Protein AF-A0A6A6JZ74-F1 (afdb_monomer_lite)

Foldseek 3Di:
DPLLADDPVLLVVLVVCLVVVVLVVLLVSLVVDALSNVLVSLLVDDPVSNLVSLVNHDLQSVLVSLLNHDLVVLAVSDVSCDLLSLLVSCLPDFLLSVLSSPVSDDVVSSVSNLVNHDPVSSVQNVQLVVFDPQWLSSQFRQLAAEDEQFDFLQVVVCCCVPPRPPDLDDQKHFYAYPVQATQFIAGPVLSVVDDRGHTSNVRTDRPADEAERNHGLLVVLVVCLVVVDQKHFYAYPVNHGRGIGGVVVSVVVVVVVVVCLVQVLVVFRDDRPPDDPVVRCVRNVVSVVVVVVVVVVVVVVVVVCVVVCVVPVVVVVCVVVVVVVVVVLVSVLVVVVSVCVSVVVDDPVCVVVSVVVSVVVCVVVVVVVVVVVVVVVVVVVVVVVVVVVVVVVVPPPDDDDDDDDDDDDDDDDDDDDDDDDDDDDDDDDDDDDDDDDDDDDDDDDDDDDDDDDDDDDDDDDDDDDDDDDDDYDDDDDDDDDDDDDDDDDDDDDPDDPPPPDPPDDPQDQDPPLPSDDPVVSVVVSCCVPQVLNVVCVVVVAPDSCLLVLVQVCNPVVQQAAQFAEEEEQCPQPRVVQNSQVHHHDPNAGHYEYEECDDYDDDRRYHYDNDDLLPCVVSVCVVQPLAAGQEYEEPDADPDSPPVVVSQVVQLVVVVSSVLVCLVRYDAQGKYKYKHFDDDCPVVSQVVLVVFAVDWDKADGPSHDPPGSIIMIMGGRGHSPDNPPPDPPDDDDDD

Sequence (734 aa):
MSYHLLDKQTSDFLISAVEEGRSSDIKEVIDRVDGVQLAYFLLTSTPNHRRELLGYVRDGLIPEILLHLVPGLRKEVIKTLGTEKTALLVSGLESGDIVEIIEDLDEEYQNAIIDLLPESQGTLIRELLSYPEKSAGRLIYKDITVVPEYWNVEQLVDFLCNHARPNKKFHEIFVINPQLQPVGILALDDIIRAKRNSMVRQLMNTDIKIIRPGAKQEEVSEIFRQYSLLSAPVVNKDGRIIGSILVYDIINVVHQEAEEDVLHMGMVSDGDVTSSTISTVVKRLPWLLVNLLTSSASSIVIGWFSETIRSFIALSIIMPMIASMSGNSGLQALTVTIRALATKQLTYRNSRRLLFKELCVGFVNGAILAAIASVAIIIRSSSVIINNSMCSERHNSVSHIPGPRYSLPNVAIQKHARASLFANRNCPLKAPVTCTELEYRNLEAPCSVGVERFELPTPWPQTKCATRLRHTPRDPARVQYIAVSVNMPDNGDIDSPKLVLPKVIDIVNVKTAKGRKISSTSWIRRQINDPYVMLAKRHGYRSRSAYKLIDIDGKFKLLRRGRRVLDLGAYPGGWSQVAAERVAEGGKAHVVAVDMAPMERIPNVDFVQCDIEHSPELLREALQDRRFDVVLSDMSPKSCGHRQVDHANIINLCETALDLAVEFLRPGGSFVTKILQGEYEQEFRRSLQYYFESVTYFKPKSSRSESSEIYLVGTKFKNPGYPYGDLEDAPSER

Secondary structure (DSSP, 8-state):
--TTSPPHHHHHHHHHHHHTT-HHHHHHHHTTS-HHHHHHHHHHS-HHHHHHHHTTS-GGGHHHHHHTS-HHHHHHHHHHH-HHHHHHHHTTS-HHHHHHHHHTS-HHHHHHHHTTS-HHHHHHHHHHTTSPTTBTTTT-B----EEETT-BHHHHHHHHHHTS---TT--EEEEE-TTS-EEEEEEHHHHHHS-TTSBGGGTSB-----B-TTSBHHHHHHHHHHHT-SEEEEE-TTS-EEEEEEHHHHHHHHHHHHHHHHHHHTT-S---TTS-HHHHHHHHHHHHHHHHHHHHHHHHHHHHTHHHHHH-HHHHHHHHHHHHHHHHHHHHHHHHHHHHHHTT---HHHHHHHHHHHHHHHHHHHHHHHHHHHHHHHHHHHHHHHHHHHHHHTTS------------------------------------------------------------------------------------------PPPPS---S-------S-------TT-TTS-HHHHHHHHHHHT-HHHHHHHHHT-SSTTHHHHHHHHHHH----TT-EEEEET-TTSHHHHHHHHHH-BTTB-EEEEEESS-----TTEEEEE--TTT-HHHHHHHHTT--EEEEEE---PPP-S-HHHHHHHHHHHHHHHHHHHHHHEEEEEEEEEEEESSTTHHHHHHHHHHHEEEEEEE--TTS-TT--EEEEEEEEE-----TTS-TT------

Radius of gyration: 37.39 Å; chains: 1; bounding box: 120×84×86 Å

pLDDT: mean 75.79, std 24.02, range [19.62, 98.0]

Structure (mmCIF, N/CA/C/O backbone):
data_AF-A0A6A6JZ74-F1
#
_entry.id   AF-A0A6A6JZ74-F1
#
loop_
_atom_site.group_PDB
_atom_site.id
_atom_site.type_symbol
_atom_site.label_atom_id
_atom_site.label_alt_id
_atom_site.label_comp_id
_atom_site.label_asym_id
_atom_site.label_entity_id
_atom_site.label_seq_id
_atom_site.pdbx_PDB_ins_code
_atom_site.Cartn_x
_atom_site.Cartn_y
_atom_site.Cartn_z
_atom_site.occupancy
_atom_site.B_iso_or_equiv
_atom_site.auth_seq_id
_atom_site.auth_comp_id
_atom_site.auth_asym_id
_atom_site.auth_atom_id
_atom_site.pdbx_PDB_model_num
ATOM 1 N N . MET A 1 1 ? -2.691 20.415 -1.804 1.00 39.44 1 MET A N 1
ATOM 2 C CA . MET A 1 1 ? -2.512 20.583 -0.348 1.00 39.44 1 MET A CA 1
ATOM 3 C C . MET A 1 1 ? -2.008 19.270 0.201 1.00 39.44 1 MET A C 1
ATOM 5 O O . MET A 1 1 ? -2.708 18.274 0.059 1.00 39.44 1 MET A O 1
ATOM 9 N N . SER A 1 2 ? -0.806 19.268 0.765 1.00 40.97 2 SER A N 1
ATOM 10 C CA . SER A 1 2 ? -0.228 18.102 1.431 1.00 40.97 2 SER A CA 1
ATOM 11 C C . SER A 1 2 ? -0.536 18.218 2.918 1.00 40.97 2 SER A C 1
ATOM 13 O O . SER A 1 2 ? 0.094 19.007 3.605 1.00 40.97 2 SER A O 1
ATOM 15 N N . TYR A 1 3 ? -1.543 17.493 3.404 1.00 55.41 3 TYR A N 1
ATOM 16 C CA . TYR A 1 3 ? -2.052 17.652 4.778 1.00 55.41 3 TYR A CA 1
ATOM 17 C C . TYR A 1 3 ? -1.068 17.208 5.879 1.00 55.41 3 TYR A C 1
ATOM 19 O O . TYR A 1 3 ? -1.291 17.514 7.042 1.00 55.41 3 TYR A O 1
ATOM 27 N N . HIS A 1 4 ? 0.002 16.504 5.504 1.00 60.56 4 HIS A N 1
ATOM 28 C CA . HIS A 1 4 ? 1.115 16.083 6.363 1.00 60.56 4 HIS A CA 1
ATOM 29 C C . HIS A 1 4 ? 2.294 17.074 6.365 1.00 60.56 4 HIS A C 1
ATOM 31 O O . HIS A 1 4 ? 3.241 16.882 7.118 1.00 60.56 4 HIS A O 1
ATOM 37 N N . LEU A 1 5 ? 2.275 18.107 5.513 1.00 67.88 5 LEU A N 1
ATOM 38 C CA . LEU A 1 5 ? 3.290 19.158 5.527 1.00 67.88 5 LEU A CA 1
ATOM 39 C C . LEU A 1 5 ? 2.770 20.347 6.327 1.00 67.88 5 LEU A C 1
ATOM 41 O O . LEU A 1 5 ? 1.680 20.854 6.052 1.00 67.88 5 LEU A O 1
ATOM 45 N N . LEU A 1 6 ? 3.599 20.842 7.243 1.00 78.75 6 LEU A N 1
ATOM 46 C CA . LEU A 1 6 ? 3.520 22.230 7.678 1.00 78.75 6 LEU A CA 1
ATOM 47 C C . LEU A 1 6 ? 3.593 23.153 6.451 1.00 78.75 6 LEU A C 1
ATOM 49 O O . LEU A 1 6 ? 4.352 22.911 5.508 1.00 78.75 6 LEU A O 1
ATOM 53 N N . ASP A 1 7 ? 2.794 24.219 6.462 1.00 81.69 7 ASP A N 1
ATOM 54 C CA . ASP A 1 7 ? 2.949 25.303 5.495 1.00 81.69 7 ASP A CA 1
ATOM 55 C C . ASP A 1 7 ? 4.363 25.903 5.609 1.00 81.69 7 ASP A C 1
ATOM 57 O O . ASP A 1 7 ? 4.943 25.960 6.697 1.00 81.69 7 ASP A O 1
ATOM 61 N N . LYS A 1 8 ? 4.917 26.374 4.485 1.00 82.38 8 LYS A N 1
ATOM 62 C CA . LYS A 1 8 ? 6.277 26.910 4.466 1.00 82.38 8 LYS A CA 1
ATOM 63 C C . LYS A 1 8 ? 6.422 28.133 5.376 1.00 82.38 8 LYS A C 1
ATOM 65 O O . LYS A 1 8 ? 7.428 28.226 6.065 1.00 82.38 8 LYS A O 1
ATOM 70 N N . GLN A 1 9 ? 5.440 29.036 5.430 1.00 83.62 9 GLN A N 1
ATOM 71 C CA . GLN A 1 9 ? 5.542 30.216 6.302 1.00 83.62 9 GLN A CA 1
ATOM 72 C C . GLN A 1 9 ? 5.601 29.808 7.779 1.00 83.62 9 GLN A C 1
ATOM 74 O O . GLN A 1 9 ? 6.392 30.353 8.541 1.00 83.62 9 GLN A O 1
ATOM 79 N N . THR A 1 10 ? 4.819 28.801 8.162 1.00 84.75 10 THR A N 1
ATOM 80 C CA . THR A 1 10 ? 4.779 28.242 9.518 1.00 84.75 10 THR A CA 1
ATOM 81 C C . THR A 1 10 ? 6.055 27.459 9.847 1.00 84.75 10 THR A C 1
ATOM 83 O O . THR A 1 10 ? 6.564 27.570 10.957 1.00 84.75 10 THR A O 1
ATOM 86 N N . SER A 1 11 ? 6.615 26.721 8.883 1.00 84.62 11 SER A N 1
ATOM 87 C CA . SER A 1 11 ? 7.909 26.034 9.005 1.00 84.62 11 SER A CA 1
ATOM 88 C C . SER A 1 11 ? 9.066 27.026 9.179 1.00 84.62 11 SER A C 1
ATOM 90 O O . SER A 1 11 ? 9.826 26.920 10.139 1.00 84.62 11 SER A O 1
ATOM 92 N N . ASP A 1 12 ? 9.180 28.016 8.288 1.00 85.38 12 ASP A N 1
ATOM 93 C CA . ASP A 1 12 ? 10.221 29.050 8.332 1.00 85.38 12 ASP A CA 1
ATOM 94 C C . ASP A 1 12 ? 10.101 29.890 9.630 1.00 85.38 12 ASP A C 1
ATOM 96 O O . ASP A 1 12 ? 11.107 30.219 10.259 1.00 85.38 12 ASP A O 1
ATOM 100 N N . PHE A 1 13 ? 8.873 30.182 10.087 1.00 87.06 13 PHE A N 1
ATOM 101 C CA . PHE A 1 13 ? 8.613 30.848 11.371 1.00 87.06 13 PHE A CA 1
ATOM 102 C C . PHE A 1 13 ? 8.990 29.986 12.583 1.00 87.06 13 PHE A C 1
ATOM 104 O O . PHE A 1 13 ? 9.569 30.501 13.535 1.00 87.06 13 PHE A O 1
ATOM 111 N N . LEU A 1 14 ? 8.685 28.685 12.573 1.00 85.81 14 LEU A N 1
ATOM 112 C CA . LEU A 1 14 ? 9.027 27.787 13.679 1.00 85.81 14 LEU A CA 1
ATOM 113 C C . LEU A 1 14 ? 10.548 27.597 13.798 1.00 85.81 14 LEU A C 1
ATOM 115 O O . LEU A 1 14 ? 11.060 27.528 14.912 1.00 85.81 14 LEU A O 1
ATOM 119 N N . ILE A 1 15 ? 11.276 27.595 12.674 1.00 85.31 15 ILE A N 1
ATOM 120 C CA . ILE A 1 15 ? 12.746 27.626 12.667 1.00 85.31 15 ILE A CA 1
ATOM 121 C C . ILE A 1 15 ? 13.259 28.937 13.283 1.00 85.31 15 ILE A C 1
ATOM 123 O O . ILE A 1 15 ? 14.054 28.874 14.218 1.00 85.31 15 ILE A O 1
ATOM 127 N N . SER A 1 16 ? 12.774 30.109 12.848 1.00 86.06 16 SER A N 1
ATOM 128 C CA . SER A 1 16 ? 13.235 31.389 13.421 1.00 86.06 16 SER A CA 1
ATOM 129 C C . SER A 1 16 ? 12.879 31.545 14.901 1.00 86.06 16 SER A C 1
ATOM 131 O O . SER A 1 16 ? 13.660 32.097 15.669 1.00 86.06 16 SER A O 1
ATOM 133 N N . ALA A 1 17 ? 11.733 31.015 15.337 1.00 86.62 17 ALA A N 1
ATOM 134 C CA . ALA A 1 17 ? 11.340 31.019 16.742 1.00 86.62 17 ALA A CA 1
ATOM 135 C C . ALA A 1 17 ? 12.257 30.141 17.613 1.00 86.62 17 ALA A C 1
ATOM 137 O O . ALA A 1 17 ? 12.511 30.508 18.757 1.00 86.62 17 ALA A O 1
ATOM 138 N N . VAL A 1 18 ? 12.780 29.027 17.081 1.00 86.75 18 VAL A N 1
ATOM 139 C CA . VAL A 1 18 ? 13.813 28.204 17.738 1.00 86.75 18 VAL A CA 1
ATOM 140 C C . VAL A 1 18 ? 15.161 28.930 17.750 1.00 86.75 18 VAL A C 1
ATOM 142 O O . VAL A 1 18 ? 15.741 29.100 18.816 1.00 86.75 18 VAL A O 1
ATOM 145 N N . GLU A 1 19 ? 15.631 29.437 16.607 1.00 86.00 19 GLU A N 1
ATOM 146 C CA . GLU A 1 19 ? 16.923 30.142 16.505 1.00 86.00 19 GLU A CA 1
ATOM 147 C C . GLU A 1 19 ? 16.995 31.414 17.378 1.00 86.00 19 GLU A C 1
ATOM 149 O O . GLU A 1 19 ? 18.066 31.772 17.869 1.00 86.00 19 GLU A O 1
ATOM 154 N N . GLU A 1 20 ? 15.858 32.074 17.620 1.00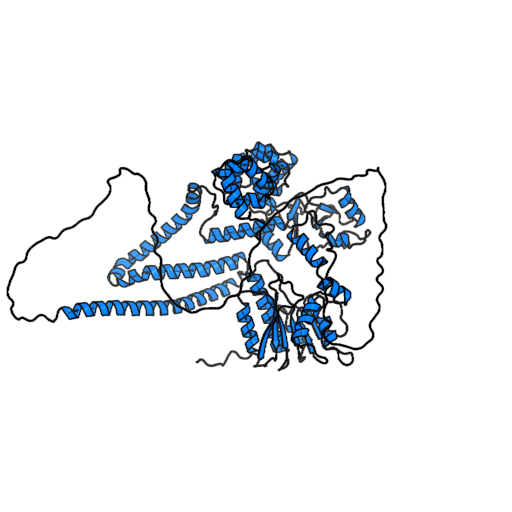 87.56 20 GLU A N 1
ATOM 155 C CA . GLU A 1 20 ? 15.728 33.248 18.496 1.00 87.56 20 GLU A CA 1
ATOM 156 C C . GLU A 1 20 ? 15.284 32.909 19.938 1.00 87.56 20 GLU A C 1
ATOM 158 O O . GLU A 1 20 ? 15.121 33.815 20.759 1.00 87.56 20 GLU A O 1
ATOM 163 N N . GLY A 1 21 ? 15.064 31.630 20.272 1.00 84.06 21 GLY A N 1
ATOM 164 C CA . GLY A 1 21 ? 14.663 31.183 21.614 1.00 84.06 21 GLY A CA 1
ATOM 165 C C . GLY A 1 21 ? 13.276 31.662 22.078 1.00 84.06 21 GLY A C 1
ATOM 166 O O . GLY A 1 21 ? 13.026 31.782 23.281 1.00 84.06 21 GLY A O 1
ATOM 167 N N . ARG A 1 22 ? 12.351 31.958 21.154 1.00 87.44 22 ARG A N 1
ATOM 168 C CA . ARG A 1 22 ? 10.994 32.470 21.433 1.00 87.44 22 ARG A CA 1
ATOM 169 C C . ARG A 1 22 ? 10.053 31.368 21.942 1.00 87.44 22 ARG A C 1
ATOM 171 O O . ARG A 1 22 ? 9.114 30.952 21.264 1.00 87.44 22 ARG A O 1
ATOM 178 N N . SER A 1 23 ? 10.268 30.922 23.184 1.00 83.88 23 SER A N 1
ATOM 179 C CA . SER A 1 23 ? 9.514 29.844 23.855 1.00 83.88 23 SER A CA 1
ATOM 180 C C . SER A 1 23 ? 7.985 30.010 23.889 1.00 83.88 23 SER A C 1
ATOM 182 O O . SER A 1 23 ? 7.273 29.020 24.066 1.00 83.88 23 SER A O 1
ATOM 184 N N . SER A 1 24 ? 7.462 31.236 23.778 1.00 83.81 24 SER A N 1
ATOM 185 C CA . SER A 1 24 ? 6.024 31.520 23.639 1.00 83.81 24 SER A CA 1
ATOM 186 C C . SER A 1 24 ? 5.490 31.065 22.284 1.00 83.81 24 SER A C 1
ATOM 188 O O . SER A 1 24 ? 4.488 30.358 22.201 1.00 83.81 24 SER A O 1
ATOM 190 N N . ASP A 1 25 ? 6.201 31.447 21.232 1.00 85.50 25 ASP A N 1
ATOM 191 C CA . ASP A 1 25 ? 5.785 31.352 19.840 1.00 85.50 25 ASP A CA 1
ATOM 192 C C . ASP A 1 25 ? 5.915 29.905 19.353 1.00 85.50 25 ASP A C 1
ATOM 194 O O . ASP A 1 25 ? 5.016 29.384 18.695 1.00 85.50 25 ASP A O 1
ATOM 198 N N . ILE A 1 26 ? 6.990 29.223 19.775 1.00 85.06 26 ILE A N 1
ATOM 199 C CA . ILE A 1 26 ? 7.181 27.779 19.581 1.00 85.06 26 ILE A CA 1
ATOM 200 C C . ILE A 1 26 ? 5.977 27.009 20.145 1.00 85.06 26 ILE A C 1
ATOM 202 O O . ILE A 1 26 ? 5.427 26.139 19.468 1.00 85.06 26 ILE A O 1
ATOM 206 N N . LYS A 1 27 ? 5.523 27.352 21.361 1.00 84.81 27 LYS A N 1
ATOM 207 C CA . LYS A 1 27 ? 4.345 26.723 21.976 1.00 84.81 27 LYS A CA 1
ATOM 208 C C . LYS A 1 27 ? 3.059 27.069 21.233 1.00 84.81 27 LYS A C 1
ATOM 210 O O . LYS A 1 27 ? 2.298 26.159 20.942 1.00 84.81 27 LYS A O 1
ATOM 215 N N . GLU A 1 28 ? 2.820 28.330 20.869 1.00 85.50 28 GLU A N 1
ATOM 216 C CA . GLU A 1 28 ? 1.607 28.715 20.126 1.00 85.50 28 GLU A CA 1
ATOM 217 C C . GLU A 1 28 ? 1.483 27.987 18.771 1.00 85.50 28 GLU A C 1
ATOM 219 O O . GLU A 1 28 ? 0.369 27.662 18.349 1.00 85.50 28 GLU A O 1
ATOM 224 N N . VAL A 1 29 ? 2.607 27.692 18.108 1.00 85.00 29 VAL A N 1
ATOM 225 C CA . VAL A 1 29 ? 2.634 26.887 16.877 1.00 85.00 29 VAL A CA 1
ATOM 226 C C . VAL A 1 29 ? 2.416 25.401 17.173 1.00 85.00 29 VAL A C 1
ATOM 228 O O . VAL A 1 29 ? 1.496 24.814 16.607 1.00 85.00 29 VAL A O 1
ATOM 231 N N . ILE A 1 30 ? 3.189 24.791 18.081 1.00 85.69 30 ILE A N 1
ATOM 232 C CA . ILE A 1 30 ? 3.037 23.369 18.459 1.00 85.69 30 ILE A CA 1
ATOM 233 C C . ILE A 1 30 ? 1.610 23.070 18.955 1.00 85.69 30 ILE A C 1
ATOM 235 O O . ILE A 1 30 ? 1.044 22.031 18.633 1.00 85.69 30 ILE A O 1
ATOM 239 N N . ASP A 1 31 ? 0.987 24.008 19.667 1.00 82.31 31 ASP A N 1
ATOM 240 C CA . ASP A 1 31 ? -0.381 23.913 20.184 1.00 82.31 31 ASP A CA 1
ATOM 241 C C . ASP A 1 31 ? -1.473 23.893 19.090 1.00 82.31 31 ASP A C 1
ATOM 243 O O . ASP A 1 31 ? -2.636 23.602 19.395 1.00 82.31 31 ASP A O 1
ATOM 247 N N . ARG A 1 32 ? -1.124 24.214 17.835 1.00 83.81 32 ARG A N 1
ATOM 248 C CA . ARG A 1 32 ? -2.022 24.267 16.662 1.00 83.81 32 ARG A CA 1
ATOM 249 C C . ARG A 1 32 ? -1.733 23.205 15.596 1.00 83.81 32 ARG A C 1
ATOM 251 O O . ARG A 1 32 ? -2.544 23.051 14.684 1.00 83.81 32 ARG A O 1
ATOM 258 N N . VAL A 1 33 ? -0.596 22.523 15.689 1.00 84.88 33 VAL A N 1
ATOM 259 C CA . VAL A 1 33 ? -0.073 21.569 14.698 1.00 84.88 33 VAL A CA 1
ATOM 260 C C . VAL A 1 33 ? -0.406 20.135 15.130 1.00 84.88 33 VAL A C 1
ATOM 262 O O . VAL A 1 33 ? -0.467 19.846 16.324 1.00 84.88 33 VAL A O 1
ATOM 265 N N . ASP A 1 34 ? -0.660 19.235 14.175 1.00 87.25 34 ASP A N 1
ATOM 266 C CA . ASP A 1 34 ? -0.906 17.814 14.472 1.00 87.25 34 ASP A CA 1
ATOM 267 C C . ASP A 1 34 ? 0.397 16.998 14.600 1.00 87.25 34 ASP A C 1
ATOM 269 O O . ASP A 1 34 ? 1.463 17.413 14.132 1.00 87.25 34 ASP A O 1
ATOM 273 N N . GLY A 1 35 ? 0.337 15.832 15.258 1.00 85.56 35 GLY A N 1
ATOM 274 C CA . GLY A 1 35 ? 1.525 15.011 15.501 1.00 85.56 35 GLY A CA 1
ATOM 275 C C . GLY A 1 35 ? 2.202 14.523 14.216 1.00 85.56 35 GLY A C 1
ATOM 276 O O . GLY A 1 35 ? 3.420 14.363 14.198 1.00 85.56 35 GLY A O 1
ATOM 277 N N . VAL A 1 36 ? 1.451 14.371 13.119 1.00 87.00 36 VAL A N 1
ATOM 278 C CA . VAL A 1 36 ? 1.971 13.935 11.812 1.00 87.00 36 VAL A CA 1
ATOM 279 C C . VAL A 1 36 ? 2.821 15.034 11.168 1.00 87.00 36 VAL A C 1
ATOM 281 O O . VAL A 1 36 ? 3.948 14.786 10.739 1.00 87.00 36 VAL A O 1
ATOM 284 N N . GLN A 1 37 ? 2.305 16.265 11.138 1.00 88.00 37 GLN A N 1
ATOM 285 C CA . GLN A 1 37 ? 3.018 17.445 10.643 1.00 88.00 37 GLN A CA 1
ATOM 286 C C . GLN A 1 37 ? 4.275 17.729 11.470 1.00 88.00 37 GLN A C 1
ATOM 288 O O . GLN A 1 37 ? 5.323 18.056 10.908 1.00 88.00 37 GLN A O 1
ATOM 293 N N . LEU A 1 38 ? 4.194 17.575 12.795 1.00 88.00 38 LEU A N 1
ATOM 294 C CA . LEU A 1 38 ? 5.332 17.792 13.684 1.00 88.00 38 LEU A CA 1
ATOM 295 C C . LEU A 1 38 ? 6.387 16.678 13.560 1.00 88.00 38 LEU A C 1
ATOM 297 O O . LEU A 1 38 ? 7.576 16.987 13.537 1.00 88.00 38 LEU A O 1
ATOM 301 N N . ALA A 1 39 ? 5.988 15.413 13.381 1.00 88.25 39 ALA A N 1
ATOM 302 C CA . ALA A 1 39 ? 6.909 14.317 13.062 1.00 88.25 39 ALA A CA 1
ATOM 303 C C . ALA A 1 39 ? 7.651 14.556 11.734 1.00 88.25 39 ALA A C 1
ATOM 305 O O . ALA A 1 39 ? 8.876 14.427 11.681 1.00 88.25 39 ALA A O 1
ATOM 306 N N . TYR A 1 40 ? 6.941 14.994 10.686 1.00 85.31 40 TYR A N 1
ATOM 307 C CA . TYR A 1 40 ? 7.562 15.360 9.410 1.00 85.31 40 TYR A CA 1
ATOM 308 C C . TYR A 1 40 ? 8.546 16.533 9.566 1.00 85.31 40 TYR A C 1
ATOM 310 O O . TYR A 1 40 ? 9.665 16.489 9.055 1.00 85.31 40 TYR A O 1
ATOM 318 N N . PHE A 1 41 ? 8.169 17.578 10.307 1.00 87.25 41 PHE A N 1
ATOM 319 C CA . PHE A 1 41 ? 9.048 18.724 10.548 1.00 87.25 41 PHE A CA 1
ATOM 320 C C . PHE A 1 41 ? 10.302 18.342 11.346 1.00 87.25 41 PHE A C 1
ATOM 322 O O . PHE A 1 41 ? 11.401 18.798 11.014 1.00 87.25 41 PHE A O 1
ATOM 329 N N . LEU A 1 42 ? 10.171 17.449 12.335 1.00 87.06 42 LEU A N 1
ATOM 330 C CA . LEU A 1 42 ? 11.304 16.864 13.053 1.00 87.06 42 LEU A CA 1
ATOM 331 C C . LEU A 1 42 ? 12.215 16.062 12.112 1.00 87.06 42 LEU A C 1
ATOM 333 O O . LEU A 1 42 ? 13.429 16.214 12.207 1.00 87.06 42 LEU A O 1
ATOM 337 N N . LEU A 1 43 ? 11.677 15.290 11.160 1.00 83.75 43 LEU A N 1
ATOM 338 C CA . LEU A 1 43 ? 12.483 14.584 10.152 1.00 83.75 43 LEU A CA 1
ATOM 339 C C . LEU A 1 43 ? 13.340 15.550 9.311 1.00 83.75 43 LEU A C 1
ATOM 341 O O . LEU A 1 43 ? 14.504 15.260 9.037 1.00 83.75 43 LEU A O 1
ATOM 345 N N . THR A 1 44 ? 12.801 16.722 8.959 1.00 82.56 44 THR A N 1
ATOM 346 C CA . THR A 1 44 ? 13.524 17.770 8.210 1.00 82.56 44 THR A CA 1
ATOM 347 C C . THR A 1 44 ? 14.412 18.692 9.062 1.00 82.56 44 THR A C 1
ATOM 349 O O . THR A 1 44 ? 15.143 19.511 8.509 1.00 82.56 44 THR A O 1
ATOM 352 N N . SER A 1 45 ? 14.358 18.593 10.394 1.00 83.75 45 SER A N 1
ATOM 353 C CA . SER A 1 45 ? 15.028 19.522 11.319 1.00 83.75 45 SER A CA 1
ATOM 354 C C . SER A 1 45 ? 16.454 19.103 11.697 1.00 83.75 45 SER A C 1
ATOM 356 O O . SER A 1 45 ? 16.785 17.917 11.767 1.00 83.75 45 SER A O 1
ATOM 358 N N . THR A 1 46 ? 17.301 20.090 12.023 1.00 83.12 46 THR A N 1
ATOM 359 C CA . THR A 1 46 ? 18.668 19.848 12.525 1.00 83.12 46 THR A CA 1
ATOM 360 C C . THR A 1 46 ? 18.639 19.165 13.904 1.00 83.12 46 THR A C 1
ATOM 362 O O . THR A 1 46 ? 17.733 19.446 14.691 1.00 83.12 46 THR A O 1
ATOM 365 N N . PRO A 1 47 ? 19.632 18.327 14.272 1.00 80.19 47 PRO A N 1
ATOM 366 C CA . PRO A 1 47 ? 19.648 17.639 15.571 1.00 80.19 47 PRO A CA 1
ATOM 367 C C . PRO A 1 47 ? 19.536 18.572 16.789 1.00 80.19 47 PRO A C 1
ATOM 369 O O . PRO A 1 47 ? 18.931 18.208 17.797 1.00 80.19 47 PRO A O 1
ATOM 372 N N . ASN A 1 48 ? 20.070 19.795 16.686 1.00 80.50 48 ASN A N 1
ATOM 373 C CA . ASN A 1 48 ? 19.942 20.809 17.733 1.00 80.50 48 ASN A CA 1
ATOM 374 C C . ASN A 1 48 ? 18.494 21.303 17.847 1.00 80.50 48 ASN A C 1
ATOM 376 O O . ASN A 1 48 ? 17.928 21.262 18.937 1.00 80.50 48 ASN A O 1
ATOM 380 N N . HIS A 1 49 ? 17.874 21.689 16.723 1.00 83.88 49 HIS A N 1
ATOM 381 C CA . HIS A 1 49 ? 16.492 22.175 16.714 1.00 83.88 49 HIS A CA 1
ATOM 382 C C . HIS A 1 49 ? 15.530 21.076 17.181 1.00 83.88 49 HIS A C 1
ATOM 384 O O . HIS A 1 49 ? 14.635 21.353 17.970 1.00 83.88 49 HIS A O 1
ATOM 390 N N . ARG A 1 50 ? 15.753 19.809 16.792 1.00 86.19 50 ARG A N 1
ATOM 391 C CA . ARG A 1 50 ? 14.964 18.660 17.278 1.00 86.19 50 ARG A CA 1
ATOM 392 C C . ARG A 1 50 ? 15.007 18.535 18.799 1.00 86.19 50 ARG A C 1
ATOM 394 O O . ARG A 1 50 ? 13.953 18.436 19.420 1.00 86.19 50 ARG A O 1
ATOM 401 N N . ARG A 1 51 ? 16.200 18.574 19.407 1.00 82.19 51 ARG A N 1
ATOM 402 C CA . ARG A 1 51 ? 16.351 18.474 20.870 1.00 82.19 51 ARG A CA 1
ATOM 403 C C . ARG A 1 51 ? 15.651 19.618 21.602 1.00 82.19 51 ARG A C 1
ATOM 405 O O . ARG A 1 51 ? 15.045 19.379 22.641 1.00 82.19 51 ARG A O 1
ATOM 412 N N . GLU A 1 52 ? 15.725 20.832 21.066 1.00 83.56 52 GLU A N 1
ATOM 413 C CA . GLU A 1 52 ? 15.052 21.994 21.643 1.00 83.56 52 GLU A CA 1
ATOM 414 C C . GLU A 1 52 ? 13.523 21.907 21.502 1.00 83.56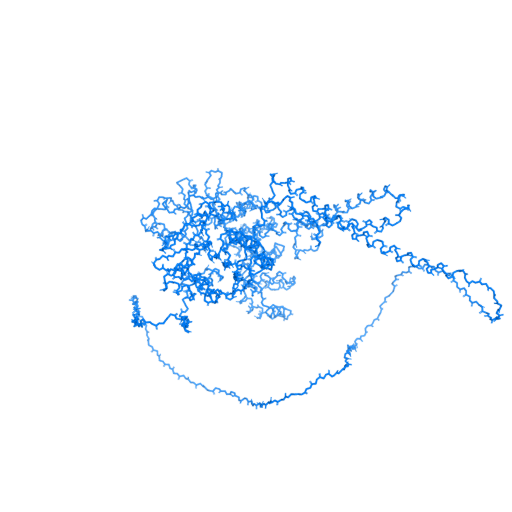 52 GLU A C 1
ATOM 416 O O . GLU A 1 52 ? 12.809 22.009 22.499 1.00 83.56 52 GLU A O 1
ATOM 421 N N . LEU A 1 53 ? 13.018 21.617 20.298 1.00 84.94 53 LEU A N 1
ATOM 422 C CA . LEU A 1 53 ? 11.589 21.431 20.019 1.00 84.94 53 LEU A CA 1
ATOM 423 C C . LEU A 1 53 ? 10.956 20.383 20.942 1.00 84.94 53 LEU A C 1
ATOM 425 O O . LEU A 1 53 ? 9.884 20.635 21.488 1.00 84.94 53 LEU A O 1
ATOM 429 N N . LEU A 1 54 ? 11.627 19.248 21.177 1.00 84.88 54 LEU A N 1
ATOM 430 C CA . LEU A 1 54 ? 11.165 18.183 22.082 1.00 84.88 54 LEU A CA 1
ATOM 431 C C . LEU A 1 54 ? 10.942 18.650 23.532 1.00 84.88 54 LEU A C 1
ATOM 433 O O . LEU A 1 54 ? 10.113 18.065 24.225 1.00 84.88 54 LEU A O 1
ATOM 437 N N . GLY A 1 55 ? 11.616 19.714 23.982 1.00 82.62 55 GLY A N 1
ATOM 438 C CA . GLY A 1 55 ? 11.360 20.349 25.281 1.00 82.62 55 GLY A CA 1
ATOM 439 C C . GLY A 1 55 ? 10.058 21.163 25.336 1.00 82.62 55 GLY A C 1
ATOM 440 O O . GLY A 1 55 ? 9.565 21.468 26.423 1.00 82.62 55 GLY A O 1
ATOM 441 N N . TYR A 1 56 ? 9.485 21.498 24.177 1.00 84.31 56 TYR A N 1
ATOM 442 C CA . TYR A 1 56 ? 8.236 22.250 24.031 1.00 84.31 56 TYR A CA 1
ATOM 443 C C . TYR A 1 56 ? 7.050 21.394 23.558 1.00 84.31 56 TYR A C 1
ATOM 445 O O . TYR A 1 56 ? 5.906 21.832 23.701 1.00 84.31 56 TYR A O 1
ATOM 453 N N . VAL A 1 57 ? 7.286 20.186 23.025 1.00 84.75 57 VAL A N 1
ATOM 454 C CA . VAL A 1 57 ? 6.215 19.262 22.616 1.00 84.75 57 VAL A CA 1
ATOM 455 C C . VAL A 1 57 ? 5.360 18.859 23.818 1.00 84.75 57 VAL A C 1
ATOM 457 O O . VAL A 1 57 ? 5.861 18.406 24.846 1.00 84.75 57 VAL A O 1
ATOM 460 N N . ARG A 1 58 ? 4.037 18.985 23.671 1.00 82.44 58 ARG A N 1
ATOM 461 C CA . ARG A 1 58 ? 3.068 18.480 24.650 1.00 82.44 58 ARG A CA 1
ATOM 462 C C . ARG A 1 58 ? 3.146 16.959 24.732 1.00 82.44 58 ARG A C 1
ATOM 464 O O . ARG A 1 58 ? 2.986 16.293 23.715 1.00 82.44 58 ARG A O 1
ATOM 471 N N . ASP A 1 59 ? 3.235 16.420 25.942 1.00 82.88 59 ASP A N 1
ATOM 472 C CA . ASP A 1 59 ? 3.263 14.975 26.210 1.00 82.88 59 ASP A CA 1
ATOM 473 C C . ASP A 1 59 ? 2.188 14.184 25.438 1.00 82.88 59 ASP A C 1
ATOM 475 O O . ASP A 1 59 ? 2.495 13.171 24.820 1.00 82.88 59 ASP A O 1
ATOM 479 N N . GLY A 1 60 ? 0.955 14.694 25.353 1.00 80.81 60 GLY A N 1
ATOM 480 C CA . GLY A 1 60 ? -0.134 14.047 24.604 1.00 80.81 60 GLY A CA 1
ATOM 481 C C . GLY A 1 60 ? 0.026 13.967 23.074 1.00 80.81 60 GLY A C 1
ATOM 482 O O . GLY A 1 60 ? -0.754 13.257 22.449 1.00 80.81 60 GLY A O 1
ATOM 483 N N . LEU A 1 61 ? 0.995 14.667 22.469 1.00 84.12 61 LEU A N 1
ATOM 484 C CA . LEU A 1 61 ? 1.342 14.559 21.040 1.00 84.12 61 LEU A CA 1
ATOM 485 C C . LEU A 1 61 ? 2.488 13.567 20.786 1.00 84.12 61 LEU A C 1
ATOM 487 O O . LEU A 1 61 ? 2.607 13.044 19.681 1.00 84.12 61 LEU A O 1
ATOM 491 N N . ILE A 1 62 ? 3.330 13.291 21.788 1.00 86.88 62 ILE A N 1
ATOM 492 C CA . ILE A 1 62 ? 4.528 12.453 21.619 1.00 86.88 62 ILE A CA 1
ATOM 493 C C . ILE A 1 62 ? 4.191 11.032 21.116 1.00 86.88 62 ILE A C 1
ATOM 495 O O . ILE A 1 62 ? 4.889 10.576 20.213 1.00 86.88 62 ILE A O 1
ATOM 499 N N . PRO A 1 63 ? 3.129 10.343 21.586 1.00 88.75 63 PRO A N 1
ATOM 500 C CA . PRO A 1 63 ? 2.756 9.027 21.059 1.00 88.75 63 PRO A CA 1
ATOM 501 C C . PRO A 1 63 ? 2.409 9.028 19.558 1.00 88.75 63 PRO A C 1
ATOM 503 O O . PRO A 1 63 ? 2.835 8.134 18.835 1.00 88.75 63 PRO A O 1
ATOM 506 N N . GLU A 1 64 ? 1.691 10.050 19.072 1.00 87.12 64 GLU A N 1
ATOM 507 C CA . GLU A 1 64 ? 1.359 10.208 17.642 1.00 87.12 64 GLU A CA 1
ATOM 508 C C . GLU A 1 64 ? 2.613 10.531 16.812 1.00 87.12 64 GLU A C 1
ATOM 510 O O . GLU A 1 64 ? 2.779 10.019 15.706 1.00 87.12 64 GLU A O 1
ATOM 515 N N . ILE A 1 65 ? 3.532 11.326 17.370 1.00 90.50 65 ILE A N 1
ATOM 516 C CA . ILE A 1 65 ? 4.821 11.631 16.741 1.00 90.50 65 ILE A CA 1
ATOM 517 C C . ILE A 1 65 ? 5.678 10.364 16.610 1.00 90.50 65 ILE A C 1
ATOM 519 O O . ILE A 1 65 ? 6.174 10.097 15.523 1.00 90.50 65 ILE A O 1
ATOM 523 N N . LEU A 1 66 ? 5.845 9.572 17.678 1.00 90.94 66 LEU A N 1
ATOM 524 C CA . LEU A 1 66 ? 6.725 8.392 17.684 1.00 90.94 66 LEU A CA 1
ATOM 525 C C . LEU A 1 66 ? 6.341 7.350 16.622 1.00 90.94 66 LEU A C 1
ATOM 527 O O . LEU A 1 66 ? 7.232 6.797 15.975 1.00 90.94 66 LEU A O 1
ATOM 531 N N . LEU A 1 67 ? 5.040 7.134 16.396 1.00 88.19 67 LEU A N 1
ATOM 532 C CA . LEU A 1 67 ? 4.540 6.269 15.319 1.00 88.19 67 LEU A CA 1
ATOM 533 C C . LEU A 1 67 ? 4.935 6.798 13.934 1.00 88.19 67 LEU A C 1
ATOM 535 O O . LEU A 1 67 ? 5.354 6.033 13.075 1.00 88.19 67 LEU A O 1
ATOM 539 N N . HIS A 1 68 ? 4.877 8.113 13.723 1.00 87.75 68 HIS A N 1
ATOM 540 C CA . HIS A 1 68 ? 5.196 8.745 12.440 1.00 87.75 68 HIS A CA 1
ATOM 541 C C . HIS A 1 68 ? 6.673 9.145 12.259 1.00 87.75 68 HIS A C 1
ATOM 543 O O . HIS A 1 68 ? 7.013 9.783 11.261 1.00 87.75 68 HIS A O 1
ATOM 549 N N . LEU A 1 69 ? 7.563 8.762 13.182 1.00 87.62 69 LEU A N 1
ATOM 550 C CA . LEU A 1 69 ? 9.010 8.928 13.034 1.00 87.62 69 LEU A CA 1
ATOM 551 C C . LEU A 1 69 ? 9.675 7.691 12.420 1.00 87.62 69 LEU A C 1
ATOM 553 O O . LEU A 1 69 ? 9.415 6.560 12.817 1.00 87.62 69 LEU A O 1
ATOM 557 N N . VAL A 1 70 ? 10.616 7.952 11.511 1.00 84.00 70 VAL A N 1
ATOM 558 C CA . VAL A 1 70 ? 11.533 6.971 10.909 1.00 84.00 70 VAL A CA 1
ATOM 559 C C . VAL A 1 70 ? 12.413 6.318 12.001 1.00 84.00 70 VAL A C 1
ATOM 561 O O . VAL A 1 70 ? 12.891 7.059 12.870 1.00 84.00 70 VAL A O 1
ATOM 564 N N . PRO A 1 71 ? 12.673 4.992 11.971 1.00 82.50 71 PRO A N 1
ATOM 565 C CA . PRO A 1 71 ? 13.378 4.230 13.013 1.00 82.50 71 PRO A CA 1
ATOM 566 C C . PRO A 1 71 ? 14.598 4.892 13.670 1.00 82.50 71 PRO A C 1
ATOM 568 O O . PRO A 1 71 ? 14.653 5.023 14.897 1.00 82.50 71 PRO A O 1
ATOM 571 N N . GLY A 1 72 ? 15.577 5.372 12.896 1.00 81.81 72 GLY A N 1
ATOM 572 C CA . GLY A 1 72 ? 16.782 5.992 13.451 1.00 81.81 72 GLY A CA 1
ATOM 573 C C . GLY A 1 72 ? 16.503 7.287 14.218 1.00 81.81 72 GLY A C 1
ATOM 574 O O . GLY A 1 72 ? 17.149 7.551 15.234 1.00 81.81 72 GLY A O 1
ATOM 575 N N . LEU A 1 73 ? 15.508 8.071 13.786 1.00 85.19 73 LEU A N 1
ATOM 576 C CA . LEU A 1 73 ? 15.076 9.278 14.493 1.00 85.19 73 LEU A CA 1
ATOM 577 C C . LEU A 1 73 ? 14.168 8.941 15.686 1.00 85.19 73 LEU A C 1
ATOM 579 O O . LEU A 1 73 ? 14.354 9.505 16.761 1.00 85.19 73 LEU A O 1
ATOM 583 N N . ARG A 1 74 ? 13.253 7.975 15.549 1.00 89.88 74 ARG A N 1
ATOM 584 C CA . ARG A 1 74 ? 12.443 7.419 16.649 1.00 89.88 74 ARG A CA 1
ATOM 585 C C . ARG A 1 74 ? 13.341 6.997 17.826 1.00 89.88 74 ARG A C 1
ATOM 587 O O . ARG A 1 74 ? 13.110 7.413 18.963 1.00 89.88 74 ARG A O 1
ATOM 594 N N . LYS A 1 75 ? 14.445 6.296 17.540 1.00 88.25 75 LYS A N 1
ATOM 595 C CA . LYS A 1 75 ? 15.474 5.879 18.513 1.00 88.25 75 LYS A CA 1
ATOM 596 C C . LYS A 1 75 ? 16.233 7.052 19.156 1.00 88.25 75 LYS A C 1
ATOM 598 O O . LYS A 1 75 ? 16.512 7.003 20.354 1.00 88.25 75 LYS A O 1
ATOM 603 N N . GLU A 1 76 ? 16.535 8.120 18.413 1.00 85.31 76 GLU A N 1
ATOM 604 C CA . GLU A 1 76 ? 17.130 9.360 18.955 1.00 85.31 76 GLU A CA 1
ATOM 605 C C . GLU A 1 76 ? 16.164 10.099 19.899 1.00 85.31 76 GLU A C 1
ATOM 607 O O . GLU A 1 76 ? 16.568 10.547 20.978 1.00 85.31 76 GLU A O 1
ATOM 612 N N . VAL A 1 77 ? 14.882 10.189 19.531 1.00 88.56 77 VAL A N 1
ATOM 613 C CA . VAL A 1 77 ? 13.843 10.837 20.345 1.00 88.56 77 VAL A CA 1
ATOM 614 C C . VAL A 1 77 ? 13.609 10.067 21.644 1.00 88.56 77 VAL A C 1
ATOM 616 O O . VAL A 1 77 ? 13.659 10.668 22.715 1.00 88.56 77 VAL A O 1
ATOM 619 N N . ILE A 1 78 ? 13.453 8.742 21.591 1.00 90.00 78 ILE A N 1
ATOM 620 C CA . ILE A 1 78 ? 13.256 7.902 22.787 1.00 90.00 78 ILE A CA 1
ATOM 621 C C . ILE A 1 78 ? 14.459 7.992 23.739 1.00 90.00 78 ILE A C 1
ATOM 623 O O . ILE A 1 78 ? 14.280 8.174 24.944 1.00 90.00 78 ILE A O 1
ATOM 627 N N . LYS A 1 79 ? 15.695 7.981 23.216 1.00 87.81 79 LYS A N 1
ATOM 628 C CA . LYS A 1 79 ? 16.906 8.183 24.037 1.00 87.81 79 LYS A CA 1
ATOM 629 C C . LYS A 1 79 ? 17.043 9.604 24.598 1.00 87.81 79 LYS A C 1
ATOM 631 O O . LYS A 1 79 ? 17.748 9.788 25.584 1.00 87.81 79 LYS A O 1
ATOM 636 N N . THR A 1 80 ? 16.351 10.589 24.023 1.00 86.06 80 THR A N 1
ATOM 637 C CA . THR A 1 80 ? 16.268 11.963 24.554 1.00 86.06 80 THR A CA 1
ATOM 638 C C . THR A 1 80 ? 15.163 12.113 25.612 1.00 86.06 80 THR A C 1
ATOM 640 O O . THR A 1 80 ? 15.319 12.897 26.545 1.00 86.06 80 THR A O 1
ATOM 643 N N . LEU A 1 81 ? 14.064 11.357 25.500 1.00 87.12 81 LEU A N 1
ATOM 644 C CA . LEU A 1 81 ? 12.951 11.349 26.463 1.00 87.12 81 LEU A CA 1
ATOM 645 C C . LEU A 1 81 ? 13.231 10.496 27.712 1.00 87.12 81 LEU A C 1
ATOM 647 O O . LEU A 1 81 ? 12.713 10.804 28.784 1.00 87.12 81 LEU A O 1
ATOM 651 N N . GLY A 1 82 ? 14.028 9.434 27.572 1.00 89.88 82 GLY A N 1
ATOM 652 C CA . GLY A 1 82 ? 14.282 8.444 28.620 1.00 89.88 82 GLY A CA 1
ATOM 653 C C . GLY A 1 82 ? 13.217 7.342 28.679 1.00 89.88 82 GLY A C 1
ATOM 654 O O . GLY A 1 82 ? 12.086 7.509 28.213 1.00 89.88 82 GLY A O 1
ATOM 655 N N . THR A 1 83 ? 13.581 6.192 29.253 1.00 91.62 83 THR A N 1
ATOM 656 C CA . THR A 1 83 ? 12.722 4.995 29.337 1.00 91.62 83 THR A CA 1
ATOM 657 C C . THR A 1 83 ? 11.467 5.241 30.172 1.00 91.62 83 THR A C 1
ATOM 659 O O . THR A 1 83 ? 10.373 4.968 29.690 1.00 91.62 83 THR A O 1
ATOM 662 N N . GLU A 1 84 ? 11.598 5.841 31.360 1.00 91.12 84 GLU A N 1
ATOM 663 C CA . GLU A 1 84 ? 10.470 6.157 32.254 1.00 91.12 84 GLU A CA 1
ATOM 664 C C . GLU A 1 84 ? 9.417 7.046 31.586 1.00 91.12 84 GLU A C 1
ATOM 666 O O . GLU A 1 84 ? 8.228 6.715 31.580 1.00 91.12 84 GLU A O 1
ATOM 671 N N . LYS A 1 85 ? 9.845 8.158 30.969 1.00 89.50 85 LYS A N 1
ATOM 672 C CA . LYS A 1 85 ? 8.913 9.052 30.277 1.00 89.50 85 LYS A CA 1
ATOM 673 C C . LYS A 1 85 ? 8.304 8.360 29.058 1.00 89.50 85 LYS A C 1
ATOM 675 O O . LYS A 1 85 ? 7.105 8.485 28.840 1.00 89.50 85 LYS A O 1
ATOM 680 N N . THR A 1 86 ? 9.090 7.598 28.296 1.00 91.25 86 THR A N 1
ATOM 681 C CA . THR A 1 86 ? 8.577 6.854 27.135 1.00 91.25 86 THR A CA 1
ATOM 682 C C . THR A 1 86 ? 7.509 5.839 27.553 1.00 91.25 86 THR A C 1
ATOM 684 O O . THR A 1 86 ? 6.421 5.866 26.986 1.00 91.25 86 THR A O 1
ATOM 687 N N . ALA A 1 87 ? 7.757 5.023 28.584 1.00 91.50 87 ALA A N 1
ATOM 688 C CA . ALA A 1 87 ? 6.796 4.050 29.110 1.00 91.50 87 ALA A CA 1
ATOM 689 C C . ALA A 1 87 ? 5.483 4.716 29.560 1.00 91.50 87 ALA A C 1
ATOM 691 O O . ALA A 1 87 ? 4.400 4.289 29.156 1.00 91.50 87 ALA A O 1
ATOM 692 N N . LEU A 1 88 ? 5.570 5.818 30.316 1.00 90.00 88 LEU A N 1
ATOM 693 C CA . LEU A 1 88 ? 4.399 6.596 30.731 1.00 90.00 88 LEU A CA 1
ATOM 694 C C . LEU A 1 88 ? 3.578 7.086 29.525 1.00 90.00 88 LEU A C 1
ATOM 696 O O . LEU A 1 88 ? 2.355 6.952 29.522 1.00 90.00 88 LEU A O 1
ATOM 700 N N . LEU A 1 89 ? 4.243 7.617 28.495 1.00 89.69 89 LEU A N 1
ATOM 701 C CA . LEU A 1 89 ? 3.601 8.168 27.298 1.00 89.69 89 LEU A CA 1
ATOM 702 C C . LEU A 1 89 ? 2.948 7.091 26.417 1.00 89.69 89 LEU A C 1
ATOM 704 O O . LEU A 1 89 ? 1.824 7.289 25.955 1.00 89.69 89 LEU A O 1
ATOM 708 N N . VAL A 1 90 ? 3.618 5.954 26.192 1.00 90.00 90 VAL A N 1
ATOM 709 C CA . VAL A 1 90 ? 3.093 4.880 25.326 1.00 90.00 90 VAL A CA 1
ATOM 710 C C . VAL A 1 90 ? 2.066 3.985 26.024 1.00 90.00 90 VAL A C 1
ATOM 712 O O . VAL A 1 90 ? 1.301 3.316 25.341 1.00 90.00 90 VAL A O 1
ATOM 715 N N . SER A 1 91 ? 1.959 4.014 27.359 1.00 87.88 91 SER A N 1
ATOM 716 C CA . SER A 1 91 ? 0.971 3.221 28.123 1.00 87.88 91 SER A CA 1
ATOM 717 C C . SER A 1 91 ? -0.498 3.433 27.707 1.00 87.88 91 SER A C 1
ATOM 719 O O . SER A 1 91 ? -1.347 2.572 27.950 1.00 87.88 91 SER A O 1
ATOM 721 N N . GLY A 1 92 ? -0.813 4.566 27.067 1.00 83.06 92 GLY A N 1
ATOM 722 C CA . GLY A 1 92 ? -2.142 4.887 26.533 1.00 83.06 92 GLY A CA 1
ATOM 723 C C . GLY A 1 92 ? -2.404 4.446 25.085 1.00 83.06 92 GLY A C 1
ATOM 724 O O . GLY A 1 92 ? -3.497 4.716 24.577 1.00 83.06 92 GLY A O 1
ATOM 725 N N . LEU A 1 93 ? -1.426 3.826 24.418 1.00 86.25 93 LEU A N 1
ATOM 726 C CA . LEU A 1 93 ? -1.530 3.303 23.053 1.00 86.25 93 LEU A CA 1
ATOM 727 C C . LEU A 1 93 ? -2.063 1.861 23.015 1.00 86.25 93 LEU A C 1
ATOM 729 O O . LEU A 1 93 ? -2.205 1.189 24.038 1.00 86.25 93 LEU A O 1
ATOM 733 N N . GLU A 1 94 ? -2.372 1.384 21.810 1.00 82.75 94 GLU A N 1
ATOM 734 C CA . GLU A 1 94 ? -2.769 -0.003 21.560 1.00 82.75 94 GLU A CA 1
ATOM 735 C C . GLU A 1 94 ? -1.508 -0.885 21.431 1.00 82.75 94 GLU A C 1
ATOM 737 O O . GLU A 1 94 ? -0.457 -0.413 21.008 1.00 82.75 94 GLU A O 1
ATOM 742 N N . SER A 1 95 ? -1.548 -2.167 21.816 1.00 83.81 95 SER A N 1
ATOM 743 C CA . SER A 1 95 ? -0.297 -2.941 21.984 1.00 83.81 95 SER A CA 1
ATOM 744 C C . SER A 1 95 ? 0.520 -3.160 20.703 1.00 83.81 95 SER A C 1
ATOM 746 O O . SER A 1 95 ? 1.728 -3.346 20.807 1.00 83.81 95 SER A O 1
ATOM 748 N N . GLY A 1 96 ? -0.103 -3.095 19.520 1.00 81.00 96 GLY A N 1
ATOM 749 C CA . GLY A 1 96 ? 0.610 -3.070 18.235 1.00 81.00 96 GLY A CA 1
ATOM 750 C C . GLY A 1 96 ? 1.381 -1.763 18.023 1.00 81.00 96 GLY A C 1
ATOM 751 O O . GLY A 1 96 ? 2.576 -1.806 17.752 1.00 81.00 96 GLY A O 1
ATOM 752 N N . ASP A 1 97 ? 0.733 -0.614 18.266 1.00 86.69 97 ASP A N 1
ATOM 753 C CA . ASP A 1 97 ? 1.364 0.715 18.242 1.00 86.69 97 ASP A CA 1
ATOM 754 C C . ASP A 1 97 ? 2.597 0.757 19.182 1.00 86.69 97 ASP A C 1
ATOM 756 O O . ASP A 1 97 ? 3.633 1.324 18.840 1.00 86.69 97 ASP A O 1
ATOM 760 N N . ILE A 1 98 ? 2.515 0.132 20.368 1.00 90.06 98 ILE A N 1
ATOM 761 C CA . ILE A 1 98 ? 3.640 0.074 21.324 1.00 90.06 98 ILE A CA 1
ATOM 762 C C . ILE A 1 98 ? 4.782 -0.807 20.800 1.00 90.06 98 ILE A C 1
ATOM 764 O O . ILE A 1 98 ? 5.941 -0.418 20.938 1.00 90.06 98 ILE A O 1
ATOM 768 N N . VAL A 1 99 ? 4.476 -1.967 20.203 1.00 90.19 99 VAL A N 1
ATOM 769 C CA . VAL A 1 99 ? 5.485 -2.847 19.585 1.00 90.19 99 VAL A CA 1
ATOM 770 C C . VAL A 1 99 ? 6.222 -2.112 18.468 1.00 90.19 99 VAL A C 1
ATOM 772 O O . VAL A 1 99 ? 7.449 -2.090 18.501 1.00 90.19 99 VAL A O 1
ATOM 775 N N . GLU A 1 100 ? 5.509 -1.432 17.563 1.00 87.38 100 GLU A N 1
ATOM 776 C CA . GLU A 1 100 ? 6.130 -0.672 16.467 1.00 87.38 100 GLU A CA 1
ATOM 777 C C . GLU A 1 100 ? 7.113 0.390 16.994 1.00 87.38 100 GLU A C 1
ATOM 779 O O . GLU A 1 100 ? 8.203 0.554 16.456 1.00 87.38 100 GLU A O 1
ATOM 784 N N . ILE A 1 101 ? 6.770 1.083 18.088 1.00 90.56 101 ILE A N 1
ATOM 785 C CA . ILE A 1 101 ? 7.629 2.121 18.684 1.00 90.56 101 ILE A CA 1
ATOM 786 C C . ILE A 1 101 ? 8.926 1.551 19.288 1.00 90.56 101 ILE A C 1
ATOM 788 O O . ILE A 1 101 ? 9.939 2.258 19.312 1.00 90.56 101 ILE A O 1
ATOM 792 N N . ILE A 1 102 ? 8.909 0.318 19.813 1.00 90.88 102 ILE A N 1
ATOM 793 C CA . ILE A 1 102 ? 10.047 -0.256 20.555 1.00 90.88 102 ILE A CA 1
ATOM 794 C C . ILE A 1 102 ? 10.855 -1.302 19.781 1.00 90.88 102 ILE A C 1
ATOM 796 O O . ILE A 1 102 ? 11.989 -1.560 20.174 1.00 90.88 102 ILE A O 1
ATOM 800 N N . GLU A 1 103 ? 10.330 -1.879 18.697 1.00 88.31 103 GLU A N 1
ATOM 801 C CA . GLU A 1 103 ? 11.001 -2.921 17.898 1.00 88.31 103 GLU A CA 1
ATOM 802 C C . GLU A 1 103 ? 12.376 -2.460 17.369 1.00 88.31 103 GLU A C 1
ATOM 804 O O . GLU A 1 103 ? 13.338 -3.224 17.396 1.00 88.31 103 GLU A O 1
ATOM 809 N N . ASP A 1 104 ? 12.516 -1.173 17.028 1.00 84.50 104 ASP A N 1
ATOM 810 C CA . ASP A 1 104 ? 13.775 -0.548 16.587 1.00 84.50 104 ASP A CA 1
ATOM 811 C C . ASP A 1 104 ? 14.828 -0.365 17.705 1.00 84.50 104 ASP A C 1
ATOM 813 O O . ASP A 1 104 ? 15.984 0.005 17.445 1.00 84.50 104 ASP A O 1
ATOM 817 N N . LEU A 1 105 ? 14.452 -0.529 18.978 1.00 89.31 105 LEU A N 1
ATOM 818 C CA . LEU A 1 105 ? 15.314 -0.253 20.131 1.00 89.31 105 LEU A CA 1
ATOM 819 C C . LEU A 1 105 ? 16.238 -1.428 20.461 1.00 89.31 105 LEU A C 1
ATOM 821 O O . LEU A 1 105 ? 15.997 -2.571 20.097 1.00 89.31 105 LEU A O 1
ATOM 825 N N . ASP A 1 106 ? 17.316 -1.132 21.184 1.00 89.69 106 ASP A N 1
ATOM 826 C CA . ASP A 1 106 ? 18.230 -2.156 21.697 1.00 89.69 106 ASP A CA 1
ATOM 827 C C . ASP A 1 106 ? 17.519 -2.960 22.811 1.00 89.69 106 ASP A C 1
ATOM 829 O O . ASP A 1 106 ? 16.787 -2.358 23.598 1.00 89.69 106 ASP A O 1
ATOM 833 N N . GLU A 1 107 ? 17.716 -4.283 22.912 1.00 89.75 107 GLU A N 1
ATOM 834 C CA . GLU A 1 107 ? 16.936 -5.167 23.816 1.00 89.75 107 GLU A CA 1
ATOM 835 C C . GLU A 1 107 ? 16.883 -4.685 25.280 1.00 89.75 107 GLU A C 1
ATOM 837 O O . GLU A 1 107 ? 15.857 -4.808 25.947 1.00 89.75 107 GLU A O 1
ATOM 842 N N . GLU A 1 108 ? 17.970 -4.092 25.779 1.00 90.69 108 GLU A N 1
ATOM 843 C CA . GLU A 1 108 ? 18.048 -3.479 27.113 1.00 90.69 108 GLU A CA 1
ATOM 844 C C . GLU A 1 108 ? 17.015 -2.349 27.293 1.00 90.69 108 GLU A C 1
ATOM 846 O O . GLU A 1 108 ? 16.314 -2.295 28.303 1.00 90.69 108 GLU A O 1
ATOM 851 N N . TYR A 1 109 ? 16.854 -1.489 26.281 1.00 90.44 109 TYR A N 1
ATOM 852 C CA . TYR A 1 109 ? 15.856 -0.414 26.268 1.00 90.44 109 TYR A CA 1
ATOM 853 C C . TYR A 1 109 ? 14.436 -0.952 26.068 1.00 90.44 109 TYR A C 1
ATOM 855 O O . TYR A 1 109 ? 13.508 -0.410 26.667 1.00 90.44 109 TYR A O 1
ATOM 863 N N . GLN A 1 110 ? 14.256 -2.008 25.263 1.00 92.81 110 GLN A N 1
ATOM 864 C CA . GLN A 1 110 ? 12.949 -2.656 25.103 1.00 92.81 110 GLN A CA 1
ATOM 865 C C . GLN A 1 110 ? 12.449 -3.181 26.453 1.00 92.81 110 GLN A C 1
ATOM 867 O O . GLN A 1 110 ? 11.386 -2.771 26.917 1.00 92.81 110 GLN A O 1
ATOM 872 N N . ASN A 1 111 ? 13.245 -4.019 27.125 1.00 92.88 111 ASN A N 1
ATOM 873 C CA . ASN A 1 111 ? 12.877 -4.589 28.422 1.00 92.88 111 ASN A CA 1
ATOM 874 C C . ASN A 1 111 ? 12.671 -3.497 29.485 1.00 92.88 111 ASN A C 1
ATOM 876 O O . ASN A 1 111 ? 11.644 -3.502 30.157 1.00 92.88 111 ASN A O 1
ATOM 880 N N . ALA A 1 112 ? 13.552 -2.492 29.561 1.00 93.12 112 ALA A N 1
ATOM 881 C CA . ALA A 1 112 ? 13.408 -1.384 30.509 1.00 93.12 112 ALA A CA 1
ATOM 882 C C . ALA A 1 112 ? 12.138 -0.529 30.304 1.00 93.12 112 ALA A C 1
ATOM 884 O O . ALA A 1 112 ? 11.651 0.065 31.262 1.00 93.12 112 ALA A O 1
ATOM 885 N N . ILE A 1 113 ? 11.587 -0.446 29.086 1.00 93.12 113 ILE A N 1
ATOM 886 C CA . ILE A 1 113 ? 10.284 0.198 28.837 1.00 93.12 113 ILE A CA 1
ATOM 887 C C . ILE A 1 113 ? 9.139 -0.753 29.209 1.00 93.12 113 ILE A C 1
ATOM 889 O O . ILE A 1 113 ? 8.186 -0.339 29.865 1.00 93.12 113 ILE A O 1
ATOM 893 N N . ILE A 1 114 ? 9.235 -2.027 28.824 1.00 93.25 114 ILE A N 1
ATOM 894 C CA . ILE A 1 114 ? 8.206 -3.052 29.059 1.00 93.25 114 ILE A CA 1
ATOM 895 C C . ILE A 1 114 ? 7.998 -3.327 30.557 1.00 93.25 114 ILE A C 1
ATOM 897 O O . ILE A 1 114 ? 6.860 -3.508 30.987 1.00 93.25 114 ILE A O 1
ATOM 901 N N . ASP A 1 115 ? 9.067 -3.331 31.354 1.00 93.56 115 ASP A N 1
ATOM 902 C CA . ASP A 1 115 ? 9.027 -3.557 32.806 1.00 93.56 115 ASP A CA 1
ATOM 903 C C . ASP A 1 115 ? 8.394 -2.381 33.580 1.00 93.56 115 ASP A C 1
ATOM 905 O O . ASP A 1 115 ? 7.981 -2.545 34.727 1.00 93.56 115 ASP A O 1
ATOM 909 N N . LEU A 1 116 ? 8.277 -1.207 32.946 1.00 94.12 116 LEU A N 1
ATOM 910 C CA . LEU A 1 116 ? 7.602 -0.018 33.481 1.00 94.12 116 LEU A CA 1
ATOM 911 C C . LEU A 1 116 ? 6.143 0.118 33.006 1.00 94.12 116 LEU A C 1
ATOM 913 O O . LEU A 1 116 ? 5.420 0.995 33.483 1.00 94.12 116 LEU A O 1
ATOM 917 N N . LEU A 1 117 ? 5.692 -0.734 32.079 1.00 92.81 117 LEU A N 1
ATOM 918 C CA . LEU A 1 117 ? 4.294 -0.796 31.648 1.00 92.81 117 LEU A CA 1
ATOM 919 C C . LEU A 1 117 ? 3.453 -1.672 32.600 1.00 92.81 117 LEU A C 1
ATOM 921 O O . LEU A 1 117 ? 3.983 -2.574 33.250 1.00 92.81 117 LEU A O 1
ATOM 925 N N . PRO A 1 118 ? 2.121 -1.468 32.673 1.00 92.19 118 PRO A N 1
ATOM 926 C CA . PRO A 1 118 ? 1.223 -2.342 33.428 1.00 92.19 118 PRO A CA 1
ATOM 927 C C . PRO A 1 118 ? 1.401 -3.817 33.039 1.00 92.19 118 PRO A C 1
ATOM 929 O O . PRO A 1 118 ? 1.427 -4.130 31.849 1.00 92.19 118 PRO A O 1
ATOM 932 N N . GLU A 1 119 ? 1.458 -4.733 34.015 1.00 89.25 119 GLU A N 1
ATOM 933 C CA . GLU A 1 119 ? 1.798 -6.155 33.789 1.00 89.25 119 GLU A CA 1
ATOM 934 C C . GLU A 1 119 ? 0.997 -6.824 32.659 1.00 89.25 119 GLU A C 1
ATOM 936 O O . GLU A 1 119 ? 1.535 -7.643 31.912 1.00 89.25 119 GLU A O 1
ATOM 941 N N . SER A 1 120 ? -0.280 -6.462 32.498 1.00 86.56 120 SER A N 1
ATOM 942 C CA . SER A 1 120 ? -1.154 -6.969 31.435 1.00 86.56 120 SER A CA 1
ATOM 943 C C . SER A 1 120 ? -0.741 -6.504 30.032 1.00 86.56 120 SER A C 1
ATOM 945 O O . SER A 1 120 ? -0.765 -7.309 29.103 1.00 86.56 120 SER A O 1
ATOM 947 N N . GLN A 1 121 ? -0.317 -5.245 29.875 1.00 87.44 121 GLN A N 1
ATOM 948 C CA . GLN A 1 121 ? 0.271 -4.737 28.632 1.00 87.44 121 GLN A CA 1
ATOM 949 C C . GLN A 1 121 ? 1.674 -5.315 28.425 1.00 87.44 121 GLN A C 1
ATOM 951 O O . GLN A 1 121 ? 1.958 -5.840 27.353 1.00 87.44 121 GLN A O 1
ATOM 956 N N . GLY A 1 122 ? 2.534 -5.284 29.448 1.00 90.44 122 GLY A N 1
ATOM 957 C CA . GLY A 1 122 ? 3.913 -5.769 29.344 1.00 90.44 122 GLY A CA 1
ATOM 958 C C . GLY A 1 122 ? 3.996 -7.257 28.988 1.00 90.44 122 GLY A C 1
ATOM 959 O O . GLY A 1 122 ? 4.810 -7.656 28.160 1.00 90.44 122 GLY A O 1
ATOM 960 N N . THR A 1 123 ? 3.116 -8.096 29.543 1.00 90.62 123 THR A N 1
ATOM 961 C CA . THR A 1 123 ? 3.030 -9.526 29.183 1.00 90.62 123 THR A CA 1
ATOM 962 C C . THR A 1 123 ? 2.594 -9.718 27.729 1.00 90.62 123 THR A C 1
ATOM 964 O O . THR A 1 123 ? 3.189 -10.524 27.017 1.00 90.62 123 THR A O 1
ATOM 967 N N . LEU A 1 124 ? 1.604 -8.948 27.265 1.00 88.12 124 LEU A N 1
ATOM 968 C CA . LEU A 1 124 ? 1.142 -8.982 25.877 1.00 88.12 124 LEU A CA 1
ATOM 969 C C . LEU A 1 124 ? 2.231 -8.517 24.895 1.00 88.12 124 LEU A C 1
ATOM 971 O O . LEU A 1 124 ? 2.451 -9.160 23.874 1.00 88.12 124 LEU A O 1
ATOM 975 N N . ILE A 1 125 ? 2.958 -7.449 25.217 1.00 91.38 125 ILE A N 1
ATOM 976 C CA . ILE A 1 125 ? 4.049 -6.938 24.378 1.00 91.38 125 ILE A CA 1
ATOM 977 C C . ILE A 1 125 ? 5.186 -7.966 24.279 1.00 91.38 125 ILE A C 1
ATOM 979 O O . ILE A 1 125 ? 5.641 -8.245 23.173 1.00 91.38 125 ILE A O 1
ATOM 983 N N . ARG A 1 126 ? 5.581 -8.621 25.385 1.00 92.69 126 ARG A N 1
ATOM 984 C CA . ARG A 1 126 ? 6.560 -9.729 25.338 1.00 92.69 126 ARG A CA 1
ATOM 985 C C . ARG A 1 126 ? 6.067 -10.918 24.501 1.00 92.69 126 ARG A C 1
ATOM 987 O O . ARG A 1 126 ? 6.877 -11.566 23.848 1.00 92.69 126 ARG A O 1
ATOM 994 N N . GLU A 1 127 ? 4.761 -11.201 24.477 1.00 90.06 127 GLU A N 1
ATOM 995 C CA . GLU A 1 127 ? 4.194 -12.226 23.588 1.00 90.06 127 GLU A CA 1
ATOM 996 C C . GLU A 1 127 ? 4.296 -11.814 22.109 1.00 90.06 127 GLU A C 1
ATOM 998 O O . GLU A 1 127 ? 4.729 -12.618 21.286 1.00 90.06 127 GLU A O 1
ATOM 1003 N N . LEU A 1 128 ? 3.961 -10.566 21.765 1.00 91.25 128 LEU A N 1
ATOM 1004 C CA . LEU A 1 128 ? 4.065 -10.056 20.391 1.00 91.25 128 LEU A CA 1
ATOM 1005 C C . LEU A 1 128 ? 5.524 -10.049 19.899 1.00 91.25 128 LEU A C 1
ATOM 1007 O O . LEU A 1 128 ? 5.809 -10.540 18.805 1.00 91.25 128 LEU A O 1
ATOM 1011 N N . LEU A 1 129 ? 6.461 -9.610 20.747 1.00 91.75 129 LEU A N 1
ATOM 1012 C CA . LEU A 1 129 ? 7.905 -9.666 20.489 1.00 91.75 129 LEU A CA 1
ATOM 1013 C C . LEU A 1 129 ? 8.474 -11.101 20.446 1.00 91.75 129 LEU A C 1
ATOM 1015 O O . LEU A 1 129 ? 9.592 -11.296 19.977 1.00 91.75 129 LEU A O 1
ATOM 1019 N N . SER A 1 130 ? 7.726 -12.125 20.879 1.00 92.38 130 SER A N 1
ATOM 1020 C CA . SER A 1 130 ? 8.154 -13.530 20.757 1.00 92.38 130 SER A CA 1
ATOM 1021 C C . SER A 1 130 ? 7.927 -14.128 19.361 1.00 92.38 130 SER A C 1
ATOM 1023 O O . SER A 1 130 ? 8.530 -15.148 19.018 1.00 92.38 130 SER A O 1
ATOM 1025 N N . TYR A 1 131 ? 7.086 -13.501 18.529 1.00 93.00 131 TYR A N 1
ATOM 1026 C CA . TYR A 1 131 ? 6.953 -13.877 17.121 1.00 93.00 131 TYR A CA 1
ATOM 1027 C C . TYR A 1 131 ? 8.154 -13.364 16.308 1.00 93.00 131 TYR A C 1
ATOM 1029 O O . TYR A 1 131 ? 8.759 -12.362 16.695 1.00 93.00 131 TYR A O 1
ATOM 1037 N N . PRO A 1 132 ? 8.507 -13.995 15.170 1.00 93.00 132 PRO A N 1
ATOM 1038 C CA . PRO A 1 132 ? 9.572 -13.496 14.300 1.00 93.00 132 PRO A CA 1
ATOM 1039 C C . PRO A 1 132 ? 9.304 -12.065 13.818 1.00 93.00 132 PRO A C 1
ATOM 1041 O O . PRO A 1 132 ? 8.150 -11.690 13.597 1.00 93.00 132 PRO A O 1
ATOM 1044 N N . GLU A 1 133 ? 10.362 -11.291 13.596 1.00 89.19 133 GLU A N 1
ATOM 1045 C CA . GLU A 1 133 ? 10.289 -10.008 12.885 1.00 89.19 133 GLU A CA 1
ATOM 1046 C C . GLU A 1 133 ? 9.638 -10.180 11.500 1.00 89.19 133 GLU A C 1
ATOM 1048 O O . GLU A 1 133 ? 9.716 -11.251 10.886 1.00 89.19 133 GLU A O 1
ATOM 1053 N N . LYS A 1 134 ? 8.974 -9.125 11.010 1.00 90.38 134 LYS A N 1
ATOM 1054 C CA . LYS A 1 134 ? 8.260 -9.103 9.715 1.00 90.38 134 LYS A CA 1
ATOM 1055 C C . LYS A 1 134 ? 7.251 -10.254 9.527 1.00 90.38 134 LYS A C 1
ATOM 1057 O O . LYS A 1 134 ? 6.999 -10.717 8.408 1.00 90.38 134 LYS A O 1
ATOM 1062 N N . SER A 1 135 ? 6.659 -10.736 10.623 1.00 94.56 135 SER A N 1
ATOM 1063 C CA . SER A 1 135 ? 5.627 -11.778 10.614 1.00 94.56 135 SER A CA 1
ATOM 1064 C C . SER A 1 135 ? 4.246 -11.241 10.982 1.00 94.56 135 SER A C 1
ATOM 1066 O O . SER A 1 135 ? 4.102 -10.251 11.699 1.00 94.56 135 SER A O 1
ATOM 1068 N N . ALA A 1 136 ? 3.212 -11.967 10.558 1.00 94.00 136 ALA A N 1
ATOM 1069 C CA . ALA A 1 136 ? 1.823 -11.746 10.946 1.00 94.00 136 ALA A CA 1
ATOM 1070 C C . ALA A 1 136 ? 1.622 -11.661 12.474 1.00 94.00 136 ALA A C 1
ATOM 1072 O O . ALA A 1 136 ? 0.678 -11.025 12.931 1.00 94.00 136 ALA A O 1
ATOM 1073 N N . GLY A 1 137 ? 2.504 -12.293 13.258 1.00 92.12 137 GLY A N 1
ATOM 1074 C CA . GLY A 1 137 ? 2.513 -12.275 14.718 1.00 92.12 137 GLY A CA 1
ATOM 1075 C C . GLY A 1 137 ? 2.844 -10.915 15.339 1.00 92.12 137 GLY A C 1
ATOM 1076 O O . GLY A 1 137 ? 2.279 -10.581 16.378 1.00 92.12 137 GLY A O 1
ATOM 1077 N N . ARG A 1 138 ? 3.694 -10.106 14.689 1.00 90.94 138 ARG A N 1
ATOM 1078 C CA . ARG A 1 138 ? 4.015 -8.733 15.132 1.00 90.94 138 ARG A CA 1
ATOM 1079 C C . ARG A 1 138 ? 2.842 -7.769 14.910 1.00 90.94 138 ARG A C 1
ATOM 1081 O O . ARG A 1 138 ? 2.672 -6.823 15.667 1.00 90.94 138 ARG A O 1
ATOM 1088 N N . LEU A 1 139 ? 1.987 -8.067 13.929 1.00 89.81 139 LEU A N 1
ATOM 1089 C CA . LEU A 1 139 ? 0.839 -7.250 13.513 1.00 89.81 139 LEU A CA 1
ATOM 1090 C C . LEU A 1 139 ? -0.484 -7.621 14.222 1.00 89.81 139 LEU A C 1
ATOM 1092 O O . LEU A 1 139 ? -1.554 -7.186 13.797 1.00 89.81 139 LEU A O 1
ATOM 1096 N N . ILE A 1 140 ? -0.464 -8.460 15.269 1.00 90.00 140 ILE A N 1
ATOM 1097 C CA . ILE A 1 140 ? -1.701 -8.918 15.926 1.00 90.00 140 ILE A CA 1
ATOM 1098 C C . ILE A 1 140 ? -2.291 -7.827 16.826 1.00 90.00 140 ILE A C 1
ATOM 1100 O O . ILE A 1 140 ? -1.869 -7.624 17.966 1.00 90.00 140 ILE A O 1
ATOM 1104 N N . TYR A 1 141 ? -3.394 -7.241 16.372 1.00 86.69 141 TYR A N 1
ATOM 1105 C CA . TYR A 1 141 ? -4.321 -6.500 17.215 1.00 86.69 141 TYR A CA 1
ATOM 1106 C C . TYR A 1 141 ? -5.155 -7.481 18.054 1.00 86.69 141 TYR A C 1
ATOM 1108 O O . TYR A 1 141 ? -5.962 -8.244 17.516 1.00 86.69 141 TYR A O 1
ATOM 1116 N N . LYS A 1 142 ? -4.967 -7.497 19.381 1.00 84.12 142 LYS A N 1
ATOM 1117 C CA . LYS A 1 142 ? -5.718 -8.390 20.293 1.00 84.12 142 LYS A CA 1
ATOM 1118 C C . LYS A 1 142 ? -7.052 -7.834 20.783 1.00 84.12 142 LYS A C 1
ATOM 1120 O O . LYS A 1 142 ? -7.886 -8.605 21.252 1.00 84.12 142 LYS A O 1
ATOM 1125 N N . ASP A 1 143 ? -7.280 -6.533 20.638 1.00 80.06 143 ASP A N 1
ATOM 1126 C CA . ASP A 1 143 ? -8.483 -5.827 21.094 1.00 80.06 143 ASP A CA 1
ATOM 1127 C C . ASP A 1 143 ? -9.682 -6.037 20.136 1.00 80.06 143 ASP A C 1
ATOM 1129 O O . ASP A 1 143 ? -10.317 -5.107 19.632 1.00 80.06 143 ASP A O 1
ATOM 1133 N N . ILE A 1 144 ? -10.000 -7.305 19.863 1.00 83.94 144 ILE A N 1
ATOM 1134 C CA . ILE A 1 144 ? -11.030 -7.725 18.908 1.00 83.94 144 ILE A CA 1
ATOM 1135 C C . ILE A 1 144 ? -12.409 -7.899 19.548 1.00 83.94 144 ILE A C 1
ATOM 1137 O O . ILE A 1 144 ? -12.547 -8.323 20.694 1.00 83.94 144 ILE A O 1
ATOM 1141 N N . THR A 1 145 ? -13.458 -7.637 18.766 1.00 86.06 145 THR A N 1
ATOM 1142 C CA . THR A 1 145 ? -14.835 -7.984 19.146 1.00 86.06 145 THR A CA 1
ATOM 1143 C C . THR A 1 145 ? -15.197 -9.343 18.552 1.00 86.06 145 THR A C 1
ATOM 1145 O O . THR A 1 145 ? -15.240 -9.497 17.330 1.00 86.06 145 THR A O 1
ATOM 1148 N N . VAL A 1 146 ? -15.463 -10.322 19.422 1.00 89.12 146 VAL A N 1
ATOM 1149 C CA . VAL A 1 146 ? -15.911 -11.674 19.051 1.00 89.12 146 VAL A CA 1
ATOM 1150 C C . VAL A 1 146 ? -17.307 -11.958 19.599 1.00 89.12 146 VAL A C 1
ATOM 1152 O O . VAL A 1 146 ? -17.618 -11.564 20.723 1.00 89.12 146 VAL A O 1
ATOM 1155 N N . VAL A 1 147 ? -18.149 -12.641 18.819 1.00 91.69 147 VAL A N 1
ATOM 1156 C CA . VAL A 1 147 ? -19.534 -12.978 19.205 1.00 91.69 147 VAL A CA 1
ATOM 1157 C C . VAL A 1 147 ? -19.912 -14.398 18.766 1.00 91.69 147 VAL A C 1
ATOM 1159 O O . VAL A 1 147 ? -19.428 -14.864 17.735 1.00 91.69 147 VAL A O 1
ATOM 1162 N N . PRO A 1 148 ? -20.762 -15.123 19.511 1.00 93.50 148 PRO A N 1
ATOM 1163 C CA . PRO A 1 148 ? -21.146 -16.481 19.146 1.00 93.50 148 PRO A CA 1
ATOM 1164 C C . PRO A 1 148 ? -22.180 -16.512 18.010 1.00 93.50 148 PRO A C 1
ATOM 1166 O O . PRO A 1 148 ? -23.083 -15.679 17.937 1.00 93.50 148 PRO A O 1
ATOM 1169 N N . GLU A 1 149 ? -22.103 -17.536 17.158 1.00 92.94 149 GLU A N 1
ATOM 1170 C CA . GLU A 1 149 ? -22.985 -17.691 15.987 1.00 92.94 149 GLU A CA 1
ATOM 1171 C C . GLU A 1 149 ? -24.496 -17.788 16.295 1.00 92.94 149 GLU A C 1
ATOM 1173 O O . GLU A 1 149 ? -25.325 -17.486 15.433 1.00 92.94 149 GLU A O 1
ATOM 1178 N N . TYR A 1 150 ? -24.861 -18.201 17.514 1.00 92.19 150 TYR A N 1
ATOM 1179 C CA . TYR A 1 150 ? -26.240 -18.487 17.929 1.00 92.19 150 TYR A CA 1
ATOM 1180 C C . TYR A 1 150 ? -26.996 -17.282 18.516 1.00 92.19 150 TYR A C 1
ATOM 1182 O O . TYR A 1 150 ? -28.140 -17.437 18.946 1.00 92.19 150 TYR A O 1
ATOM 1190 N N . TRP A 1 151 ? -26.382 -16.096 18.574 1.00 93.94 151 TRP A N 1
ATOM 1191 C CA . TRP A 1 151 ? -27.070 -14.866 18.979 1.00 93.94 151 TRP A CA 1
ATOM 1192 C C . TRP A 1 151 ? -27.970 -14.310 17.873 1.00 93.94 151 TRP A C 1
ATOM 1194 O O . TRP A 1 151 ? -27.754 -14.551 16.682 1.00 93.94 151 TRP A O 1
ATOM 1204 N N . ASN A 1 152 ? -28.957 -13.505 18.270 1.00 94.56 152 ASN A N 1
ATOM 1205 C CA . ASN A 1 152 ? -29.702 -12.644 17.354 1.00 94.56 152 ASN A CA 1
ATOM 1206 C C . ASN A 1 152 ? -29.108 -11.219 17.289 1.00 94.56 152 ASN A C 1
ATOM 1208 O O . ASN A 1 152 ? -28.246 -10.842 18.087 1.00 94.56 152 ASN A O 1
ATOM 1212 N N . VAL A 1 153 ? -29.559 -10.419 16.319 1.00 93.62 153 VAL A N 1
ATOM 1213 C CA . VAL A 1 153 ? -29.081 -9.037 16.115 1.00 93.62 153 VAL A CA 1
ATOM 1214 C C . VAL A 1 153 ? -29.387 -8.128 17.311 1.00 93.62 153 VAL A C 1
ATOM 1216 O O . VAL A 1 153 ? -28.613 -7.221 17.595 1.00 93.62 153 VAL A O 1
ATOM 1219 N N . GLU A 1 154 ? -30.478 -8.363 18.040 1.00 93.06 154 GLU A N 1
ATOM 1220 C CA . GLU A 1 154 ? -30.813 -7.602 19.250 1.00 93.06 154 GLU A CA 1
ATOM 1221 C C . GLU A 1 154 ? -29.797 -7.829 20.379 1.00 93.06 154 GLU A C 1
ATOM 1223 O O . GLU A 1 154 ? -29.213 -6.868 20.870 1.00 93.06 154 GLU A O 1
ATOM 1228 N N . GLN A 1 155 ? -29.492 -9.089 20.704 1.00 91.88 155 GLN A N 1
ATOM 1229 C CA . GLN A 1 155 ? -28.457 -9.475 21.673 1.00 91.88 155 GLN A CA 1
ATOM 1230 C C . GLN A 1 155 ? -27.075 -8.946 21.274 1.00 91.88 155 GLN A C 1
ATOM 1232 O O . GLN A 1 155 ? -26.331 -8.456 22.122 1.00 91.88 155 GLN A O 1
ATOM 1237 N N . LEU A 1 156 ? -26.747 -9.007 19.980 1.00 90.94 156 LEU A N 1
ATOM 1238 C CA . LEU A 1 156 ? -25.520 -8.442 19.425 1.00 90.94 156 LEU A CA 1
ATOM 1239 C C . LEU A 1 156 ? -25.441 -6.924 19.648 1.00 90.94 156 LEU A C 1
ATOM 1241 O O . LEU A 1 156 ? -24.432 -6.432 20.145 1.00 90.94 156 LEU A O 1
ATOM 1245 N N . VAL A 1 157 ? -26.492 -6.175 19.306 1.00 89.12 157 VAL A N 1
ATOM 1246 C CA . VAL A 1 157 ? -26.518 -4.713 19.471 1.00 89.12 157 VAL A CA 1
ATOM 1247 C C . VAL A 1 157 ? -26.507 -4.320 20.950 1.00 89.12 157 VAL A C 1
ATOM 1249 O O . VAL A 1 157 ? -25.752 -3.426 21.326 1.00 89.12 157 VAL A O 1
ATOM 1252 N N . ASP A 1 158 ? -27.247 -5.016 21.813 1.00 89.44 158 ASP A N 1
ATOM 1253 C CA . ASP A 1 158 ? -27.246 -4.749 23.255 1.00 89.44 158 ASP A CA 1
ATOM 1254 C C . ASP A 1 158 ? -25.896 -5.097 23.909 1.00 89.44 158 ASP A C 1
ATOM 1256 O O . ASP A 1 158 ? -25.459 -4.401 24.831 1.00 89.44 158 ASP A O 1
ATOM 1260 N N . PHE A 1 159 ? -25.177 -6.110 23.414 1.00 86.62 159 PHE A N 1
ATOM 1261 C CA . PHE A 1 159 ? -23.789 -6.369 23.803 1.00 86.62 159 PHE A CA 1
ATOM 1262 C C . PHE A 1 159 ? -22.859 -5.227 23.359 1.00 86.62 159 PHE A C 1
ATOM 1264 O O . PHE A 1 159 ? -22.114 -4.692 24.181 1.00 86.62 159 PHE A O 1
ATOM 1271 N N . LEU A 1 160 ? -22.948 -4.797 22.095 1.00 84.56 160 LEU A N 1
ATOM 1272 C CA . LEU A 1 160 ? -22.135 -3.708 21.535 1.00 84.56 160 LEU A CA 1
ATOM 1273 C C . LEU A 1 160 ? -22.394 -2.345 22.196 1.00 84.56 160 LEU A C 1
ATOM 1275 O O . LEU A 1 160 ? -21.482 -1.527 22.278 1.00 84.56 160 LEU A O 1
ATOM 1279 N N . CYS A 1 161 ? -23.617 -2.088 22.666 1.00 81.88 161 CYS A N 1
ATOM 1280 C CA . CYS A 1 161 ? -23.975 -0.832 23.323 1.00 81.88 161 CYS A CA 1
ATOM 1281 C C . CYS A 1 161 ? -23.667 -0.801 24.828 1.00 81.88 161 CYS A C 1
ATOM 1283 O O . CYS A 1 161 ? -23.410 0.285 25.345 1.00 81.88 161 CYS A O 1
ATOM 1285 N N . ASN A 1 162 ? -23.708 -1.942 25.531 1.00 79.50 162 ASN A N 1
ATOM 1286 C CA . ASN A 1 162 ? -23.642 -1.970 27.002 1.00 79.50 162 ASN A CA 1
ATOM 1287 C C . ASN A 1 162 ? -22.414 -2.695 27.587 1.00 79.50 162 ASN A C 1
ATOM 1289 O O . ASN A 1 162 ? -22.047 -2.412 28.725 1.00 79.50 162 ASN A O 1
ATOM 1293 N N . HIS A 1 163 ? -21.796 -3.630 26.856 1.00 66.88 163 HIS A N 1
ATOM 1294 C CA . HIS A 1 163 ? -20.764 -4.534 27.393 1.00 66.88 163 HIS A CA 1
ATOM 1295 C C . HIS A 1 163 ? -19.441 -4.497 26.627 1.00 66.88 163 HIS A C 1
ATOM 1297 O O . HIS A 1 163 ? -18.380 -4.638 27.238 1.00 66.88 163 HIS A O 1
ATOM 1303 N N . ALA A 1 164 ? -19.474 -4.271 25.313 1.00 60.31 164 ALA A N 1
ATOM 1304 C CA . ALA A 1 164 ? -18.266 -3.950 24.574 1.00 60.31 164 ALA A CA 1
ATOM 1305 C C . ALA A 1 164 ? -17.687 -2.635 25.118 1.00 60.31 164 ALA A C 1
ATOM 1307 O O . ALA A 1 164 ? -18.329 -1.585 25.050 1.00 60.31 164 ALA A O 1
ATOM 1308 N N . ARG A 1 165 ? -16.441 -2.667 25.610 1.00 55.62 165 ARG A N 1
ATOM 1309 C CA . ARG A 1 165 ? -15.621 -1.449 25.628 1.00 55.62 165 ARG A CA 1
ATOM 1310 C C . ARG A 1 165 ? -15.508 -1.016 24.161 1.00 55.62 165 ARG A C 1
ATOM 1312 O O . ARG A 1 165 ? -15.036 -1.821 23.360 1.00 55.62 165 ARG A O 1
ATOM 1319 N N . PRO A 1 166 ? -15.986 0.178 23.766 1.00 48.12 166 PRO A N 1
ATOM 1320 C CA . PRO A 1 166 ? -16.058 0.531 22.356 1.00 48.12 166 PRO A CA 1
ATOM 1321 C C . PRO A 1 166 ? -14.655 0.856 21.837 1.00 48.12 166 PRO A C 1
ATOM 1323 O O . PRO A 1 166 ? -14.204 2.003 21.902 1.00 48.12 166 PRO A O 1
ATOM 1326 N N . ASN A 1 167 ? -13.962 -0.166 21.332 1.00 52.03 167 ASN A N 1
ATOM 1327 C CA . ASN A 1 167 ? -12.660 -0.004 20.698 1.00 52.03 167 ASN A CA 1
ATOM 1328 C C . ASN A 1 167 ? -12.804 0.959 19.518 1.00 52.03 167 ASN A C 1
ATOM 1330 O O . ASN A 1 167 ? -13.736 0.874 18.719 1.00 52.03 167 ASN A O 1
ATOM 1334 N N . LYS A 1 168 ? -11.903 1.939 19.435 1.00 52.75 168 LYS A N 1
ATOM 1335 C CA . LYS A 1 168 ? -12.115 3.146 18.617 1.00 52.75 168 LYS A CA 1
ATOM 1336 C C . LYS A 1 168 ? -12.060 2.880 17.102 1.00 52.75 168 LYS A C 1
ATOM 1338 O O . LYS A 1 168 ? -12.333 3.801 16.332 1.00 52.75 168 LYS A O 1
ATOM 1343 N N . LYS A 1 169 ? -11.682 1.661 16.688 1.00 56.28 169 LYS A N 1
ATOM 1344 C CA . LYS A 1 169 ? -11.254 1.300 15.326 1.00 56.28 169 LYS A CA 1
ATOM 1345 C C . LYS A 1 169 ? -11.937 0.049 14.710 1.00 56.28 169 LYS A C 1
ATOM 1347 O O . LYS A 1 169 ? -11.552 -0.322 13.607 1.00 56.28 169 LYS A O 1
ATOM 1352 N N . PHE A 1 170 ? -12.918 -0.620 15.342 1.00 64.12 170 PHE A N 1
ATOM 1353 C CA . PHE A 1 170 ? -13.500 -1.848 14.745 1.00 64.12 170 PHE A CA 1
ATOM 1354 C C . PHE A 1 170 ? -14.511 -1.561 13.612 1.00 64.12 170 PHE A C 1
ATOM 1356 O O . PHE A 1 170 ? -15.398 -0.716 13.747 1.00 64.12 170 PHE A O 1
ATOM 1363 N N . HIS A 1 171 ? -14.373 -2.276 12.489 1.00 69.19 171 HIS A N 1
ATOM 1364 C CA . HIS A 1 171 ? -15.247 -2.181 11.301 1.00 69.19 171 HIS A CA 1
ATOM 1365 C C . HIS A 1 171 ? -16.073 -3.448 11.040 1.00 69.19 171 HIS A C 1
ATOM 1367 O O . HIS A 1 171 ? -17.109 -3.397 10.377 1.00 69.19 171 HIS A O 1
ATOM 1373 N N . GLU A 1 172 ? -15.594 -4.570 11.563 1.00 83.50 172 GLU A N 1
ATOM 1374 C CA . GLU A 1 172 ? -16.073 -5.928 11.343 1.00 83.50 172 GLU A CA 1
ATOM 1375 C C . GLU A 1 172 ? -16.073 -6.657 12.693 1.00 83.50 172 GLU A C 1
ATOM 1377 O O . GLU A 1 172 ? -15.326 -6.290 13.605 1.00 83.50 172 GLU A O 1
ATOM 1382 N N . ILE A 1 173 ? -16.928 -7.668 12.834 1.00 89.44 173 ILE A N 1
ATOM 1383 C CA . ILE A 1 173 ? -17.050 -8.482 14.046 1.00 89.44 173 ILE A CA 1
ATOM 1384 C C . ILE A 1 173 ? -16.801 -9.944 13.682 1.00 89.44 173 ILE A C 1
ATOM 1386 O O . ILE A 1 173 ? -17.407 -10.464 12.743 1.00 89.44 173 ILE A O 1
ATOM 1390 N N . PHE A 1 174 ? -15.941 -10.621 14.443 1.00 92.19 174 PHE A N 1
ATOM 1391 C CA . PHE A 1 174 ? -15.649 -12.036 14.222 1.00 92.19 174 PHE A CA 1
ATOM 1392 C C . PHE A 1 174 ? -16.704 -12.908 14.899 1.00 92.19 174 PHE A C 1
ATOM 1394 O O . PHE A 1 174 ? -16.926 -12.825 16.109 1.00 92.19 174 PHE A O 1
ATOM 1401 N N . VAL A 1 175 ? -17.343 -13.773 14.119 1.00 94.38 175 VAL A N 1
ATOM 1402 C CA . VAL A 1 175 ? -18.288 -14.761 14.633 1.00 94.38 175 VAL A CA 1
ATOM 1403 C C . VAL A 1 175 ? -17.534 -16.045 14.953 1.00 94.38 175 VAL A C 1
ATOM 1405 O O . VAL A 1 175 ? -16.795 -16.557 14.111 1.00 94.38 175 VAL A O 1
ATOM 1408 N N . ILE A 1 176 ? -17.716 -16.566 16.166 1.00 94.94 176 ILE A N 1
ATOM 1409 C CA . ILE A 1 176 ? -17.001 -17.736 16.689 1.00 94.94 176 ILE A CA 1
ATOM 1410 C C . ILE A 1 176 ? -17.939 -18.898 17.043 1.00 94.94 176 ILE A C 1
ATOM 1412 O O . ILE A 1 176 ? -19.109 -18.707 17.389 1.00 94.94 176 ILE A O 1
ATOM 1416 N N . ASN A 1 177 ? -17.394 -20.114 16.985 1.00 93.31 177 ASN A N 1
ATOM 1417 C CA . ASN A 1 177 ? -18.015 -21.316 17.543 1.00 93.31 177 ASN A CA 1
ATOM 1418 C C . ASN A 1 177 ? -17.676 -21.483 19.049 1.00 93.31 177 ASN A C 1
ATOM 1420 O O . ASN A 1 177 ? -16.803 -20.780 19.571 1.00 93.31 177 ASN A O 1
ATOM 1424 N N . PRO A 1 178 ? -18.310 -22.431 19.772 1.00 90.94 178 PRO A N 1
ATOM 1425 C CA . PRO A 1 178 ? -18.005 -22.706 21.184 1.00 90.94 178 PRO A CA 1
ATOM 1426 C C . PRO A 1 178 ? -16.557 -23.142 21.478 1.00 90.94 178 PRO A C 1
ATOM 1428 O O . PRO A 1 178 ? -16.154 -23.187 22.637 1.00 90.94 178 PRO A O 1
ATOM 1431 N N . GLN A 1 179 ? -15.766 -23.472 20.454 1.00 90.44 179 GLN A N 1
ATOM 1432 C CA . GLN A 1 179 ? -14.358 -23.859 20.552 1.00 90.44 179 GLN A CA 1
ATOM 1433 C C . GLN A 1 179 ? -13.392 -22.664 20.397 1.00 90.44 179 GLN A C 1
ATOM 1435 O O . GLN A 1 179 ? -12.177 -22.870 20.445 1.00 90.44 179 GLN A O 1
ATOM 1440 N N . LEU A 1 180 ? -13.919 -21.434 20.268 1.00 91.62 180 LEU A N 1
ATOM 1441 C CA . LEU A 1 180 ? -13.205 -20.173 19.993 1.00 91.62 180 LEU A CA 1
ATOM 1442 C C . LEU A 1 180 ? -12.550 -20.099 18.602 1.00 91.62 180 LEU A C 1
ATOM 1444 O O . LEU A 1 180 ? -11.611 -19.331 18.390 1.00 91.62 180 LEU A O 1
ATOM 1448 N N . GLN A 1 181 ? -13.034 -20.887 17.644 1.00 94.62 181 GLN A N 1
ATOM 1449 C CA . GLN A 1 181 ? -12.584 -20.835 16.253 1.00 94.62 181 GLN A CA 1
ATOM 1450 C C . GLN A 1 181 ? -13.478 -19.860 15.467 1.00 94.62 181 GLN A C 1
ATOM 1452 O O . GLN A 1 181 ? -14.700 -19.883 15.661 1.00 94.62 181 GLN A O 1
ATOM 1457 N N . PRO A 1 182 ? -12.919 -19.006 14.591 1.00 95.38 182 PRO A N 1
ATOM 1458 C CA . PRO A 1 182 ? -13.717 -18.114 13.761 1.00 95.38 182 PRO A CA 1
ATOM 1459 C C . PRO A 1 182 ? -14.461 -18.923 12.686 1.00 95.38 182 PRO A C 1
ATOM 1461 O O . PRO A 1 182 ? -13.877 -19.786 12.034 1.00 95.38 182 PRO A O 1
ATOM 1464 N N . VAL A 1 183 ? -15.752 -18.639 12.510 1.00 94.88 183 VAL A N 1
ATOM 1465 C CA . VAL A 1 183 ? -16.648 -19.298 11.535 1.00 94.88 183 VAL A CA 1
ATOM 1466 C C . VAL A 1 183 ? -17.298 -18.324 10.550 1.00 94.88 183 VAL A C 1
ATOM 1468 O O . VAL A 1 183 ? -17.874 -18.752 9.552 1.00 94.88 183 VAL A O 1
ATOM 1471 N N . GLY A 1 184 ? -17.197 -17.020 10.806 1.00 93.75 184 GLY A N 1
ATOM 1472 C CA . GLY A 1 184 ? -17.663 -15.980 9.899 1.00 93.75 184 GLY A CA 1
ATOM 1473 C C . GLY A 1 184 ? -17.202 -14.585 10.316 1.00 93.75 184 GLY A C 1
ATOM 1474 O O . GLY A 1 184 ? -16.709 -14.384 11.427 1.00 93.75 184 GLY A O 1
ATOM 1475 N N . ILE A 1 185 ? -17.377 -13.617 9.422 1.00 93.00 185 ILE A N 1
ATOM 1476 C CA . ILE A 1 185 ? -17.231 -12.181 9.688 1.00 93.00 185 ILE A CA 1
ATOM 1477 C C . ILE A 1 185 ? -18.586 -11.515 9.454 1.00 93.00 185 ILE A C 1
ATOM 1479 O O . ILE A 1 185 ? -19.305 -11.868 8.520 1.00 93.00 185 ILE A O 1
ATOM 1483 N N . LEU A 1 186 ? -18.939 -10.550 10.299 1.00 91.50 186 LEU A N 1
ATOM 1484 C CA . LEU A 1 186 ? -20.164 -9.770 10.184 1.00 91.50 186 LEU A CA 1
ATOM 1485 C C . LEU A 1 186 ? -19.829 -8.274 10.094 1.00 91.50 186 LEU A C 1
ATOM 1487 O O . LEU A 1 186 ? -19.207 -7.714 10.999 1.00 91.50 186 LEU A O 1
ATOM 1491 N N . ALA A 1 187 ? -20.237 -7.637 8.996 1.00 89.00 187 ALA A N 1
ATOM 1492 C CA . ALA A 1 187 ? -19.996 -6.221 8.739 1.00 89.00 187 ALA A CA 1
ATOM 1493 C C . ALA A 1 187 ? -21.008 -5.323 9.477 1.00 89.00 187 ALA A C 1
ATOM 1495 O O . ALA A 1 187 ? -22.172 -5.684 9.681 1.00 89.00 187 ALA A O 1
ATOM 1496 N N . LEU A 1 188 ? -20.574 -4.123 9.876 1.00 86.56 188 LEU A N 1
ATOM 1497 C CA . LEU A 1 188 ? -21.418 -3.191 10.635 1.00 86.56 188 LEU A CA 1
ATOM 1498 C C . LEU A 1 188 ? -22.642 -2.685 9.854 1.00 86.56 188 LEU A C 1
ATOM 1500 O O . LEU A 1 188 ? -23.668 -2.387 10.466 1.00 86.56 188 LEU A O 1
ATOM 1504 N N . ASP A 1 189 ? -22.575 -2.578 8.528 1.00 87.25 189 ASP A N 1
ATOM 1505 C CA . ASP A 1 189 ? -23.704 -2.136 7.708 1.00 87.25 189 ASP A CA 1
ATOM 1506 C C . ASP A 1 189 ? -24.767 -3.224 7.505 1.00 87.25 189 ASP A C 1
ATOM 1508 O O . ASP A 1 189 ? -25.954 -2.892 7.483 1.00 87.25 189 ASP A O 1
ATOM 1512 N N . ASP A 1 190 ? -24.393 -4.506 7.484 1.00 88.81 190 ASP A N 1
ATOM 1513 C CA . ASP A 1 190 ? -25.360 -5.610 7.533 1.00 88.81 190 ASP A CA 1
ATOM 1514 C C . ASP A 1 190 ? -26.102 -5.652 8.875 1.00 88.81 190 ASP A C 1
ATOM 1516 O O . ASP A 1 190 ? -27.331 -5.755 8.893 1.00 88.81 190 ASP A O 1
ATOM 1520 N N . ILE A 1 191 ? -25.400 -5.454 10.000 1.00 88.56 191 ILE A N 1
ATOM 1521 C CA . ILE A 1 191 ? -26.016 -5.348 11.339 1.00 88.56 191 ILE A CA 1
ATOM 1522 C C . ILE A 1 191 ? -27.048 -4.212 11.382 1.00 88.56 191 ILE A C 1
ATOM 1524 O O . ILE A 1 191 ? -28.156 -4.395 11.885 1.00 88.56 191 ILE A O 1
ATOM 1528 N N . ILE A 1 192 ? -26.713 -3.045 10.821 1.00 88.88 192 ILE A N 1
ATOM 1529 C CA . ILE A 1 192 ? -27.592 -1.862 10.790 1.00 88.88 192 ILE A CA 1
ATOM 1530 C C . ILE A 1 192 ? -28.816 -2.066 9.874 1.00 88.88 192 ILE A C 1
ATOM 1532 O O . ILE A 1 192 ? -29.848 -1.422 10.080 1.00 88.88 192 ILE A O 1
ATOM 1536 N N . ARG A 1 193 ? -28.725 -2.942 8.865 1.00 90.56 193 ARG A N 1
ATOM 1537 C CA . ARG A 1 193 ? -29.810 -3.233 7.908 1.00 90.56 193 ARG A CA 1
ATOM 1538 C C . ARG A 1 193 ? -30.667 -4.442 8.296 1.00 90.56 193 ARG A C 1
ATOM 1540 O O . ARG A 1 193 ? -31.772 -4.587 7.769 1.00 90.56 193 ARG A O 1
ATOM 1547 N N . ALA A 1 194 ? -30.179 -5.305 9.183 1.00 91.62 194 ALA A N 1
ATOM 1548 C CA . ALA A 1 194 ? -30.856 -6.525 9.596 1.00 91.62 194 ALA A CA 1
ATOM 1549 C C . ALA A 1 194 ? -32.070 -6.280 10.514 1.00 91.62 194 ALA A C 1
ATOM 1551 O O . ALA A 1 194 ? -32.255 -5.221 11.115 1.00 91.62 194 ALA A O 1
ATOM 1552 N N . LYS A 1 195 ? -32.923 -7.304 10.648 1.00 92.50 195 LYS A N 1
ATOM 1553 C CA . LYS A 1 195 ? -34.024 -7.313 11.624 1.00 92.50 195 LYS A CA 1
ATOM 1554 C C . LYS A 1 195 ? -33.484 -7.766 12.983 1.00 92.50 195 LYS A C 1
ATOM 1556 O O . LYS A 1 195 ? -32.720 -8.723 13.034 1.00 92.50 195 LYS A O 1
ATOM 1561 N N . ARG A 1 196 ? -33.956 -7.162 14.082 1.00 90.56 196 ARG A N 1
ATOM 1562 C CA . ARG A 1 196 ? -33.588 -7.509 15.478 1.00 90.56 196 ARG A CA 1
ATOM 1563 C C . ARG A 1 196 ? -33.600 -9.020 15.772 1.00 90.56 196 ARG A C 1
ATOM 1565 O O . ARG A 1 196 ? -32.683 -9.532 16.405 1.00 90.56 196 ARG A O 1
ATOM 1572 N N . ASN A 1 197 ? -34.588 -9.740 15.240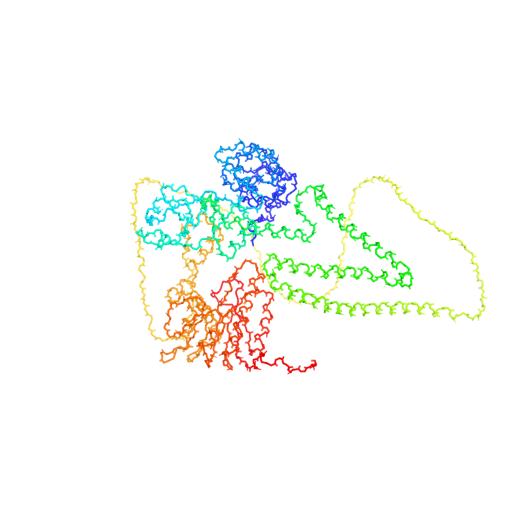 1.00 93.12 197 ASN A N 1
ATOM 1573 C CA . ASN A 1 197 ? -34.774 -11.177 15.471 1.00 93.12 197 ASN A CA 1
ATOM 1574 C C . ASN A 1 197 ? -34.020 -12.085 14.471 1.00 93.12 197 ASN A C 1
ATOM 1576 O O . ASN A 1 197 ? -34.163 -13.303 14.551 1.00 93.12 197 ASN A O 1
ATOM 1580 N N . SER A 1 198 ? -33.259 -11.538 13.514 1.00 93.75 198 SER A N 1
ATOM 1581 C CA . SER A 1 198 ? -32.397 -12.338 12.629 1.00 93.75 198 SER A CA 1
ATOM 1582 C C . SER A 1 198 ? -31.231 -12.941 13.416 1.00 93.75 198 SER A C 1
ATOM 1584 O O . SER A 1 198 ? -30.693 -12.289 14.310 1.00 93.75 198 SER A O 1
ATOM 1586 N N . MET A 1 199 ? -30.824 -14.168 13.077 1.00 94.38 199 MET A N 1
ATOM 1587 C CA . MET A 1 199 ? -29.673 -14.830 13.706 1.00 94.38 199 MET A CA 1
ATOM 1588 C C . MET A 1 199 ? -28.352 -14.374 13.080 1.00 94.38 199 MET A C 1
ATOM 1590 O O . MET A 1 199 ? -28.262 -14.235 11.862 1.00 94.38 199 MET A O 1
ATOM 1594 N N . VAL A 1 200 ? -27.303 -14.234 13.893 1.00 93.69 200 VAL A N 1
ATOM 1595 C CA . VAL A 1 200 ? -25.941 -13.877 13.453 1.00 93.69 200 VAL A CA 1
ATOM 1596 C C . VAL A 1 200 ? -25.427 -14.849 12.383 1.00 93.69 200 VAL A C 1
ATOM 1598 O O . VAL A 1 200 ? -24.975 -14.410 11.326 1.00 93.69 200 VAL A O 1
ATOM 1601 N N . ARG A 1 201 ? -25.616 -16.164 12.577 1.00 94.50 201 ARG A N 1
ATOM 1602 C CA . ARG A 1 201 ? -25.286 -17.214 11.589 1.00 94.50 201 ARG A CA 1
ATOM 1603 C C . ARG A 1 201 ? -25.947 -17.039 10.208 1.00 94.50 201 ARG A C 1
ATOM 1605 O O . ARG A 1 201 ? -25.457 -17.601 9.237 1.00 94.50 201 ARG A O 1
ATOM 1612 N N . GLN A 1 202 ? -27.055 -16.300 10.103 1.00 91.12 202 GLN A N 1
ATOM 1613 C CA . GLN A 1 202 ? -27.757 -16.042 8.831 1.00 91.12 202 GLN A CA 1
ATOM 1614 C C . GLN A 1 202 ? -27.257 -14.784 8.103 1.00 91.12 202 GLN A C 1
ATOM 1616 O O . GLN A 1 202 ? -27.663 -14.547 6.968 1.00 91.12 202 GLN A O 1
ATOM 1621 N N . LEU A 1 203 ? -26.438 -13.965 8.766 1.00 91.19 203 LEU A N 1
ATOM 1622 C CA . LEU A 1 203 ? -25.958 -12.671 8.272 1.00 91.19 203 LEU A CA 1
ATOM 1623 C C . LEU A 1 203 ? -24.438 -12.649 8.064 1.00 91.19 203 LEU A C 1
ATOM 1625 O O . LEU A 1 203 ? -23.942 -11.825 7.306 1.00 91.19 203 LEU A O 1
ATOM 1629 N N . MET A 1 204 ? -23.696 -13.526 8.746 1.00 93.00 204 MET A N 1
ATOM 1630 C CA . MET A 1 204 ? -22.240 -13.590 8.636 1.00 93.00 204 MET A CA 1
ATOM 1631 C C . MET A 1 204 ? -21.787 -14.094 7.258 1.00 93.00 204 MET A C 1
ATOM 1633 O O . MET A 1 204 ? -22.314 -15.079 6.738 1.00 93.00 204 MET A O 1
ATOM 1637 N N . ASN A 1 205 ? -20.746 -13.473 6.708 1.00 92.12 205 ASN A N 1
ATOM 1638 C CA . ASN A 1 205 ? -20.001 -14.025 5.585 1.00 92.12 205 ASN A CA 1
ATOM 1639 C C . ASN A 1 205 ? -19.084 -15.148 6.094 1.00 92.12 205 ASN A C 1
ATOM 1641 O O . ASN A 1 205 ? -18.288 -14.936 7.010 1.00 92.12 205 ASN A O 1
ATOM 1645 N N . THR A 1 206 ? -19.186 -16.338 5.501 1.00 92.75 206 THR A N 1
ATOM 1646 C CA . THR A 1 206 ? -18.380 -17.513 5.867 1.00 92.75 206 THR A CA 1
ATOM 1647 C C . THR A 1 206 ? -17.057 -17.624 5.106 1.00 92.75 206 THR A C 1
ATOM 1649 O O . THR A 1 206 ? -16.221 -18.434 5.498 1.00 92.75 206 THR A O 1
ATOM 1652 N N . ASP A 1 207 ? -16.827 -16.845 4.040 1.00 90.56 207 ASP A N 1
ATOM 1653 C CA . ASP A 1 207 ? -15.567 -16.877 3.273 1.00 90.56 207 ASP A CA 1
ATOM 1654 C C . ASP A 1 207 ? -14.451 -16.054 3.946 1.00 90.56 207 ASP A C 1
ATOM 1656 O O . ASP A 1 207 ? -13.930 -15.071 3.415 1.00 90.56 207 ASP A O 1
ATOM 1660 N N . ILE A 1 208 ? -14.104 -16.450 5.170 1.00 92.56 208 ILE A N 1
ATOM 1661 C CA . ILE A 1 208 ? -13.099 -15.779 5.994 1.00 92.56 208 ILE A CA 1
ATOM 1662 C C . ILE A 1 208 ? -11.679 -16.224 5.622 1.00 92.56 208 ILE A C 1
ATOM 1664 O O . ILE A 1 208 ? -11.385 -17.415 5.501 1.00 92.56 208 ILE A O 1
ATOM 1668 N N . LYS A 1 209 ? -10.757 -15.267 5.472 1.00 94.75 209 LYS A N 1
ATOM 1669 C CA . LYS A 1 209 ? -9.340 -15.557 5.194 1.00 94.75 209 LYS A CA 1
ATOM 1670 C C . LYS A 1 209 ? -8.572 -15.625 6.514 1.00 94.75 209 LYS A C 1
ATOM 1672 O O . LYS A 1 209 ? -8.221 -14.605 7.096 1.00 94.75 209 LYS A O 1
ATOM 1677 N N . ILE A 1 210 ? -8.376 -16.844 7.011 1.00 94.38 210 ILE A N 1
ATOM 1678 C CA . ILE A 1 210 ? -7.708 -17.117 8.290 1.00 94.38 210 ILE A CA 1
ATOM 1679 C C . ILE A 1 210 ? -6.185 -17.035 8.128 1.00 94.38 210 ILE A C 1
ATOM 1681 O O . ILE A 1 210 ? -5.617 -17.671 7.241 1.00 94.38 210 ILE A O 1
ATOM 1685 N N . ILE A 1 211 ? -5.522 -16.307 9.029 1.00 96.19 211 ILE A N 1
ATOM 1686 C CA . ILE A 1 211 ? -4.070 -16.087 9.018 1.00 96.19 211 ILE A CA 1
ATOM 1687 C C . ILE A 1 211 ? -3.404 -16.822 10.190 1.00 96.19 211 ILE A C 1
ATOM 1689 O O . ILE A 1 211 ? -3.991 -16.997 11.258 1.00 96.19 211 ILE A O 1
ATOM 1693 N N . ARG A 1 212 ? -2.156 -17.264 10.001 1.00 96.12 212 ARG A N 1
ATOM 1694 C CA . ARG A 1 212 ? -1.305 -17.846 11.054 1.00 96.12 212 ARG A CA 1
ATOM 1695 C C . ARG A 1 212 ? -0.242 -16.827 11.484 1.00 96.12 212 ARG A C 1
ATOM 1697 O O . ARG A 1 212 ? 0.327 -16.192 10.602 1.00 96.12 212 ARG A O 1
ATOM 1704 N N . PRO A 1 213 ? 0.123 -16.732 12.776 1.00 94.62 213 PRO A N 1
ATOM 1705 C CA . PRO A 1 213 ? 1.108 -15.756 13.259 1.00 94.62 213 PRO A CA 1
ATOM 1706 C C . PRO A 1 213 ? 2.503 -15.913 12.629 1.00 94.62 213 PRO A C 1
ATOM 1708 O O . PRO A 1 213 ? 3.235 -14.943 12.503 1.00 94.62 213 PRO A O 1
ATOM 1711 N N . GLY A 1 214 ? 2.872 -17.123 12.195 1.00 94.69 214 GLY A N 1
ATOM 1712 C CA . GLY A 1 214 ? 4.146 -17.385 11.513 1.00 94.69 214 GLY A CA 1
ATOM 1713 C C . GLY A 1 214 ? 4.161 -17.112 10.002 1.00 94.69 214 GLY A C 1
ATOM 1714 O O . GLY A 1 214 ? 5.141 -17.474 9.359 1.00 94.69 214 GLY A O 1
ATOM 1715 N N . ALA A 1 215 ? 3.094 -16.556 9.415 1.00 95.62 215 ALA A N 1
ATOM 1716 C CA . ALA A 1 215 ? 3.104 -16.120 8.014 1.00 95.62 215 ALA A CA 1
ATOM 1717 C C . ALA A 1 215 ? 3.941 -14.838 7.851 1.00 95.62 215 ALA A C 1
ATOM 1719 O O . ALA A 1 215 ? 4.036 -14.041 8.787 1.00 95.62 215 ALA A O 1
ATOM 1720 N N . LYS A 1 216 ? 4.528 -14.612 6.670 1.00 95.62 216 LYS A N 1
ATOM 1721 C CA . LYS A 1 216 ? 5.261 -13.365 6.381 1.00 95.62 216 LYS A CA 1
ATOM 1722 C C . LYS A 1 216 ? 4.301 -12.186 6.228 1.00 95.62 216 LYS A C 1
ATOM 1724 O O . LYS A 1 216 ? 3.227 -12.348 5.652 1.00 95.62 216 LYS A O 1
ATOM 1729 N N . GLN A 1 217 ? 4.714 -10.986 6.630 1.00 94.12 217 GLN A N 1
ATOM 1730 C CA . GLN A 1 217 ? 3.907 -9.781 6.413 1.00 94.12 217 GLN A CA 1
ATOM 1731 C C . GLN A 1 217 ? 3.687 -9.462 4.918 1.00 94.12 217 GLN A C 1
ATOM 1733 O O . GLN A 1 217 ? 2.599 -9.036 4.547 1.00 94.12 217 GLN A O 1
ATOM 1738 N N . GLU A 1 218 ? 4.655 -9.775 4.050 1.00 91.62 218 GLU A N 1
ATOM 1739 C CA . GLU A 1 218 ? 4.553 -9.704 2.578 1.00 91.62 218 GLU A CA 1
ATOM 1740 C C . GLU A 1 218 ? 3.498 -10.672 1.993 1.00 91.62 218 GLU A C 1
ATOM 1742 O O . GLU A 1 218 ? 2.790 -10.350 1.038 1.00 91.62 218 GLU A O 1
ATOM 1747 N N . GLU A 1 219 ? 3.321 -11.849 2.602 1.00 92.44 219 GLU A N 1
ATOM 1748 C CA . GLU A 1 219 ? 2.265 -12.802 2.231 1.00 92.44 219 GLU A CA 1
ATOM 1749 C C . GLU A 1 219 ? 0.892 -12.327 2.733 1.00 92.44 219 GLU A C 1
ATOM 1751 O O . GLU A 1 219 ? -0.107 -12.420 2.019 1.00 92.44 219 GLU A O 1
ATOM 1756 N N . VAL A 1 220 ? 0.835 -11.753 3.939 1.00 94.56 220 VAL A N 1
ATOM 1757 C CA . VAL A 1 220 ? -0.395 -11.162 4.481 1.00 94.56 220 VAL A CA 1
ATOM 1758 C C . VAL A 1 220 ? -0.839 -9.943 3.674 1.00 94.56 220 VAL A C 1
ATOM 1760 O O . VAL A 1 220 ? -2.021 -9.836 3.346 1.00 94.56 220 VAL A O 1
ATOM 1763 N N . SER A 1 221 ? 0.072 -9.032 3.325 1.00 93.62 221 SER A N 1
ATOM 1764 C CA . SER A 1 221 ? -0.269 -7.823 2.572 1.00 93.62 221 SER A CA 1
ATOM 1765 C C . SER A 1 221 ? -0.789 -8.153 1.170 1.00 93.62 221 SER A C 1
ATOM 1767 O O . SER A 1 221 ? -1.744 -7.531 0.701 1.00 93.62 221 SER A O 1
ATOM 1769 N N . GLU A 1 222 ? -0.258 -9.211 0.550 1.00 89.50 222 GLU A N 1
ATOM 1770 C CA . GLU A 1 222 ? -0.805 -9.810 -0.666 1.00 89.50 222 GLU A CA 1
ATOM 1771 C C . GLU A 1 222 ? -2.248 -10.304 -0.469 1.00 89.50 222 GLU A C 1
ATOM 1773 O O . GLU A 1 222 ? -3.122 -9.941 -1.254 1.00 89.50 222 GLU A O 1
ATOM 1778 N N . ILE A 1 223 ? -2.530 -11.079 0.587 1.00 91.94 223 ILE A N 1
ATOM 1779 C CA . ILE A 1 223 ? -3.881 -11.590 0.889 1.00 91.94 223 ILE A CA 1
ATOM 1780 C C . ILE A 1 223 ? -4.872 -10.432 1.096 1.00 91.94 223 ILE A C 1
ATOM 1782 O O . ILE A 1 223 ? -5.948 -10.423 0.494 1.00 91.94 223 ILE A O 1
ATOM 1786 N N . PHE A 1 224 ? -4.506 -9.423 1.890 1.00 93.44 224 PHE A N 1
ATOM 1787 C CA . PHE A 1 224 ? -5.335 -8.231 2.100 1.00 93.44 224 PHE A CA 1
ATOM 1788 C C . PHE A 1 224 ? -5.607 -7.481 0.791 1.00 93.44 224 PHE A C 1
ATOM 1790 O O . PHE A 1 224 ? -6.748 -7.088 0.545 1.00 93.44 224 PHE A O 1
ATOM 1797 N N . ARG A 1 225 ? -4.596 -7.324 -0.075 1.00 88.94 225 ARG A N 1
ATOM 1798 C CA . ARG A 1 225 ? -4.728 -6.646 -1.373 1.00 88.94 225 ARG A CA 1
ATOM 1799 C C . ARG A 1 225 ? -5.595 -7.433 -2.359 1.00 88.94 225 ARG A C 1
ATOM 1801 O O . ARG A 1 225 ? -6.477 -6.849 -2.981 1.00 88.94 225 ARG A O 1
ATOM 1808 N N . GLN A 1 226 ? -5.375 -8.742 -2.491 1.00 88.06 226 GLN A N 1
ATOM 1809 C CA . GLN A 1 226 ? -6.109 -9.604 -3.427 1.00 88.06 226 GLN A CA 1
ATOM 1810 C C . GLN A 1 226 ? -7.592 -9.726 -3.066 1.00 88.06 226 GLN A C 1
ATOM 1812 O O . GLN A 1 226 ? -8.451 -9.576 -3.934 1.00 88.06 226 GLN A O 1
ATOM 1817 N N . TYR A 1 227 ? -7.899 -9.958 -1.787 1.00 89.50 227 TYR A N 1
ATOM 1818 C CA . TYR A 1 227 ? -9.274 -10.140 -1.315 1.00 89.50 227 TYR A CA 1
ATOM 1819 C C . TYR A 1 227 ? -9.932 -8.836 -0.824 1.00 89.50 227 TYR A C 1
ATOM 1821 O O . TYR A 1 227 ? -11.096 -8.858 -0.437 1.00 89.50 227 TYR A O 1
ATOM 1829 N N . SER A 1 228 ? -9.224 -7.698 -0.886 1.00 90.00 228 SER A N 1
ATOM 1830 C CA . SER A 1 228 ? -9.702 -6.368 -0.457 1.00 90.00 228 SER A CA 1
ATOM 1831 C C . SER A 1 228 ? -10.225 -6.338 0.991 1.00 90.00 228 SER A C 1
ATOM 1833 O O . SER A 1 228 ? -11.252 -5.725 1.279 1.00 90.00 228 SER A O 1
ATOM 1835 N N . LEU A 1 229 ? -9.527 -7.030 1.896 1.00 91.38 229 LEU A N 1
ATOM 1836 C CA . LEU A 1 229 ? -9.951 -7.228 3.287 1.00 91.38 229 LEU A CA 1
ATOM 1837 C C . LEU A 1 229 ? -9.833 -5.938 4.113 1.00 91.38 229 LEU A C 1
ATOM 1839 O O . LEU A 1 229 ? -8.870 -5.186 3.961 1.00 91.38 229 LEU A O 1
ATOM 1843 N N . LEU A 1 230 ? -10.776 -5.715 5.034 1.00 89.56 230 LEU A N 1
ATOM 1844 C CA . LEU A 1 230 ? -10.676 -4.661 6.055 1.00 89.56 230 LEU A CA 1
ATOM 1845 C C . LEU A 1 230 ? -9.980 -5.178 7.323 1.00 89.56 230 LEU A C 1
ATOM 1847 O O . LEU A 1 230 ? -9.164 -4.468 7.917 1.00 89.56 230 LEU A O 1
ATOM 1851 N N . SER A 1 231 ? -10.263 -6.423 7.704 1.00 90.69 231 SER A N 1
ATOM 1852 C CA . SER A 1 231 ? -9.570 -7.165 8.754 1.00 90.69 231 SER A CA 1
ATOM 1853 C C . SER A 1 231 ? -9.432 -8.650 8.398 1.00 90.69 231 SER A C 1
ATOM 1855 O O . SER A 1 231 ? -10.094 -9.155 7.489 1.00 90.69 231 SER A O 1
ATOM 1857 N N . ALA A 1 232 ? -8.567 -9.367 9.117 1.00 93.12 232 ALA A N 1
ATOM 1858 C CA . ALA A 1 232 ? -8.431 -10.817 8.994 1.00 93.12 232 ALA A CA 1
ATOM 1859 C C . ALA A 1 232 ? -8.149 -11.462 10.365 1.00 93.12 232 ALA A C 1
ATOM 1861 O O . ALA A 1 232 ? -7.283 -10.965 11.093 1.00 93.12 232 ALA A O 1
ATOM 1862 N N . PRO A 1 233 ? -8.835 -12.561 10.740 1.00 94.25 233 PRO A N 1
ATOM 1863 C CA . PRO A 1 233 ? -8.619 -13.225 12.020 1.00 94.25 233 PRO A CA 1
ATOM 1864 C C . PRO A 1 233 ? -7.306 -14.017 12.008 1.00 94.25 233 PRO A C 1
ATOM 1866 O O . PRO A 1 233 ? -7.054 -14.823 11.106 1.00 94.25 233 PRO A O 1
ATOM 1869 N N . VAL A 1 234 ? -6.493 -13.834 13.048 1.00 94.81 234 VAL A N 1
ATOM 1870 C CA . VAL A 1 234 ? -5.270 -14.615 13.268 1.00 94.81 234 VAL A CA 1
ATOM 1871 C C . VAL A 1 234 ? -5.571 -15.736 14.255 1.00 94.81 234 VAL A C 1
ATOM 1873 O O . VAL A 1 234 ? -6.147 -15.494 15.319 1.00 94.81 234 VAL A O 1
ATOM 1876 N N . VAL A 1 235 ? -5.180 -16.967 13.915 1.00 95.25 235 VAL A N 1
ATOM 1877 C CA . VAL A 1 235 ? -5.429 -18.156 14.743 1.00 95.25 235 VAL A CA 1
ATOM 1878 C C . VAL A 1 235 ? -4.153 -18.842 15.214 1.00 95.25 235 VAL A C 1
ATOM 1880 O O . VAL A 1 235 ? -3.126 -18.847 14.532 1.00 95.25 235 VAL A O 1
ATOM 1883 N N . ASN A 1 236 ? -4.237 -19.483 16.379 1.00 93.44 236 ASN A N 1
ATOM 1884 C CA . ASN A 1 236 ? -3.193 -20.368 16.881 1.00 93.44 236 ASN A CA 1
ATOM 1885 C C . ASN A 1 236 ? -3.182 -21.730 16.141 1.00 93.44 236 ASN A C 1
ATOM 1887 O O . ASN A 1 236 ? -3.960 -21.978 15.218 1.00 93.44 236 ASN A O 1
ATOM 1891 N N . LYS A 1 237 ? -2.302 -22.647 16.567 1.00 91.62 237 LYS A N 1
ATOM 1892 C CA . LYS A 1 237 ? -2.173 -23.996 15.978 1.00 91.62 237 LYS A CA 1
ATOM 1893 C C . LYS A 1 237 ? -3.441 -24.862 16.110 1.00 91.62 237 LYS A C 1
ATOM 1895 O O . LYS A 1 237 ? -3.629 -25.752 15.288 1.00 91.62 237 LYS A O 1
ATOM 1900 N N . ASP A 1 238 ? -4.314 -24.566 17.074 1.00 90.50 238 ASP A N 1
ATOM 1901 C CA . ASP A 1 238 ? -5.584 -25.267 17.329 1.00 90.50 238 ASP A CA 1
ATOM 1902 C C . ASP A 1 238 ? -6.772 -24.646 16.555 1.00 90.50 238 ASP A C 1
ATOM 1904 O O . ASP A 1 238 ? -7.926 -25.060 16.705 1.00 90.50 238 ASP A O 1
ATOM 1908 N N . GLY A 1 239 ? -6.514 -23.607 15.751 1.00 90.94 239 GLY A N 1
ATOM 1909 C CA . GLY A 1 239 ? -7.532 -22.848 15.023 1.00 90.94 239 GLY A CA 1
ATOM 1910 C C . GLY A 1 239 ? -8.306 -21.834 15.874 1.00 90.94 239 GLY A C 1
ATOM 1911 O O . GLY A 1 239 ? -9.276 -21.261 15.382 1.00 90.94 239 GLY A O 1
ATOM 1912 N N . ARG A 1 240 ? -7.906 -21.593 17.130 1.00 94.06 240 ARG A N 1
ATOM 1913 C CA . ARG A 1 240 ? -8.534 -20.583 17.998 1.00 94.06 240 ARG A CA 1
ATOM 1914 C C . ARG A 1 240 ? -8.076 -19.184 17.623 1.00 94.06 240 ARG A C 1
ATOM 1916 O O . ARG A 1 240 ? -6.880 -18.980 17.421 1.00 94.06 240 ARG A O 1
ATOM 1923 N N . ILE A 1 241 ? -8.998 -18.224 17.587 1.00 92.88 241 ILE A N 1
ATOM 1924 C CA . ILE A 1 241 ? -8.663 -16.817 17.340 1.00 92.88 241 ILE A CA 1
ATOM 1925 C C . ILE A 1 241 ? -7.829 -16.244 18.498 1.00 92.88 241 ILE A C 1
ATOM 1927 O O . ILE A 1 241 ? -8.157 -16.443 19.667 1.00 92.88 241 ILE A O 1
ATOM 1931 N N . ILE A 1 242 ? -6.734 -15.556 18.165 1.00 92.06 242 ILE A N 1
ATOM 1932 C CA . ILE A 1 242 ? -5.824 -14.895 19.125 1.00 92.06 242 ILE A CA 1
ATOM 1933 C C . ILE A 1 242 ? -5.752 -13.372 18.940 1.00 92.06 242 ILE A C 1
ATOM 1935 O O . ILE A 1 242 ? -5.126 -12.685 19.743 1.00 92.06 242 ILE A O 1
ATOM 1939 N N . GLY A 1 243 ? -6.398 -12.859 17.892 1.00 90.56 243 GLY A N 1
ATOM 1940 C CA . GLY A 1 243 ? -6.472 -11.452 17.513 1.00 90.56 243 GLY A CA 1
ATOM 1941 C C . GLY A 1 243 ? -6.835 -11.320 16.031 1.00 90.56 243 GLY A C 1
ATOM 1942 O O . GLY A 1 243 ? -7.264 -12.289 15.397 1.00 90.56 243 GLY A O 1
ATOM 1943 N N . SER A 1 244 ? -6.631 -10.137 15.464 1.00 91.38 244 SER A N 1
ATOM 1944 C CA . SER A 1 244 ? -6.782 -9.863 14.032 1.00 91.38 244 SER A CA 1
ATOM 1945 C C . SER A 1 244 ? -5.685 -8.936 13.527 1.00 91.38 244 SER A C 1
ATOM 1947 O O . SER A 1 244 ? -5.097 -8.204 14.312 1.00 91.38 244 SER A O 1
ATOM 1949 N N . ILE A 1 245 ? -5.473 -8.907 12.217 1.00 92.12 245 ILE A N 1
ATOM 1950 C CA . ILE A 1 245 ? -4.694 -7.858 11.542 1.00 92.12 245 ILE A CA 1
ATOM 1951 C C . ILE A 1 245 ? -5.682 -6.873 10.906 1.00 92.12 245 ILE A C 1
ATOM 1953 O O . ILE A 1 245 ? -6.761 -7.298 10.471 1.00 92.12 245 ILE A O 1
ATOM 1957 N N . LEU A 1 246 ? -5.351 -5.579 10.856 1.00 89.62 246 LEU A N 1
ATOM 1958 C CA . LEU A 1 246 ? -6.179 -4.547 10.229 1.00 89.62 246 LEU A CA 1
ATOM 1959 C C . LEU A 1 246 ? -5.533 -4.035 8.933 1.00 89.62 246 LEU A C 1
ATOM 1961 O O . LEU A 1 246 ? -4.315 -3.981 8.780 1.00 89.62 246 LEU A O 1
ATOM 1965 N N . VAL A 1 247 ? -6.362 -3.583 7.989 1.00 90.19 247 VAL A N 1
ATOM 1966 C CA . VAL A 1 247 ? -5.888 -3.041 6.702 1.00 90.19 247 VAL A CA 1
ATOM 1967 C C . VAL A 1 247 ? -5.016 -1.783 6.848 1.00 90.19 247 VAL A C 1
ATOM 1969 O O . VAL A 1 247 ? -4.278 -1.437 5.931 1.00 90.19 247 VAL A O 1
ATOM 1972 N N . TYR A 1 248 ? -5.077 -1.085 7.987 1.00 85.50 248 TYR A N 1
ATOM 1973 C CA . TYR A 1 248 ? -4.246 0.095 8.244 1.00 85.50 248 TYR A CA 1
ATOM 1974 C C . TYR A 1 248 ? -2.774 -0.264 8.439 1.00 85.50 248 TYR A C 1
ATOM 1976 O O . TYR A 1 248 ? -1.916 0.353 7.814 1.00 85.50 248 TYR A O 1
ATOM 1984 N N . ASP A 1 249 ? -2.507 -1.301 9.220 1.00 88.06 249 ASP A N 1
ATOM 1985 C CA . ASP A 1 249 ? -1.165 -1.800 9.525 1.00 88.06 249 ASP A CA 1
ATOM 1986 C C . ASP A 1 249 ? -0.524 -2.352 8.237 1.00 88.06 249 ASP A C 1
ATOM 1988 O O . ASP A 1 249 ? 0.636 -2.099 7.918 1.00 88.06 249 ASP A O 1
ATOM 1992 N N . ILE A 1 250 ? -1.342 -3.001 7.402 1.00 91.69 250 ILE A N 1
ATOM 1993 C CA . ILE A 1 250 ? -0.947 -3.493 6.079 1.00 91.69 250 ILE A CA 1
ATOM 1994 C C . ILE A 1 250 ? -0.590 -2.380 5.085 1.00 91.69 250 ILE A C 1
ATOM 1996 O O . ILE A 1 250 ? 0.254 -2.605 4.219 1.00 91.69 250 ILE A O 1
ATOM 2000 N N . ILE A 1 251 ? -1.153 -1.173 5.201 1.00 89.56 251 ILE A N 1
ATOM 2001 C CA . ILE A 1 251 ? -0.708 -0.037 4.374 1.00 89.56 251 ILE A CA 1
ATOM 2002 C C . ILE A 1 251 ? 0.738 0.341 4.727 1.00 89.56 251 ILE A C 1
ATOM 2004 O O . ILE A 1 251 ? 1.527 0.584 3.813 1.00 89.56 251 ILE A O 1
ATOM 2008 N N . ASN A 1 252 ? 1.113 0.322 6.012 1.00 85.25 252 ASN A N 1
ATOM 2009 C CA . ASN A 1 252 ? 2.497 0.563 6.432 1.00 85.25 252 ASN A CA 1
ATOM 2010 C C . ASN A 1 252 ? 3.427 -0.538 5.896 1.00 85.25 252 ASN A C 1
ATOM 2012 O O . ASN A 1 252 ? 4.438 -0.216 5.276 1.00 85.25 252 ASN A O 1
ATOM 2016 N N . VAL A 1 253 ? 3.042 -1.816 6.021 1.00 89.56 253 VAL A N 1
ATOM 2017 C CA . VAL A 1 253 ? 3.803 -2.957 5.467 1.00 89.56 253 VAL A CA 1
ATOM 2018 C C . VAL A 1 253 ? 4.033 -2.812 3.958 1.00 89.56 253 VAL A C 1
ATOM 2020 O O . VAL A 1 253 ? 5.154 -2.975 3.490 1.00 89.56 253 VAL A O 1
ATOM 2023 N N . VAL A 1 254 ? 3.001 -2.467 3.176 1.00 88.88 254 VAL A N 1
ATOM 2024 C CA . VAL A 1 254 ? 3.138 -2.286 1.716 1.00 88.88 254 VAL A CA 1
ATOM 2025 C C . VAL A 1 254 ? 4.106 -1.152 1.364 1.00 88.88 254 VAL A C 1
ATOM 2027 O O . VAL A 1 254 ? 4.792 -1.244 0.348 1.00 88.88 254 VAL A O 1
ATOM 2030 N N . HIS A 1 255 ? 4.192 -0.102 2.185 1.00 85.62 255 HIS A N 1
ATOM 2031 C CA . HIS A 1 255 ? 5.186 0.955 2.002 1.00 85.62 255 HIS A CA 1
ATOM 2032 C C . HIS A 1 255 ? 6.599 0.512 2.412 1.00 85.62 255 HIS A C 1
ATOM 2034 O O . HIS A 1 255 ? 7.533 0.758 1.654 1.00 85.62 255 HIS A O 1
ATOM 2040 N N . GLN A 1 256 ? 6.749 -0.180 3.546 1.00 84.50 256 GLN A N 1
ATOM 2041 C CA . GLN A 1 256 ? 8.037 -0.678 4.047 1.00 84.50 256 GLN A CA 1
ATOM 2042 C C . GLN A 1 256 ? 8.688 -1.681 3.084 1.00 84.50 256 GLN A C 1
ATOM 2044 O O . GLN A 1 256 ? 9.833 -1.487 2.690 1.00 84.50 256 GLN A O 1
ATOM 2049 N N . GLU A 1 257 ? 7.953 -2.711 2.648 1.00 87.38 257 GLU A N 1
ATOM 2050 C CA . GLU A 1 257 ? 8.465 -3.722 1.707 1.00 87.38 257 GLU A CA 1
ATOM 2051 C C . GLU A 1 257 ? 8.854 -3.078 0.359 1.00 87.38 257 GLU A C 1
ATOM 2053 O O . GLU A 1 257 ? 9.866 -3.439 -0.236 1.00 87.38 257 GLU A O 1
ATOM 2058 N N . ALA A 1 258 ? 8.098 -2.075 -0.112 1.00 86.06 258 ALA A N 1
ATOM 2059 C CA . ALA A 1 258 ? 8.395 -1.368 -1.360 1.00 86.06 258 ALA A CA 1
ATOM 2060 C C . ALA A 1 258 ? 9.603 -0.416 -1.259 1.00 86.06 258 ALA A C 1
ATOM 2062 O O . ALA A 1 258 ? 10.325 -0.240 -2.242 1.00 86.06 258 ALA A O 1
ATOM 2063 N N . GLU A 1 259 ? 9.836 0.206 -0.100 1.00 84.19 259 GLU A N 1
ATOM 2064 C CA . GLU A 1 259 ? 11.050 0.989 0.159 1.00 84.19 259 GLU A CA 1
ATOM 2065 C C . GLU A 1 259 ? 12.277 0.073 0.277 1.00 84.19 259 GLU A C 1
ATOM 2067 O O . GLU A 1 259 ? 13.320 0.351 -0.316 1.00 84.19 259 GLU A O 1
ATOM 2072 N N . GLU A 1 260 ? 12.133 -1.066 0.956 1.00 84.31 260 GLU A N 1
ATOM 2073 C CA . GLU A 1 260 ? 13.176 -2.079 1.093 1.00 84.31 260 GLU A CA 1
ATOM 2074 C C . GLU A 1 260 ? 13.578 -2.706 -0.258 1.00 84.31 260 GLU A C 1
ATOM 2076 O O . GLU A 1 260 ? 14.772 -2.790 -0.554 1.00 84.31 260 GLU A O 1
ATOM 2081 N N . ASP A 1 261 ? 12.617 -3.054 -1.123 1.00 86.19 261 ASP A N 1
ATOM 2082 C CA . ASP A 1 261 ? 12.868 -3.514 -2.502 1.00 86.19 261 ASP A CA 1
ATOM 2083 C C . ASP A 1 261 ? 13.701 -2.494 -3.306 1.00 86.19 261 ASP A C 1
ATOM 2085 O O . ASP A 1 261 ? 14.629 -2.857 -4.039 1.00 86.19 261 ASP A O 1
ATOM 2089 N N . VAL A 1 262 ? 13.395 -1.198 -3.165 1.00 86.56 262 VAL A N 1
ATOM 2090 C CA . VAL A 1 262 ? 14.109 -0.106 -3.850 1.00 86.56 262 VAL A CA 1
ATOM 2091 C C . VAL A 1 262 ? 15.521 0.081 -3.288 1.00 86.56 262 VAL A C 1
ATOM 2093 O O . VAL A 1 262 ? 16.466 0.269 -4.061 1.00 86.56 262 VAL A O 1
ATOM 2096 N N . LEU A 1 263 ? 15.692 -0.009 -1.967 1.00 84.25 263 LEU A N 1
ATOM 2097 C CA . LEU A 1 263 ? 16.998 0.076 -1.312 1.00 84.25 263 LEU A CA 1
ATOM 2098 C C . LEU A 1 263 ? 17.901 -1.102 -1.713 1.00 84.25 263 LEU A C 1
ATOM 2100 O O . LEU A 1 263 ? 19.029 -0.873 -2.169 1.00 84.25 263 LEU A O 1
ATOM 2104 N N . HIS A 1 264 ? 17.405 -2.345 -1.648 1.00 84.62 264 HIS A N 1
ATOM 2105 C CA . HIS A 1 264 ? 18.182 -3.528 -2.046 1.00 84.62 264 HIS A CA 1
ATOM 2106 C C . HIS A 1 264 ? 18.498 -3.529 -3.549 1.00 84.62 264 HIS A C 1
ATOM 2108 O O . HIS A 1 264 ? 19.601 -3.925 -3.929 1.00 84.62 264 HIS A O 1
ATOM 2114 N N . MET A 1 265 ? 17.613 -3.009 -4.415 1.00 84.12 265 MET A N 1
ATOM 2115 C CA . MET A 1 265 ? 17.932 -2.786 -5.838 1.00 84.12 265 MET A CA 1
ATOM 2116 C C . MET A 1 265 ? 19.087 -1.783 -6.025 1.00 84.12 265 MET A C 1
ATOM 2118 O O . MET A 1 265 ? 19.873 -1.910 -6.965 1.00 84.12 265 MET A O 1
ATOM 2122 N N . GLY A 1 266 ? 19.237 -0.825 -5.106 1.00 83.12 266 GLY A N 1
ATOM 2123 C CA . GLY A 1 266 ? 20.387 0.076 -5.002 1.00 83.12 266 GLY A CA 1
ATOM 2124 C C . GLY A 1 266 ? 21.635 -0.523 -4.333 1.00 83.12 266 GLY A C 1
ATOM 2125 O O . GLY A 1 266 ? 22.613 0.203 -4.156 1.00 83.12 266 GLY A O 1
ATOM 2126 N N . MET A 1 267 ? 21.631 -1.813 -3.966 1.00 81.06 267 MET A N 1
ATOM 2127 C CA . MET A 1 267 ? 22.676 -2.492 -3.174 1.00 81.06 267 MET A CA 1
ATOM 2128 C C . MET A 1 267 ? 22.904 -1.847 -1.793 1.00 81.06 267 MET A C 1
ATOM 2130 O O . MET A 1 267 ? 24.031 -1.734 -1.304 1.00 81.06 267 MET A O 1
ATOM 2134 N N . VAL A 1 268 ? 21.819 -1.393 -1.162 1.00 82.81 268 VAL A N 1
ATOM 2135 C CA . VAL A 1 268 ? 21.802 -0.748 0.155 1.00 82.81 268 VAL A CA 1
ATOM 2136 C C . VAL A 1 268 ? 20.740 -1.427 1.016 1.00 82.81 268 VAL A C 1
ATOM 2138 O O . VAL A 1 268 ? 19.614 -1.585 0.581 1.00 82.81 268 VAL A O 1
ATOM 2141 N N . SER A 1 269 ? 21.066 -1.809 2.250 1.00 67.56 269 SER A N 1
ATOM 2142 C CA . SER A 1 269 ? 20.109 -2.501 3.137 1.00 67.56 269 SER A CA 1
ATOM 2143 C C . SER A 1 269 ? 19.479 -1.596 4.205 1.00 67.56 269 SER A C 1
ATOM 2145 O O . SER A 1 269 ? 18.817 -2.095 5.105 1.00 67.56 269 SER A O 1
ATOM 2147 N N . ASP A 1 270 ? 19.727 -0.282 4.142 1.00 66.50 270 ASP A N 1
ATOM 2148 C CA . ASP A 1 270 ? 19.200 0.723 5.075 1.00 66.50 270 ASP A CA 1
ATOM 2149 C C . ASP A 1 270 ? 19.286 2.140 4.467 1.00 66.50 270 ASP A C 1
ATOM 2151 O O . ASP A 1 270 ? 20.342 2.552 3.961 1.00 66.50 270 ASP A O 1
ATOM 2155 N N . GLY A 1 271 ? 18.167 2.866 4.486 1.00 59.09 271 GLY A N 1
ATOM 2156 C CA . GLY A 1 271 ? 17.997 4.154 3.814 1.00 59.09 271 GLY A CA 1
ATOM 2157 C C . GLY A 1 271 ? 18.146 5.399 4.693 1.00 59.09 271 GLY A C 1
ATOM 2158 O O . GLY A 1 271 ? 18.217 6.494 4.134 1.00 59.09 271 GLY A O 1
ATOM 2159 N N . ASP A 1 272 ? 18.210 5.266 6.024 1.00 65.06 272 ASP A N 1
ATOM 2160 C CA . ASP A 1 272 ? 17.903 6.355 6.963 1.00 65.06 272 ASP A CA 1
ATOM 2161 C C . ASP A 1 272 ? 18.734 7.627 6.722 1.00 65.06 272 ASP A C 1
ATOM 2163 O O . ASP A 1 272 ? 19.923 7.705 7.054 1.00 65.06 272 ASP A O 1
ATOM 2167 N N . VAL A 1 273 ? 18.079 8.675 6.211 1.00 67.44 273 VAL A N 1
ATOM 2168 C CA . VAL A 1 273 ? 18.687 9.995 5.945 1.00 67.44 273 VAL A CA 1
ATOM 2169 C C . VAL A 1 273 ? 19.194 10.654 7.234 1.00 67.44 273 VAL A C 1
ATOM 2171 O O . VAL A 1 273 ? 20.164 11.408 7.212 1.00 67.44 273 VAL A O 1
ATOM 2174 N N . THR A 1 274 ? 18.572 10.338 8.372 1.00 63.28 274 THR A N 1
ATOM 2175 C CA . THR A 1 274 ? 18.972 10.794 9.710 1.00 63.28 274 THR A CA 1
ATOM 2176 C C . THR A 1 274 ? 20.022 9.906 10.385 1.00 63.28 274 THR A C 1
ATOM 2178 O O . THR A 1 274 ? 20.406 10.195 11.518 1.00 63.28 274 THR A O 1
ATOM 2181 N N . SER A 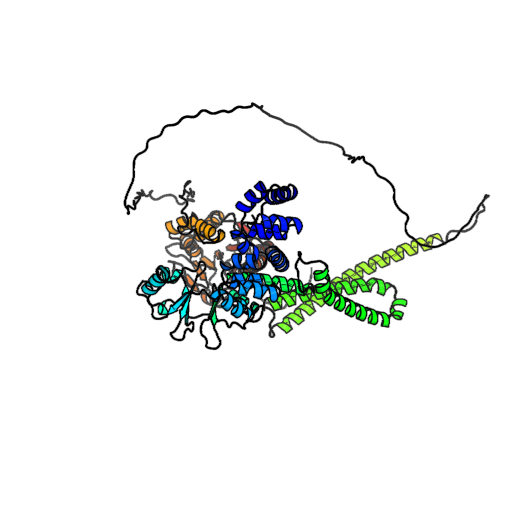1 275 ? 20.497 8.835 9.736 1.00 71.25 275 SER A N 1
ATOM 2182 C CA . SER A 1 275 ? 21.523 7.955 10.309 1.00 71.25 275 SER A CA 1
ATOM 2183 C C . SER A 1 275 ? 22.882 8.656 10.447 1.00 71.25 275 SER A C 1
ATOM 2185 O O . SER A 1 275 ? 23.264 9.513 9.651 1.00 71.25 275 SER A O 1
ATOM 2187 N N . SER A 1 276 ? 23.649 8.278 11.474 1.00 75.88 276 SER A N 1
ATOM 2188 C CA . SER A 1 276 ? 25.022 8.769 11.646 1.00 75.88 276 SER A CA 1
ATOM 2189 C C . SER A 1 276 ? 25.914 8.285 10.503 1.00 75.88 276 SER A C 1
ATOM 2191 O O . SER A 1 276 ? 25.955 7.085 10.230 1.00 75.88 276 SER A O 1
ATOM 2193 N N . THR A 1 277 ? 26.705 9.190 9.915 1.00 84.25 277 THR A N 1
ATOM 2194 C CA . THR A 1 277 ? 27.601 8.941 8.769 1.00 84.25 277 THR A CA 1
ATOM 2195 C C . THR A 1 277 ? 28.456 7.680 8.919 1.00 84.25 277 THR A C 1
ATOM 2197 O O . THR A 1 277 ? 28.685 6.963 7.948 1.00 84.25 277 THR A O 1
ATOM 2200 N N . ILE A 1 278 ? 28.920 7.381 10.138 1.00 85.25 278 ILE A N 1
ATOM 2201 C CA . ILE A 1 278 ? 29.723 6.182 10.430 1.00 85.25 278 ILE A CA 1
ATOM 2202 C C . ILE A 1 278 ? 28.875 4.910 10.267 1.00 85.25 278 ILE A C 1
ATOM 2204 O O . ILE A 1 278 ? 29.332 3.944 9.663 1.00 85.25 278 ILE A O 1
ATOM 2208 N N . SER A 1 279 ? 27.626 4.921 10.743 1.00 80.19 279 SER A N 1
ATOM 2209 C CA . SER A 1 279 ? 26.678 3.817 10.555 1.00 80.19 279 SER A CA 1
ATOM 2210 C C . SER A 1 279 ? 26.343 3.628 9.074 1.00 80.19 279 SER A C 1
ATOM 2212 O O . SER A 1 279 ? 26.419 2.509 8.572 1.00 80.19 279 SER A O 1
ATOM 2214 N N . THR A 1 280 ? 26.083 4.717 8.341 1.00 84.00 280 THR A N 1
ATOM 2215 C CA . THR A 1 280 ? 25.815 4.676 6.894 1.00 84.00 280 THR A CA 1
ATOM 2216 C C . THR A 1 280 ? 26.993 4.083 6.110 1.00 84.00 280 THR A C 1
ATOM 2218 O O . THR A 1 280 ? 26.788 3.272 5.207 1.00 84.00 280 THR A O 1
ATOM 2221 N N . VAL A 1 281 ? 28.236 4.432 6.474 1.00 87.12 281 VAL A N 1
ATOM 2222 C CA . VAL A 1 281 ? 29.449 3.831 5.891 1.00 87.12 281 VAL A CA 1
ATOM 2223 C C . VAL A 1 281 ? 29.533 2.341 6.219 1.00 87.12 281 VAL A C 1
ATOM 2225 O O . VAL A 1 281 ? 29.707 1.545 5.301 1.00 87.12 281 VAL A O 1
ATOM 2228 N N . VAL A 1 282 ? 29.358 1.939 7.482 1.00 87.88 282 VAL A N 1
ATOM 2229 C CA . VAL A 1 282 ? 29.423 0.522 7.892 1.00 87.88 282 VAL A CA 1
ATOM 2230 C C . VAL A 1 282 ? 28.353 -0.330 7.197 1.00 87.88 282 VAL A C 1
ATOM 2232 O O . VAL A 1 282 ? 28.661 -1.440 6.773 1.00 87.88 282 VAL A O 1
ATOM 2235 N N . LYS A 1 283 ? 27.132 0.187 7.004 1.00 84.31 283 LYS A N 1
ATOM 2236 C CA . LYS A 1 283 ? 26.043 -0.531 6.316 1.00 84.31 283 LYS A CA 1
ATOM 2237 C C . LYS A 1 283 ? 26.252 -0.650 4.796 1.00 84.31 283 LYS A C 1
ATOM 2239 O O . LYS A 1 283 ? 25.809 -1.629 4.203 1.00 84.31 283 LYS A O 1
ATOM 2244 N N . ARG A 1 284 ? 26.941 0.304 4.152 1.00 88.69 284 ARG A N 1
ATOM 2245 C CA . ARG A 1 284 ? 27.178 0.305 2.687 1.00 88.69 284 ARG A CA 1
ATOM 2246 C C . ARG A 1 284 ? 28.512 -0.320 2.265 1.00 88.69 284 ARG A C 1
ATOM 2248 O O . ARG A 1 284 ? 28.620 -0.840 1.155 1.00 88.69 284 ARG A O 1
ATOM 2255 N N . LEU A 1 285 ? 29.528 -0.296 3.130 1.00 90.38 285 LEU A N 1
ATOM 2256 C CA . LEU A 1 285 ? 30.869 -0.800 2.820 1.00 90.38 285 LEU A CA 1
ATOM 2257 C C . LEU A 1 285 ? 30.908 -2.281 2.374 1.00 90.38 285 LEU A C 1
ATOM 2259 O O . LEU A 1 285 ? 31.659 -2.555 1.440 1.00 90.38 285 LEU A O 1
ATOM 2263 N N . PRO A 1 286 ? 30.118 -3.228 2.927 1.00 90.69 286 PRO A N 1
ATOM 2264 C CA . PRO A 1 286 ? 30.125 -4.621 2.471 1.00 90.69 286 PRO A CA 1
ATOM 2265 C C . PRO A 1 286 ? 29.795 -4.778 0.980 1.00 90.69 286 PRO A C 1
ATOM 2267 O O . PRO A 1 286 ? 30.557 -5.410 0.248 1.00 90.69 286 PRO A O 1
ATOM 2270 N N . TRP A 1 287 ? 28.725 -4.139 0.495 1.00 89.06 287 TRP A N 1
ATOM 2271 C CA . TRP A 1 287 ? 28.350 -4.175 -0.925 1.00 89.06 287 TRP A CA 1
ATOM 2272 C C . TRP A 1 287 ? 29.364 -3.451 -1.820 1.00 89.06 287 TRP A C 1
ATOM 2274 O O . TRP A 1 287 ? 29.687 -3.933 -2.909 1.00 89.06 287 TRP A O 1
ATOM 2284 N N . LEU A 1 288 ? 29.944 -2.343 -1.346 1.00 90.19 288 LEU A N 1
ATOM 2285 C CA . LEU A 1 288 ? 31.024 -1.648 -2.056 1.00 90.19 288 LEU A CA 1
ATOM 2286 C C . LEU A 1 288 ? 32.300 -2.502 -2.161 1.00 90.19 288 LEU A C 1
ATOM 2288 O O . LEU A 1 288 ? 32.963 -2.472 -3.197 1.00 90.19 288 LEU A O 1
ATOM 2292 N N . LEU A 1 289 ? 32.627 -3.297 -1.136 1.00 93.19 289 LEU A N 1
ATOM 2293 C CA . LEU A 1 289 ? 33.745 -4.246 -1.166 1.00 93.19 289 LEU A CA 1
ATOM 2294 C C . LEU A 1 289 ? 33.484 -5.407 -2.132 1.00 93.19 289 LEU A C 1
ATOM 2296 O O . LEU A 1 289 ? 34.385 -5.760 -2.891 1.00 93.19 289 LEU A O 1
ATOM 2300 N N . VAL A 1 290 ? 32.263 -5.956 -2.175 1.00 92.94 290 VAL A N 1
ATOM 2301 C CA . VAL A 1 290 ? 31.881 -6.965 -3.183 1.00 92.94 290 VAL A CA 1
ATOM 2302 C C . VAL A 1 290 ? 32.067 -6.404 -4.597 1.00 92.94 290 VAL A C 1
ATOM 2304 O O . VAL A 1 290 ? 32.735 -7.037 -5.413 1.00 92.94 290 VAL A O 1
ATOM 2307 N N . ASN A 1 291 ? 31.576 -5.188 -4.865 1.00 90.06 291 ASN A N 1
ATOM 2308 C CA . ASN A 1 291 ? 31.734 -4.536 -6.168 1.00 90.06 291 ASN A CA 1
ATOM 2309 C C . ASN A 1 291 ? 33.210 -4.241 -6.518 1.00 90.06 291 ASN A C 1
ATOM 2311 O O . ASN A 1 291 ? 33.633 -4.395 -7.667 1.00 90.06 291 ASN A O 1
ATOM 2315 N N . LEU A 1 292 ? 34.029 -3.855 -5.534 1.00 92.88 292 LEU A N 1
ATOM 2316 C CA . LEU A 1 292 ? 35.471 -3.666 -5.721 1.00 92.88 292 LEU A CA 1
ATOM 2317 C C . LEU A 1 292 ? 36.167 -4.986 -6.091 1.00 92.88 292 LEU A C 1
ATOM 2319 O O . LEU A 1 292 ? 37.009 -5.002 -6.991 1.00 92.88 292 LEU A O 1
ATOM 2323 N N . LEU A 1 293 ? 35.803 -6.098 -5.447 1.00 95.50 293 LEU A N 1
ATOM 2324 C CA . LEU A 1 293 ? 36.356 -7.424 -5.737 1.00 95.50 293 LEU A CA 1
ATOM 2325 C C . LEU A 1 293 ? 35.955 -7.928 -7.134 1.00 95.50 293 LEU A C 1
ATOM 2327 O O . LEU A 1 293 ? 36.821 -8.382 -7.883 1.00 95.50 293 LEU A O 1
ATOM 2331 N N . THR A 1 294 ? 34.689 -7.783 -7.542 1.00 92.69 294 THR A N 1
ATOM 2332 C CA . THR A 1 294 ? 34.233 -8.161 -8.896 1.00 92.69 294 THR A CA 1
ATOM 2333 C C . THR A 1 294 ? 34.834 -7.267 -9.984 1.00 92.69 294 THR A C 1
ATOM 2335 O O . THR A 1 294 ? 35.238 -7.756 -11.043 1.00 92.69 294 THR A O 1
ATOM 2338 N N . SER A 1 295 ? 34.989 -5.968 -9.714 1.00 90.88 295 SER A N 1
ATOM 2339 C CA . SER A 1 295 ? 35.705 -5.036 -10.600 1.00 90.88 295 SER A CA 1
ATOM 2340 C C . SER A 1 295 ? 37.187 -5.407 -10.738 1.00 90.88 295 SER A C 1
ATOM 2342 O O . SER A 1 295 ? 37.748 -5.362 -11.833 1.00 90.88 295 SER A O 1
ATOM 2344 N N . SER A 1 296 ? 37.817 -5.850 -9.646 1.00 94.06 296 SER A N 1
ATOM 2345 C CA . SER A 1 296 ? 39.216 -6.299 -9.638 1.00 94.06 296 SER A CA 1
ATOM 2346 C C . SER A 1 296 ? 39.400 -7.597 -10.431 1.00 94.06 296 SER A C 1
ATOM 2348 O O . SER A 1 296 ? 40.325 -7.691 -11.237 1.00 94.06 296 SER A O 1
ATOM 2350 N N . ALA A 1 297 ? 38.484 -8.562 -10.291 1.00 94.44 297 ALA A N 1
ATOM 2351 C CA . ALA A 1 297 ? 38.459 -9.775 -11.113 1.00 94.44 297 ALA A CA 1
ATOM 2352 C C . ALA A 1 297 ? 38.320 -9.449 -12.613 1.00 94.44 297 ALA A C 1
ATOM 2354 O O . ALA A 1 297 ? 39.029 -10.012 -13.445 1.00 94.44 297 ALA A O 1
ATOM 2355 N N . SER A 1 298 ? 37.472 -8.473 -12.953 1.00 89.62 298 SER A N 1
ATOM 2356 C CA . SER A 1 298 ? 37.280 -8.004 -14.333 1.00 89.62 298 SER A CA 1
ATOM 2357 C C . SER A 1 298 ? 38.557 -7.371 -14.909 1.00 89.62 298 SER A C 1
ATOM 2359 O O . SER A 1 298 ? 38.921 -7.626 -16.056 1.00 89.62 298 SER A O 1
ATOM 2361 N N . SER A 1 299 ? 39.289 -6.605 -14.092 1.00 89.75 299 SER A N 1
ATOM 2362 C CA . SER A 1 299 ? 40.591 -6.022 -14.451 1.00 89.75 299 SER A CA 1
ATOM 2363 C C . SER A 1 299 ? 41.658 -7.090 -14.746 1.00 89.75 299 SER A C 1
ATOM 2365 O O . SER A 1 299 ? 42.404 -6.969 -15.719 1.00 89.75 299 SER A O 1
ATOM 2367 N N . ILE A 1 300 ? 41.691 -8.184 -13.971 1.00 94.56 300 ILE A N 1
ATOM 2368 C CA . ILE A 1 300 ? 42.611 -9.314 -14.201 1.00 94.56 300 ILE A CA 1
ATOM 2369 C C . ILE A 1 300 ? 42.356 -9.965 -15.569 1.00 94.56 300 ILE A C 1
ATOM 2371 O O . ILE A 1 300 ? 43.309 -10.208 -16.310 1.00 94.56 300 ILE A O 1
ATOM 2375 N N . VAL A 1 301 ? 41.087 -10.179 -15.940 1.00 91.75 301 VAL A N 1
ATOM 2376 C CA . VAL A 1 301 ? 40.715 -10.745 -17.250 1.00 91.75 301 VAL A CA 1
ATOM 2377 C C . VAL A 1 301 ? 41.145 -9.828 -18.401 1.00 91.75 301 VAL A C 1
ATOM 2379 O O . VAL A 1 301 ? 41.673 -10.314 -19.398 1.00 91.75 301 VAL A O 1
ATOM 2382 N N . ILE A 1 302 ? 41.004 -8.503 -18.262 1.00 87.75 302 ILE A N 1
ATOM 2383 C CA . ILE A 1 302 ? 41.513 -7.535 -19.255 1.00 87.75 302 ILE A CA 1
ATOM 2384 C C . ILE A 1 302 ? 43.046 -7.626 -19.371 1.00 87.75 302 ILE A C 1
ATOM 2386 O O . ILE A 1 302 ? 43.590 -7.570 -20.476 1.00 87.75 302 ILE A O 1
ATOM 2390 N N . GLY A 1 303 ? 43.749 -7.830 -18.251 1.00 88.19 303 GLY A N 1
ATOM 2391 C CA . GLY A 1 303 ? 45.204 -8.006 -18.209 1.00 88.19 303 GLY A CA 1
ATOM 2392 C C . GLY A 1 303 ? 45.722 -9.179 -19.052 1.00 88.19 303 GLY A C 1
ATOM 2393 O O . GLY A 1 303 ? 46.793 -9.065 -19.655 1.00 88.19 303 GLY A O 1
ATOM 2394 N N . TRP A 1 304 ? 44.953 -10.267 -19.176 1.00 94.25 304 TRP A N 1
ATOM 2395 C CA . TRP A 1 304 ? 45.302 -11.417 -20.025 1.00 94.25 304 TRP A CA 1
ATOM 2396 C C . TRP A 1 304 ? 45.363 -11.073 -21.524 1.00 94.25 304 TRP A C 1
ATOM 2398 O O . TRP A 1 304 ? 46.105 -11.714 -22.263 1.00 94.25 304 TRP A O 1
ATOM 2408 N N . PHE A 1 305 ? 44.660 -10.025 -21.970 1.00 89.94 305 PHE A N 1
ATOM 2409 C CA . PHE A 1 305 ? 44.657 -9.548 -23.362 1.00 89.94 305 PHE A CA 1
ATOM 2410 C C . PHE A 1 305 ? 45.570 -8.328 -23.594 1.00 89.94 305 PHE A C 1
ATOM 2412 O O . PHE A 1 305 ? 45.486 -7.666 -24.630 1.00 89.94 305 PHE A O 1
ATOM 2419 N N . SER A 1 306 ? 46.461 -8.019 -22.646 1.00 86.31 306 SER A N 1
ATOM 2420 C CA . SER A 1 306 ? 47.321 -6.823 -22.670 1.00 86.31 306 SER A CA 1
ATOM 2421 C C . SER A 1 306 ? 48.164 -6.658 -23.944 1.00 86.31 306 SER A C 1
ATOM 2423 O O . SER A 1 306 ? 48.326 -5.530 -24.413 1.00 86.31 306 SER A O 1
ATOM 2425 N N . GLU A 1 307 ? 48.641 -7.745 -24.557 1.00 90.25 307 GLU A N 1
ATOM 2426 C CA . GLU A 1 307 ? 49.394 -7.668 -25.818 1.00 90.25 307 GLU A CA 1
ATOM 2427 C C . GLU A 1 307 ? 48.488 -7.324 -27.018 1.00 90.25 307 GLU A C 1
ATOM 2429 O O . GLU A 1 307 ? 48.842 -6.486 -27.845 1.00 90.25 307 GLU A O 1
ATOM 2434 N N . THR A 1 308 ? 47.256 -7.845 -27.061 1.00 88.62 308 THR A N 1
ATOM 2435 C CA . THR A 1 308 ? 46.249 -7.467 -28.072 1.00 88.62 308 THR A CA 1
ATOM 2436 C C . THR A 1 308 ? 45.866 -5.986 -27.968 1.00 88.62 308 THR A C 1
ATOM 2438 O O . THR A 1 308 ? 45.677 -5.315 -28.983 1.00 88.62 308 THR A O 1
ATOM 2441 N N . ILE A 1 309 ? 45.801 -5.445 -26.745 1.00 86.25 309 ILE A N 1
ATOM 2442 C CA . ILE A 1 309 ? 45.519 -4.020 -26.497 1.00 86.25 309 ILE A CA 1
ATOM 2443 C C . ILE A 1 309 ? 46.659 -3.129 -27.018 1.00 86.25 309 ILE A C 1
ATOM 2445 O O . ILE A 1 309 ? 46.396 -2.036 -27.518 1.00 86.25 309 ILE A O 1
ATOM 2449 N N . ARG A 1 310 ? 47.916 -3.596 -26.970 1.00 85.62 310 ARG A N 1
ATOM 2450 C CA . ARG A 1 310 ? 49.062 -2.890 -27.573 1.00 85.62 310 ARG A CA 1
ATOM 2451 C C . ARG A 1 310 ? 48.978 -2.851 -29.097 1.00 85.62 310 ARG A C 1
ATOM 2453 O O . ARG A 1 310 ? 49.263 -1.808 -29.678 1.00 85.62 310 ARG A O 1
ATOM 2460 N N . SER A 1 311 ? 48.544 -3.939 -29.738 1.00 87.44 311 SER A N 1
ATOM 2461 C CA . SER A 1 311 ? 48.297 -3.962 -31.188 1.00 87.44 311 SER A CA 1
ATOM 2462 C C . SER A 1 311 ? 47.147 -3.034 -31.605 1.00 87.44 311 SER A C 1
ATOM 2464 O O . SER A 1 311 ? 47.203 -2.428 -32.671 1.00 87.44 311 SER A O 1
ATOM 2466 N N . PHE A 1 312 ? 46.115 -2.896 -30.763 1.00 82.56 312 PHE A N 1
ATOM 2467 C CA . PHE A 1 312 ? 44.897 -2.141 -31.070 1.00 82.56 312 PHE A CA 1
ATOM 2468 C C . PHE A 1 312 ? 44.550 -1.126 -29.973 1.00 82.56 312 PHE A C 1
ATOM 2470 O O . PHE A 1 312 ? 43.560 -1.272 -29.257 1.00 82.56 312 PHE A O 1
ATOM 2477 N N . ILE A 1 313 ? 45.322 -0.035 -29.897 1.00 80.25 313 ILE A N 1
ATOM 2478 C CA . ILE A 1 313 ? 45.131 1.059 -28.920 1.00 80.25 313 ILE A CA 1
ATOM 2479 C C . ILE A 1 313 ? 43.678 1.568 -28.894 1.00 80.25 313 ILE A C 1
ATOM 2481 O O . ILE A 1 313 ? 43.145 1.846 -27.820 1.00 80.25 313 ILE A O 1
ATOM 2485 N N . ALA A 1 314 ? 42.997 1.626 -30.046 1.00 77.44 314 ALA A N 1
ATOM 2486 C CA . ALA A 1 314 ? 41.591 2.027 -30.144 1.00 77.44 314 ALA A CA 1
ATOM 2487 C C . ALA A 1 314 ? 40.631 1.185 -29.272 1.00 77.44 314 ALA A C 1
ATOM 2489 O O . ALA A 1 314 ? 39.615 1.706 -28.815 1.00 77.44 314 ALA A O 1
ATOM 2490 N N . LEU A 1 315 ? 40.957 -0.079 -28.979 1.00 80.12 315 LEU A N 1
ATOM 2491 C CA . LEU A 1 315 ? 40.138 -0.959 -28.143 1.00 80.12 315 LEU A CA 1
ATOM 2492 C C . LEU A 1 315 ? 40.009 -0.424 -26.704 1.00 80.12 315 LEU A C 1
ATOM 2494 O O . LEU A 1 315 ? 38.917 -0.434 -26.139 1.00 80.12 315 LEU A O 1
ATOM 2498 N N . SER A 1 316 ? 41.091 0.141 -26.152 1.00 81.38 316 SER A N 1
ATOM 2499 C CA . SER A 1 316 ? 41.110 0.772 -24.818 1.00 81.38 316 SER A CA 1
ATOM 2500 C C . SER A 1 316 ? 40.155 1.967 -24.683 1.00 81.38 316 SER A C 1
ATOM 2502 O O . SER A 1 316 ? 39.659 2.248 -23.596 1.00 81.38 316 SER A O 1
ATOM 2504 N N . ILE A 1 317 ? 39.856 2.644 -25.797 1.00 79.12 317 ILE A N 1
ATOM 2505 C CA . ILE A 1 317 ? 38.930 3.784 -25.861 1.00 79.12 317 ILE A CA 1
ATOM 2506 C C . ILE A 1 317 ? 37.472 3.293 -25.850 1.00 79.12 317 ILE A C 1
ATOM 2508 O O . ILE A 1 317 ? 36.581 3.990 -25.369 1.00 79.12 317 ILE A O 1
ATOM 2512 N N . ILE A 1 318 ? 37.227 2.091 -26.378 1.00 83.31 318 ILE A N 1
ATOM 2513 C CA . ILE A 1 318 ? 35.893 1.502 -26.542 1.00 83.31 318 ILE A CA 1
ATOM 2514 C C . ILE A 1 318 ? 35.481 0.688 -25.299 1.00 83.31 318 ILE A C 1
ATOM 2516 O O . ILE A 1 318 ? 34.299 0.659 -24.957 1.00 83.31 318 ILE A O 1
ATOM 2520 N N . MET A 1 319 ? 36.433 0.087 -24.573 1.00 85.88 319 MET A N 1
ATOM 2521 C CA . MET A 1 319 ? 36.169 -0.717 -23.366 1.00 85.88 319 MET A CA 1
ATOM 2522 C C . MET A 1 319 ? 35.246 -0.038 -22.327 1.00 85.88 319 MET A C 1
ATOM 2524 O O . MET A 1 319 ? 34.277 -0.684 -21.923 1.00 85.88 319 MET A O 1
ATOM 2528 N N . PRO A 1 320 ? 35.441 1.240 -21.923 1.00 86.75 320 PRO A N 1
ATOM 2529 C CA . PRO A 1 320 ? 34.550 1.894 -20.957 1.00 86.75 320 PRO A CA 1
ATOM 2530 C C . PRO A 1 320 ? 33.122 2.086 -21.485 1.00 86.75 320 PRO A C 1
ATOM 2532 O O . PRO A 1 320 ? 32.163 2.007 -20.719 1.00 86.75 320 PRO A O 1
ATOM 2535 N N . MET A 1 321 ? 32.969 2.305 -22.796 1.00 86.31 321 MET A N 1
ATOM 2536 C CA . MET A 1 321 ? 31.663 2.450 -23.442 1.00 86.31 321 MET A CA 1
ATOM 2537 C C . MET A 1 321 ? 30.906 1.118 -23.443 1.00 86.31 321 MET A C 1
ATOM 2539 O O . MET A 1 321 ? 29.745 1.084 -23.044 1.00 86.31 321 MET A O 1
ATOM 2543 N N . ILE A 1 322 ? 31.570 0.015 -23.814 1.00 86.56 322 ILE A N 1
ATOM 2544 C CA . ILE A 1 322 ? 30.969 -1.328 -23.771 1.00 86.56 322 ILE A CA 1
ATOM 2545 C C . ILE A 1 322 ? 30.564 -1.690 -22.337 1.00 86.56 322 ILE A C 1
ATOM 2547 O O . ILE A 1 322 ? 29.430 -2.109 -22.126 1.00 86.56 322 ILE A O 1
ATOM 2551 N N . ALA A 1 323 ? 31.448 -1.477 -21.355 1.00 86.12 323 ALA A N 1
ATOM 2552 C CA . ALA A 1 323 ? 31.173 -1.781 -19.950 1.00 86.12 323 ALA A CA 1
ATOM 2553 C C . ALA A 1 323 ? 30.004 -0.957 -19.373 1.00 86.12 323 ALA A C 1
ATOM 2555 O O . ALA A 1 323 ? 29.175 -1.487 -18.636 1.00 86.12 323 ALA A O 1
ATOM 2556 N N . SER A 1 324 ? 29.898 0.328 -19.734 1.00 88.75 324 SER A N 1
ATOM 2557 C CA . SER A 1 324 ? 28.773 1.170 -19.315 1.00 88.75 324 SER A CA 1
ATOM 2558 C C . SER A 1 324 ? 27.455 0.745 -19.970 1.00 88.75 324 SER A C 1
ATOM 2560 O O . SER A 1 324 ? 26.436 0.660 -19.286 1.00 88.75 324 SER A O 1
ATOM 2562 N N . MET A 1 325 ? 27.454 0.440 -21.272 1.00 89.62 325 MET A N 1
ATOM 2563 C CA . MET A 1 325 ? 26.232 0.039 -21.979 1.00 89.62 325 MET A CA 1
ATOM 2564 C C . MET A 1 325 ? 25.729 -1.341 -21.541 1.00 89.62 325 MET A C 1
ATOM 2566 O O . MET A 1 325 ? 24.523 -1.507 -21.353 1.00 89.62 325 MET A O 1
ATOM 2570 N N . SER A 1 326 ? 26.620 -2.313 -21.312 1.00 88.75 326 SER A N 1
ATOM 2571 C CA . SER A 1 326 ? 26.225 -3.630 -20.798 1.00 88.75 326 SER A CA 1
ATOM 2572 C C . SER A 1 326 ? 25.695 -3.551 -19.363 1.00 88.75 326 SER A C 1
ATOM 2574 O O . SER A 1 326 ? 24.662 -4.153 -19.073 1.00 88.75 326 SER A O 1
ATOM 2576 N N . GLY A 1 327 ? 26.321 -2.746 -18.495 1.00 89.50 327 GLY A N 1
ATOM 2577 C CA . GLY A 1 327 ? 25.827 -2.476 -17.142 1.00 89.50 327 GLY A CA 1
ATOM 2578 C C . GLY A 1 327 ? 24.434 -1.836 -17.138 1.00 89.50 327 GLY A C 1
ATOM 2579 O O . GLY A 1 327 ? 23.527 -2.337 -16.475 1.00 89.50 327 GLY A O 1
ATOM 2580 N N . ASN A 1 328 ? 24.229 -0.786 -17.940 1.00 90.31 328 ASN A N 1
ATOM 2581 C CA . ASN A 1 328 ? 22.937 -0.099 -18.047 1.00 90.31 328 ASN A CA 1
ATOM 2582 C C . ASN A 1 328 ? 21.833 -1.012 -18.613 1.00 90.31 328 ASN A C 1
ATOM 2584 O O . ASN A 1 328 ? 20.722 -1.030 -18.085 1.00 90.31 328 ASN A O 1
ATOM 2588 N N . SER A 1 329 ? 22.131 -1.797 -19.655 1.00 90.38 329 SER A N 1
ATOM 2589 C CA . SER A 1 329 ? 21.174 -2.754 -20.228 1.00 90.38 329 SER A CA 1
ATOM 2590 C C . SER A 1 329 ? 20.844 -3.891 -19.256 1.00 90.38 329 SER A C 1
ATOM 2592 O O . SER A 1 329 ? 19.694 -4.325 -19.192 1.00 90.38 329 SER A O 1
ATOM 2594 N N . GLY A 1 330 ? 21.831 -4.361 -18.485 1.00 91.44 330 GLY A N 1
ATOM 2595 C CA . GLY A 1 330 ? 21.632 -5.355 -17.432 1.00 91.44 330 GLY A CA 1
ATOM 2596 C C . GLY A 1 330 ? 20.734 -4.831 -16.313 1.00 91.44 330 GLY A C 1
ATOM 2597 O O . GLY A 1 330 ? 19.804 -5.525 -15.907 1.00 91.44 330 GLY A O 1
ATOM 2598 N N . LEU A 1 331 ? 20.947 -3.586 -15.872 1.00 91.19 331 LEU A N 1
ATOM 2599 C CA . LEU A 1 331 ? 20.119 -2.942 -14.850 1.00 91.19 331 LEU A CA 1
ATOM 2600 C C . LEU A 1 331 ? 18.661 -2.777 -15.308 1.00 91.19 331 LEU A C 1
ATOM 2602 O O . LEU A 1 331 ? 17.755 -3.084 -14.543 1.00 91.19 331 LEU A O 1
ATOM 2606 N N . GLN A 1 332 ? 18.415 -2.375 -16.561 1.00 91.12 332 GLN A N 1
ATOM 2607 C CA . GLN A 1 332 ? 17.050 -2.268 -17.103 1.00 91.12 332 GLN A CA 1
ATOM 2608 C C . GLN A 1 332 ? 16.309 -3.616 -17.080 1.00 91.12 332 GLN A C 1
ATOM 2610 O O . GLN A 1 332 ? 15.190 -3.696 -16.567 1.00 91.12 332 GLN A O 1
ATOM 2615 N N . ALA A 1 333 ? 16.944 -4.682 -17.579 1.00 91.38 333 ALA A N 1
ATOM 2616 C CA . ALA A 1 333 ? 16.371 -6.028 -17.554 1.00 91.38 333 ALA A CA 1
ATOM 2617 C C . ALA A 1 333 ? 16.152 -6.532 -16.113 1.00 91.38 333 ALA A C 1
ATOM 2619 O O . ALA A 1 333 ? 15.123 -7.147 -15.818 1.00 91.38 333 ALA A O 1
ATOM 2620 N N . LEU A 1 334 ? 17.081 -6.224 -15.200 1.00 91.75 334 LEU A N 1
ATOM 2621 C CA . LEU A 1 334 ? 16.984 -6.558 -13.780 1.00 91.75 334 LEU A CA 1
ATOM 2622 C C . LEU A 1 334 ? 15.800 -5.849 -13.109 1.00 91.75 334 LEU A C 1
ATOM 2624 O O . LEU A 1 334 ? 14.974 -6.523 -12.503 1.00 91.75 334 LEU A O 1
ATOM 2628 N N . THR A 1 335 ? 15.655 -4.529 -13.262 1.00 89.69 335 THR A N 1
ATOM 2629 C CA . THR A 1 335 ? 14.544 -3.752 -12.681 1.00 89.69 335 THR A CA 1
ATOM 2630 C C . THR A 1 335 ? 13.182 -4.248 -13.172 1.00 89.69 335 THR A C 1
ATOM 2632 O O . THR A 1 335 ? 12.268 -4.429 -12.366 1.00 89.69 335 THR A O 1
ATOM 2635 N N . VAL A 1 336 ? 13.035 -4.532 -14.474 1.00 88.19 336 VAL A N 1
ATOM 2636 C CA . VAL A 1 336 ? 11.790 -5.096 -15.030 1.00 88.19 336 VAL A CA 1
ATOM 2637 C C . VAL A 1 336 ? 11.505 -6.489 -14.454 1.00 88.19 336 VAL A C 1
ATOM 2639 O O . VAL A 1 336 ? 10.362 -6.778 -14.096 1.00 88.19 336 VAL A O 1
ATOM 2642 N N . THR A 1 337 ? 12.532 -7.331 -14.312 1.00 89.38 337 THR A N 1
ATOM 2643 C CA . THR A 1 337 ? 12.398 -8.708 -13.808 1.00 89.38 337 THR A CA 1
ATOM 2644 C C . THR A 1 337 ? 12.106 -8.756 -12.305 1.00 89.38 337 THR A C 1
ATOM 2646 O O . THR A 1 337 ? 11.195 -9.475 -11.900 1.00 89.38 337 THR A O 1
ATOM 2649 N N . ILE A 1 338 ? 12.802 -7.961 -11.482 1.00 88.75 338 ILE A N 1
ATOM 2650 C CA . ILE A 1 338 ? 12.532 -7.833 -10.038 1.00 88.75 338 ILE A CA 1
ATOM 2651 C C . ILE A 1 338 ? 11.106 -7.327 -9.823 1.00 88.75 338 ILE A C 1
ATOM 2653 O O . ILE A 1 338 ? 10.345 -7.955 -9.093 1.00 88.75 338 ILE A O 1
ATOM 2657 N N . ARG A 1 339 ? 10.683 -6.270 -10.532 1.00 86.12 339 ARG A N 1
ATOM 2658 C CA . ARG A 1 339 ? 9.303 -5.774 -10.429 1.00 86.12 339 ARG A CA 1
ATOM 2659 C C . ARG A 1 339 ? 8.281 -6.849 -10.814 1.00 86.12 339 ARG A C 1
ATOM 2661 O O . ARG A 1 339 ? 7.243 -6.953 -10.167 1.00 86.12 339 ARG A O 1
ATOM 2668 N N . ALA A 1 340 ? 8.552 -7.657 -11.841 1.00 86.81 340 ALA A N 1
ATOM 2669 C CA . ALA A 1 340 ? 7.675 -8.761 -12.242 1.00 86.81 340 ALA A CA 1
ATOM 2670 C C . ALA A 1 340 ? 7.631 -9.906 -11.206 1.00 86.81 340 ALA A C 1
ATOM 2672 O O . ALA A 1 340 ? 6.594 -10.552 -11.069 1.00 86.81 340 ALA A O 1
ATOM 2673 N N . LEU A 1 341 ? 8.716 -10.140 -10.459 1.00 86.50 341 LEU A N 1
ATOM 2674 C CA . LEU A 1 341 ? 8.758 -11.071 -9.325 1.00 86.50 341 LEU A CA 1
ATOM 2675 C C . LEU A 1 341 ? 7.970 -10.535 -8.118 1.00 86.50 341 LEU A C 1
ATOM 2677 O O . LEU A 1 341 ? 7.066 -11.219 -7.646 1.00 86.50 341 LEU A O 1
ATOM 2681 N N . ALA A 1 342 ? 8.246 -9.306 -7.673 1.00 81.75 342 ALA A N 1
ATOM 2682 C CA . ALA A 1 342 ? 7.587 -8.673 -6.523 1.00 81.75 342 ALA A CA 1
ATOM 2683 C C . ALA A 1 342 ? 6.069 -8.498 -6.730 1.00 81.75 342 ALA A C 1
ATOM 2685 O O . ALA A 1 342 ? 5.265 -8.750 -5.835 1.00 81.75 342 ALA A O 1
ATOM 2686 N N . THR A 1 343 ? 5.643 -8.165 -7.954 1.00 81.25 343 THR A N 1
ATOM 2687 C CA . THR A 1 343 ? 4.214 -8.118 -8.336 1.00 81.25 343 THR A CA 1
ATOM 2688 C C . THR A 1 343 ? 3.605 -9.494 -8.647 1.00 81.25 343 THR A C 1
ATOM 2690 O O . THR A 1 343 ? 2.452 -9.566 -9.069 1.00 81.25 343 THR A O 1
ATOM 2693 N N . LYS A 1 344 ? 4.367 -10.586 -8.472 1.00 79.06 344 LYS A N 1
ATOM 2694 C CA . LYS A 1 344 ? 3.982 -11.994 -8.713 1.00 79.06 344 LYS A CA 1
ATOM 2695 C C . LYS A 1 344 ? 3.463 -12.275 -10.135 1.00 79.06 344 LYS A C 1
ATOM 2697 O O . LYS A 1 344 ? 2.849 -13.308 -10.400 1.00 79.06 344 LYS A O 1
ATOM 2702 N N . GLN A 1 345 ? 3.784 -11.386 -11.080 1.00 78.94 345 GLN A N 1
ATOM 2703 C CA . GLN A 1 345 ? 3.512 -11.529 -12.512 1.00 78.94 345 GLN A CA 1
ATOM 2704 C C . GLN A 1 345 ? 4.431 -12.572 -13.165 1.00 78.94 345 GLN A C 1
ATOM 2706 O O . GLN A 1 345 ? 4.025 -13.245 -14.114 1.00 78.94 345 GLN A O 1
ATOM 2711 N N . LEU A 1 346 ? 5.659 -12.741 -12.662 1.00 84.44 346 LEU A N 1
ATOM 2712 C CA . LEU A 1 346 ? 6.590 -13.783 -13.092 1.00 84.44 346 LEU A CA 1
ATOM 2713 C C . LEU A 1 346 ? 6.323 -15.067 -12.291 1.00 84.44 346 LEU A C 1
ATOM 2715 O O . LEU A 1 346 ? 6.510 -15.126 -11.080 1.00 84.44 346 LEU A O 1
ATOM 2719 N N . THR A 1 347 ? 5.912 -16.119 -12.994 1.00 85.12 347 THR A N 1
ATOM 2720 C CA . THR A 1 347 ? 5.654 -17.458 -12.449 1.00 85.12 347 THR A CA 1
ATOM 2721 C C . THR A 1 347 ? 6.499 -18.501 -13.178 1.00 85.12 347 THR A C 1
ATOM 2723 O O . THR A 1 347 ? 6.936 -18.285 -14.311 1.00 85.12 347 THR A O 1
ATOM 2726 N N . TYR A 1 348 ? 6.682 -19.690 -12.592 1.00 83.12 348 TYR A N 1
ATOM 2727 C CA . TYR A 1 348 ? 7.431 -20.777 -13.242 1.00 83.12 348 TYR A CA 1
ATOM 2728 C C . TYR A 1 348 ? 6.942 -21.063 -14.678 1.00 83.12 348 TYR A C 1
ATOM 2730 O O . TYR A 1 348 ? 7.757 -21.261 -15.578 1.00 83.12 348 TYR A O 1
ATOM 2738 N N . ARG A 1 349 ? 5.623 -20.982 -14.920 1.00 86.75 349 ARG A N 1
ATOM 2739 C CA . ARG A 1 349 ? 4.996 -21.222 -16.233 1.00 86.75 349 ARG A CA 1
ATOM 2740 C C . ARG A 1 349 ? 5.374 -20.188 -17.301 1.00 86.75 349 ARG A C 1
ATOM 2742 O O . ARG A 1 349 ? 5.530 -20.567 -18.457 1.00 86.75 349 ARG A O 1
ATOM 2749 N N . ASN A 1 350 ? 5.515 -18.906 -16.947 1.00 88.25 350 ASN A N 1
ATOM 2750 C CA . ASN A 1 350 ? 5.813 -17.837 -17.914 1.00 88.25 350 ASN A CA 1
ATOM 2751 C C . ASN A 1 350 ? 7.290 -17.394 -17.929 1.00 88.25 350 ASN A C 1
ATOM 2753 O O . ASN A 1 350 ? 7.705 -16.745 -18.888 1.00 88.25 350 ASN A O 1
ATOM 2757 N N . SER A 1 351 ? 8.091 -17.825 -16.947 1.00 89.69 351 SER A N 1
ATOM 2758 C CA . SER A 1 351 ? 9.534 -17.559 -16.824 1.00 89.69 351 SER A CA 1
ATOM 2759 C C . SER A 1 351 ? 10.307 -17.698 -18.146 1.00 89.69 351 SER A C 1
ATOM 2761 O O . SER A 1 351 ? 11.012 -16.778 -18.556 1.00 89.69 351 SER A O 1
ATOM 2763 N N . ARG A 1 352 ? 10.110 -18.808 -18.874 1.00 91.44 352 ARG A N 1
ATOM 2764 C CA . ARG A 1 352 ? 10.749 -19.066 -20.177 1.00 91.44 352 ARG A CA 1
ATOM 2765 C C . ARG A 1 352 ? 10.327 -18.059 -21.251 1.00 91.44 352 ARG A C 1
ATOM 2767 O O . ARG A 1 352 ? 11.177 -17.615 -22.015 1.00 91.44 352 ARG A O 1
ATOM 2774 N N . ARG A 1 353 ? 9.043 -17.678 -21.307 1.00 89.25 353 ARG A N 1
ATOM 2775 C CA . ARG A 1 353 ? 8.532 -16.676 -22.263 1.00 89.25 353 ARG A CA 1
ATOM 2776 C C . ARG A 1 353 ? 9.124 -15.296 -21.976 1.00 89.25 353 ARG A C 1
ATOM 2778 O O . ARG A 1 353 ? 9.494 -14.605 -22.920 1.00 89.25 353 ARG A O 1
ATOM 2785 N N . LEU A 1 354 ? 9.246 -14.918 -20.702 1.00 87.69 354 LEU A N 1
ATOM 2786 C CA . LEU A 1 354 ? 9.880 -13.657 -20.315 1.00 87.69 354 LEU A CA 1
ATOM 2787 C C . LEU A 1 354 ? 11.378 -13.658 -20.654 1.00 87.69 354 LEU A C 1
ATOM 2789 O O . LEU A 1 354 ? 11.848 -12.711 -21.271 1.00 87.69 354 LEU A O 1
ATOM 2793 N N . LEU A 1 355 ? 12.104 -14.741 -20.354 1.00 90.25 355 LEU A N 1
ATOM 2794 C CA . LEU A 1 355 ? 13.525 -14.865 -20.697 1.00 90.25 355 LEU A CA 1
ATOM 2795 C C . LEU A 1 355 ? 13.773 -14.709 -22.207 1.00 90.25 355 LEU A C 1
ATOM 2797 O O . LEU A 1 355 ? 14.639 -13.935 -22.601 1.00 90.25 355 LEU A O 1
ATOM 2801 N N . PHE A 1 356 ? 12.993 -15.387 -23.058 1.00 92.94 356 PHE A N 1
ATOM 2802 C CA . PHE A 1 356 ? 13.107 -15.210 -24.511 1.00 92.94 356 PHE A CA 1
ATOM 2803 C C . PHE A 1 356 ? 12.728 -13.793 -24.966 1.00 92.94 356 PHE A C 1
ATOM 2805 O O . PHE A 1 356 ? 13.422 -13.239 -25.814 1.00 92.94 356 PHE A O 1
ATOM 2812 N N . LYS A 1 357 ? 11.694 -13.171 -24.376 1.00 90.88 357 LYS A N 1
ATOM 2813 C CA . LYS A 1 357 ? 11.337 -11.770 -24.657 1.00 90.88 357 LYS A CA 1
ATOM 2814 C C . LYS A 1 357 ? 12.505 -10.826 -24.361 1.00 90.88 357 LYS A C 1
ATOM 2816 O O . LYS A 1 357 ? 12.876 -10.050 -25.235 1.00 90.88 357 LYS A O 1
ATOM 2821 N N . GLU A 1 358 ? 13.089 -10.892 -23.166 1.00 91.94 358 GLU A N 1
ATOM 2822 C CA . GLU A 1 358 ? 14.174 -9.982 -22.777 1.00 91.94 358 GLU A CA 1
ATOM 2823 C C . GLU A 1 358 ? 15.475 -10.256 -23.554 1.00 91.94 358 GLU A C 1
ATOM 2825 O O . GLU A 1 358 ? 16.193 -9.315 -23.883 1.00 91.94 358 GLU A O 1
ATOM 2830 N N . LEU A 1 359 ? 15.742 -11.507 -23.959 1.00 92.69 359 LEU A N 1
ATOM 2831 C CA . LEU A 1 359 ? 16.824 -11.824 -24.903 1.00 92.69 359 LEU A CA 1
ATOM 2832 C C . LEU A 1 359 ? 16.601 -11.172 -26.280 1.00 92.69 359 LEU A C 1
ATOM 2834 O O . LEU A 1 359 ? 17.534 -10.592 -26.835 1.00 92.69 359 LEU A O 1
ATOM 2838 N N . CYS A 1 360 ? 15.378 -11.213 -26.820 1.00 94.50 360 CYS A N 1
ATOM 2839 C CA . CYS A 1 360 ? 15.044 -10.536 -28.076 1.00 94.50 360 CYS A CA 1
ATOM 2840 C C . CYS A 1 360 ? 15.138 -9.005 -27.956 1.00 94.50 360 CYS A C 1
ATOM 2842 O O . CYS A 1 360 ? 15.712 -8.366 -28.836 1.00 94.50 360 CYS A O 1
ATOM 2844 N N . VAL A 1 361 ? 14.638 -8.417 -26.862 1.00 92.81 361 VAL A N 1
ATOM 2845 C CA . VAL A 1 361 ? 14.756 -6.972 -26.583 1.00 92.81 361 VAL A CA 1
ATOM 2846 C C . VAL A 1 361 ? 16.227 -6.558 -26.481 1.00 92.81 361 VAL A C 1
ATOM 2848 O O . VAL A 1 361 ? 16.637 -5.595 -27.127 1.00 92.81 361 VAL A O 1
ATOM 2851 N N . GLY A 1 362 ? 17.045 -7.313 -25.741 1.00 92.69 362 GLY A N 1
ATOM 2852 C CA . GLY A 1 362 ? 18.484 -7.075 -25.623 1.00 92.69 362 GLY A CA 1
ATOM 2853 C C . GLY A 1 362 ? 19.223 -7.175 -26.961 1.00 92.69 362 GLY A C 1
ATOM 2854 O O . GLY A 1 362 ? 20.073 -6.335 -27.250 1.00 92.69 362 GLY A O 1
ATOM 2855 N N . PHE A 1 363 ? 18.867 -8.145 -27.811 1.00 94.00 363 PHE A N 1
ATOM 2856 C CA . PHE A 1 363 ? 19.448 -8.289 -29.149 1.00 94.00 363 PHE A CA 1
ATOM 2857 C C . PHE A 1 363 ? 19.090 -7.115 -30.074 1.00 94.00 363 PHE A C 1
ATOM 2859 O O . PHE A 1 363 ? 19.980 -6.533 -30.692 1.00 94.00 363 PHE A O 1
ATOM 2866 N N . VAL A 1 364 ? 17.811 -6.725 -30.140 1.00 95.38 364 VAL A N 1
ATOM 2867 C CA . VAL A 1 364 ? 17.346 -5.612 -30.990 1.00 95.38 364 VAL A CA 1
ATOM 2868 C C . VAL A 1 364 ? 17.942 -4.280 -30.527 1.00 95.38 364 VAL A C 1
ATOM 2870 O O . VAL A 1 364 ? 18.517 -3.551 -31.338 1.00 95.38 364 VAL A O 1
ATOM 2873 N N . ASN A 1 365 ? 17.900 -3.989 -29.223 1.00 93.25 365 ASN A N 1
ATOM 2874 C CA . ASN A 1 365 ? 18.519 -2.787 -28.660 1.00 93.25 365 ASN A CA 1
ATOM 2875 C C . ASN A 1 365 ? 20.038 -2.782 -28.891 1.00 93.25 365 ASN A C 1
ATOM 2877 O O . ASN A 1 365 ? 20.600 -1.756 -29.274 1.00 93.25 365 ASN A O 1
ATOM 2881 N N . GLY A 1 366 ? 20.700 -3.931 -28.719 1.00 92.38 366 GLY A N 1
ATOM 2882 C CA . GLY A 1 366 ? 22.128 -4.100 -28.984 1.00 92.38 366 GLY A CA 1
ATOM 2883 C C . GLY A 1 366 ? 22.502 -3.821 -30.441 1.00 92.38 366 GLY A C 1
ATOM 2884 O O . GLY A 1 366 ? 23.471 -3.107 -30.686 1.00 92.38 366 GLY A O 1
ATOM 2885 N N . ALA A 1 367 ? 21.717 -4.308 -31.406 1.00 94.25 367 ALA A N 1
ATOM 2886 C CA . ALA A 1 367 ? 21.939 -4.059 -32.831 1.00 94.25 367 ALA A CA 1
ATOM 2887 C C . ALA A 1 367 ? 21.785 -2.569 -33.198 1.00 94.25 367 ALA A C 1
ATOM 2889 O O . ALA A 1 367 ? 22.633 -2.013 -33.900 1.00 94.25 367 ALA A O 1
ATOM 2890 N N . ILE A 1 368 ? 20.749 -1.902 -32.674 1.00 94.12 368 ILE A N 1
ATOM 2891 C CA . ILE A 1 368 ? 20.512 -0.463 -32.886 1.00 94.12 368 ILE A CA 1
ATOM 2892 C C . ILE A 1 368 ? 21.658 0.368 -32.286 1.00 94.12 368 ILE A C 1
ATOM 2894 O O . ILE A 1 368 ? 22.224 1.232 -32.960 1.00 94.12 368 ILE A O 1
ATOM 2898 N N . LEU A 1 369 ? 22.050 0.083 -31.040 1.00 91.25 369 LEU A N 1
ATOM 2899 C CA . LEU A 1 369 ? 23.151 0.781 -30.370 1.00 91.25 369 LEU A CA 1
ATOM 2900 C C . LEU A 1 369 ? 24.503 0.518 -31.046 1.00 91.25 369 LEU A C 1
ATOM 2902 O O . LEU A 1 369 ? 25.307 1.443 -31.156 1.00 91.25 369 LEU A O 1
ATOM 2906 N N . ALA A 1 370 ? 24.745 -0.696 -31.550 1.00 90.81 370 ALA A N 1
ATOM 2907 C CA . ALA A 1 370 ? 25.950 -1.023 -32.309 1.00 90.81 370 ALA A CA 1
ATOM 2908 C C . ALA A 1 370 ? 26.043 -0.205 -33.606 1.00 90.81 370 ALA A C 1
ATOM 2910 O O . ALA A 1 370 ? 27.096 0.366 -33.876 1.00 90.81 370 ALA A O 1
ATOM 2911 N N . ALA A 1 371 ? 24.946 -0.061 -34.359 1.00 92.56 371 ALA A N 1
ATOM 2912 C CA . ALA A 1 371 ? 24.917 0.774 -35.561 1.00 92.56 371 ALA A CA 1
ATOM 2913 C C . ALA A 1 371 ? 25.225 2.254 -35.250 1.00 92.56 371 ALA A C 1
ATOM 2915 O O . ALA A 1 371 ? 26.073 2.866 -35.905 1.00 92.56 371 ALA A O 1
ATOM 2916 N N . ILE A 1 372 ? 24.603 2.815 -34.205 1.00 90.62 372 ILE A N 1
ATOM 2917 C CA . ILE A 1 372 ? 24.841 4.200 -33.759 1.00 90.62 372 ILE A CA 1
ATOM 2918 C C . ILE A 1 372 ? 26.300 4.390 -33.306 1.00 90.62 372 ILE A C 1
ATOM 2920 O O . ILE A 1 372 ? 26.957 5.354 -33.708 1.00 90.62 372 ILE A O 1
ATOM 2924 N N . ALA A 1 373 ? 26.835 3.458 -32.513 1.00 86.94 373 ALA A N 1
ATOM 2925 C CA . ALA A 1 373 ? 28.221 3.492 -32.053 1.00 86.94 373 ALA A CA 1
ATOM 2926 C C . ALA A 1 373 ? 29.217 3.380 -33.219 1.00 86.94 373 ALA A C 1
ATOM 2928 O O . ALA A 1 373 ? 30.201 4.120 -33.251 1.00 86.94 373 ALA A O 1
ATOM 2929 N N . SER A 1 374 ? 28.949 2.523 -34.210 1.00 86.50 374 SER A N 1
ATOM 2930 C CA . SER A 1 374 ? 29.760 2.415 -35.427 1.00 86.50 374 SER A CA 1
ATOM 2931 C C . SER A 1 374 ? 29.794 3.730 -36.207 1.00 86.50 374 SER A C 1
ATOM 2933 O O . SER A 1 374 ? 30.882 4.179 -36.563 1.00 86.50 374 SER A O 1
ATOM 2935 N N . VAL A 1 375 ? 28.654 4.403 -36.404 1.00 88.62 375 VAL A N 1
ATOM 2936 C CA . VAL A 1 375 ? 28.606 5.728 -37.054 1.00 88.62 375 VAL A CA 1
ATOM 2937 C C . VAL A 1 375 ? 29.420 6.764 -36.267 1.00 88.62 375 VAL A C 1
ATOM 2939 O O . VAL A 1 375 ? 30.228 7.483 -36.857 1.00 88.62 375 VAL A O 1
ATOM 2942 N N . ALA A 1 376 ? 29.291 6.805 -34.937 1.00 84.31 376 ALA A N 1
ATOM 2943 C CA . ALA A 1 376 ? 30.056 7.727 -34.092 1.00 84.31 376 ALA A CA 1
ATOM 2944 C C . ALA A 1 376 ? 31.579 7.467 -34.138 1.00 84.31 376 ALA A C 1
ATOM 2946 O O . ALA A 1 376 ? 32.373 8.413 -34.175 1.00 84.31 376 ALA A O 1
ATOM 2947 N N . ILE A 1 377 ? 31.996 6.196 -34.177 1.00 82.06 377 ILE A N 1
ATOM 2948 C CA . ILE A 1 377 ? 33.403 5.794 -34.329 1.00 82.06 377 ILE A CA 1
ATOM 2949 C C . ILE A 1 377 ? 33.931 6.181 -35.718 1.00 82.06 377 ILE A C 1
ATOM 2951 O O . ILE A 1 377 ? 35.018 6.755 -35.806 1.00 82.06 377 ILE A O 1
ATOM 2955 N N . ILE A 1 378 ? 33.159 5.938 -36.785 1.00 84.44 378 ILE A N 1
ATOM 2956 C CA . ILE A 1 378 ? 33.518 6.311 -38.162 1.00 84.44 378 ILE A CA 1
ATOM 2957 C C . ILE A 1 378 ? 33.728 7.825 -38.258 1.00 84.44 378 ILE A C 1
ATOM 2959 O O . ILE A 1 378 ? 34.831 8.246 -38.609 1.00 84.44 378 ILE A O 1
ATOM 2963 N N . ILE A 1 379 ? 32.744 8.638 -37.851 1.00 83.19 379 ILE A N 1
ATOM 2964 C CA . ILE A 1 379 ? 32.830 10.110 -37.886 1.00 83.19 379 ILE A CA 1
ATOM 2965 C C . ILE A 1 379 ? 34.092 10.600 -37.163 1.00 83.19 379 ILE A C 1
ATOM 2967 O O . ILE A 1 379 ? 34.848 11.408 -37.709 1.00 83.19 379 ILE A O 1
ATOM 2971 N N . ARG A 1 380 ? 34.370 10.078 -35.959 1.00 76.00 380 ARG A N 1
ATOM 2972 C CA . ARG A 1 380 ? 35.540 10.507 -35.181 1.00 76.00 380 ARG A CA 1
ATOM 2973 C C . ARG A 1 380 ? 36.867 10.026 -35.775 1.00 76.00 380 ARG A C 1
ATOM 2975 O O . ARG A 1 380 ? 37.866 10.733 -35.652 1.00 76.00 380 ARG A O 1
ATOM 2982 N N . SER A 1 381 ? 36.890 8.877 -36.454 1.00 69.88 381 SER A N 1
ATOM 2983 C CA . SER A 1 381 ? 38.062 8.423 -37.214 1.00 69.88 381 SER A CA 1
ATOM 2984 C C . SER A 1 381 ? 38.356 9.353 -38.398 1.00 69.88 381 SER A C 1
ATOM 2986 O O . SER A 1 381 ? 39.500 9.772 -38.570 1.00 69.88 381 SER A O 1
ATOM 2988 N N . SER A 1 382 ? 37.321 9.797 -39.124 1.00 63.00 382 SER A N 1
ATOM 2989 C CA . SER A 1 382 ? 37.444 10.796 -40.190 1.00 63.00 382 SER A CA 1
ATOM 2990 C C . SER A 1 382 ? 38.008 12.119 -39.663 1.00 63.00 382 SER A C 1
ATOM 2992 O O . SER A 1 382 ? 38.906 12.684 -40.283 1.00 63.00 382 SER A O 1
ATOM 2994 N N . SER A 1 383 ? 37.563 12.584 -38.486 1.00 59.28 383 SER A N 1
ATOM 2995 C CA . SER A 1 383 ? 38.103 13.803 -37.856 1.00 59.28 383 SER A CA 1
ATOM 2996 C C . SER A 1 383 ? 39.605 13.704 -37.553 1.00 59.28 383 SER A C 1
ATOM 2998 O O . SER A 1 383 ? 40.340 14.668 -37.755 1.00 59.28 383 SER A O 1
ATOM 3000 N N . VAL A 1 384 ? 40.075 12.542 -37.084 1.00 55.66 384 VAL A N 1
ATOM 3001 C CA . 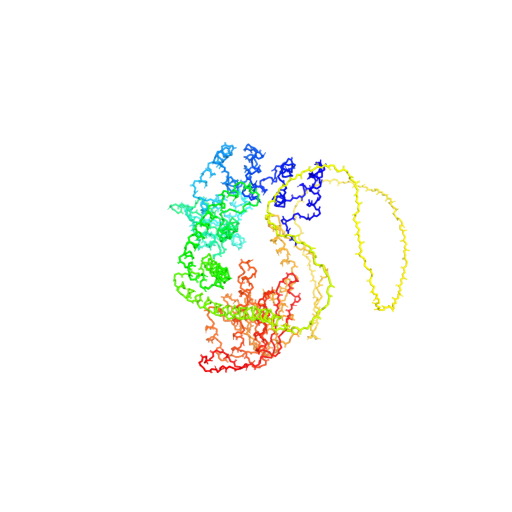VAL A 1 384 ? 41.501 12.303 -36.791 1.00 55.66 384 VAL A CA 1
ATOM 3002 C C . VAL A 1 384 ? 42.331 12.221 -38.076 1.00 55.66 384 VAL A C 1
ATOM 3004 O O . VAL A 1 384 ? 43.430 12.773 -38.126 1.00 55.66 384 VAL A O 1
ATOM 3007 N N . ILE A 1 385 ? 41.798 11.596 -39.131 1.00 50.22 385 ILE A N 1
ATOM 3008 C CA . ILE A 1 385 ? 42.459 11.514 -40.443 1.00 50.22 385 ILE A CA 1
ATOM 3009 C C . ILE A 1 385 ? 42.647 12.916 -41.042 1.00 50.22 385 ILE A C 1
ATOM 3011 O O . ILE A 1 385 ? 43.768 13.254 -41.418 1.00 50.22 385 ILE A O 1
ATOM 3015 N N . ILE A 1 386 ? 41.600 13.754 -41.044 1.00 49.62 386 ILE A N 1
ATOM 3016 C CA . ILE A 1 386 ? 41.648 15.135 -41.564 1.00 49.62 386 ILE A CA 1
ATOM 3017 C C . ILE A 1 386 ? 42.753 15.955 -40.874 1.00 49.62 386 ILE A C 1
ATOM 3019 O O . ILE A 1 386 ? 43.528 16.650 -41.538 1.00 49.62 386 ILE A O 1
ATOM 3023 N N . ASN A 1 387 ? 42.867 15.834 -39.548 1.00 45.47 387 ASN A N 1
ATOM 3024 C CA . ASN A 1 387 ? 43.858 16.578 -38.771 1.00 45.47 387 ASN A CA 1
ATOM 3025 C C . ASN A 1 387 ? 45.300 16.120 -39.081 1.00 45.47 387 ASN A C 1
ATOM 3027 O O . ASN A 1 387 ? 46.203 16.948 -39.200 1.00 45.47 387 ASN A O 1
ATOM 3031 N N . ASN A 1 388 ? 45.513 14.816 -39.300 1.00 45.50 388 ASN A N 1
ATOM 3032 C CA . ASN A 1 388 ? 46.816 14.286 -39.713 1.00 45.50 388 ASN A CA 1
ATOM 3033 C C . ASN A 1 388 ? 47.196 14.703 -41.148 1.00 45.50 388 ASN A C 1
ATOM 3035 O O . ASN A 1 388 ? 48.363 15.018 -41.388 1.00 45.50 388 ASN A O 1
ATOM 3039 N N . SER A 1 389 ? 46.244 14.776 -42.089 1.00 42.41 389 SER A N 1
ATOM 3040 C CA . SER A 1 389 ? 46.527 15.287 -43.443 1.00 42.41 389 SER A CA 1
ATOM 3041 C C . SER A 1 389 ? 46.984 16.750 -43.436 1.00 42.41 389 SER A C 1
ATOM 3043 O O . SER A 1 389 ? 47.998 17.060 -44.061 1.00 42.41 389 SER A O 1
ATOM 3045 N N . MET A 1 390 ? 46.343 17.632 -42.654 1.00 40.00 390 MET A N 1
ATOM 3046 C CA . MET A 1 390 ? 46.761 19.043 -42.564 1.00 40.00 390 MET A CA 1
ATOM 3047 C C . MET A 1 390 ? 48.165 19.235 -41.961 1.00 40.00 390 MET A C 1
ATOM 3049 O O . MET A 1 390 ? 48.846 20.212 -42.282 1.00 40.00 390 MET A O 1
ATOM 3053 N N . CYS A 1 391 ? 48.628 18.312 -41.111 1.00 38.53 391 CYS A N 1
ATOM 3054 C CA . CYS A 1 391 ? 50.010 18.310 -40.626 1.00 38.53 391 CYS A CA 1
ATOM 3055 C C . CYS A 1 391 ? 51.017 17.830 -41.683 1.00 38.53 391 CYS A C 1
ATOM 3057 O O . CYS A 1 391 ? 52.148 18.316 -41.694 1.00 38.53 391 CYS A O 1
ATOM 3059 N N . SER A 1 392 ? 50.626 16.923 -42.585 1.00 38.03 392 SER A N 1
ATOM 3060 C CA . SER A 1 392 ? 51.520 16.407 -43.631 1.00 38.03 392 SER A CA 1
ATOM 3061 C C . SER A 1 392 ? 51.792 17.422 -44.748 1.00 38.03 392 SER A C 1
ATOM 3063 O O . SER A 1 392 ? 52.901 17.456 -45.281 1.00 38.03 392 SER A O 1
ATOM 3065 N N . GLU A 1 393 ? 50.820 18.264 -45.110 1.00 40.81 393 GLU A N 1
ATOM 3066 C CA . GLU A 1 393 ? 50.967 19.198 -46.241 1.00 40.81 393 GLU A CA 1
ATOM 3067 C C . GLU A 1 393 ? 51.951 20.350 -45.973 1.00 40.81 393 GLU A C 1
ATOM 3069 O O . GLU A 1 393 ? 52.568 20.862 -46.906 1.00 40.81 393 GLU A O 1
ATOM 3074 N N . ARG A 1 394 ? 52.185 20.730 -44.708 1.00 36.66 394 ARG A N 1
ATOM 3075 C CA . ARG A 1 394 ? 53.109 21.831 -44.365 1.00 36.66 394 ARG A CA 1
ATOM 3076 C C . ARG A 1 394 ? 54.598 21.495 -44.498 1.00 36.66 394 ARG A C 1
ATOM 3078 O O . ARG A 1 394 ? 55.415 22.408 -44.400 1.00 36.66 394 ARG A O 1
ATOM 3085 N N . HIS A 1 395 ? 54.970 20.231 -44.708 1.00 38.00 395 HIS A N 1
ATOM 3086 C CA . HIS A 1 395 ? 56.380 19.816 -44.727 1.00 38.00 395 HIS A CA 1
ATOM 3087 C C . HIS A 1 395 ? 57.028 19.723 -46.120 1.00 38.00 395 HIS A C 1
ATOM 3089 O O . HIS A 1 395 ? 58.250 19.616 -46.193 1.00 38.00 395 HIS A O 1
ATOM 3095 N N . ASN A 1 396 ? 56.256 19.824 -47.210 1.00 36.84 396 ASN A N 1
ATOM 3096 C CA . ASN A 1 396 ? 56.752 19.621 -48.584 1.00 36.84 396 ASN A CA 1
ATOM 3097 C C . ASN A 1 396 ? 57.042 20.910 -49.385 1.00 36.84 396 ASN A C 1
ATOM 3099 O O . ASN A 1 396 ? 57.333 20.830 -50.576 1.00 36.84 396 ASN A O 1
ATOM 3103 N N . SER A 1 397 ? 56.996 22.097 -48.769 1.00 35.91 397 SER A N 1
ATOM 3104 C CA . SER A 1 397 ? 57.176 23.386 -49.462 1.00 35.91 397 SER A CA 1
ATOM 3105 C C . SER A 1 397 ? 58.342 24.224 -48.912 1.00 35.91 397 SER A C 1
ATOM 3107 O O . SER A 1 397 ? 58.148 25.360 -48.475 1.00 35.91 397 SER A O 1
ATOM 3109 N N . VAL A 1 398 ? 59.565 23.678 -48.926 1.00 37.22 398 VAL A N 1
ATOM 3110 C CA . VAL A 1 398 ? 60.795 24.428 -48.596 1.00 37.22 398 VAL A CA 1
ATOM 3111 C C . VAL A 1 398 ? 61.888 24.161 -49.635 1.00 37.22 398 VAL A C 1
ATOM 3113 O O . VAL A 1 398 ? 62.600 23.164 -49.565 1.00 37.22 398 VAL A O 1
ATOM 3116 N N . SER A 1 399 ? 62.061 25.091 -50.577 1.00 32.81 399 SER A N 1
ATOM 3117 C CA . SER A 1 399 ? 63.180 25.100 -51.529 1.00 32.81 399 SER A CA 1
ATOM 3118 C C . SER A 1 399 ? 63.688 26.529 -51.770 1.00 32.81 399 SER A C 1
ATOM 3120 O O . SER A 1 399 ? 63.054 27.306 -52.475 1.00 32.81 399 SER A O 1
ATOM 3122 N N . HIS A 1 400 ? 64.820 26.843 -51.134 1.00 30.55 400 HIS A N 1
ATOM 3123 C CA . HIS A 1 400 ? 65.747 27.974 -51.317 1.00 30.55 400 HIS A CA 1
ATOM 3124 C C . HIS A 1 400 ? 65.349 29.222 -52.136 1.00 30.55 400 HIS A C 1
ATOM 3126 O O . HIS A 1 400 ? 65.199 29.163 -53.351 1.00 30.55 400 HIS A O 1
ATOM 3132 N N . ILE A 1 401 ? 65.500 30.390 -51.493 1.00 29.55 401 ILE A N 1
ATOM 3133 C CA . ILE A 1 401 ? 66.212 31.573 -52.026 1.00 29.55 401 ILE A CA 1
ATOM 3134 C C . ILE A 1 401 ? 66.742 32.399 -50.818 1.00 29.55 401 ILE A C 1
ATOM 3136 O O . ILE A 1 401 ? 66.167 32.289 -49.732 1.00 29.55 401 ILE A O 1
ATOM 3140 N N . PRO A 1 402 ? 67.895 33.099 -50.909 1.00 35.94 402 PRO A N 1
ATOM 3141 C CA . PRO A 1 402 ? 68.658 33.524 -49.722 1.00 35.94 402 PRO A CA 1
ATOM 3142 C C . PRO A 1 402 ? 68.152 34.815 -49.049 1.00 35.94 402 PRO A C 1
ATOM 3144 O O . PRO A 1 402 ? 67.590 35.693 -49.696 1.00 35.94 402 PRO A O 1
ATOM 3147 N N . GLY A 1 403 ? 68.401 34.946 -47.740 1.00 29.50 403 GLY A N 1
ATOM 3148 C CA . GLY A 1 403 ? 68.026 36.124 -46.939 1.00 29.50 403 GLY A CA 1
ATOM 3149 C C . GLY A 1 403 ? 69.167 37.123 -46.698 1.00 29.50 403 GLY A C 1
ATOM 3150 O O . GLY A 1 403 ? 70.254 36.997 -47.265 1.00 29.50 403 GLY A O 1
ATOM 3151 N N . PRO A 1 404 ? 68.955 38.079 -45.776 1.00 35.62 404 PRO A N 1
ATOM 3152 C CA . PRO A 1 404 ? 70.030 38.436 -44.844 1.00 35.62 404 PRO A CA 1
ATOM 3153 C C . PRO A 1 404 ? 69.565 38.633 -43.380 1.00 35.62 404 PRO A C 1
ATOM 3155 O O . PRO A 1 404 ? 68.577 39.310 -43.149 1.00 35.62 404 PRO A O 1
ATOM 3158 N N . ARG A 1 405 ? 70.361 38.091 -42.433 1.00 27.38 405 ARG A N 1
ATOM 3159 C CA . ARG A 1 405 ? 70.705 38.550 -41.048 1.00 27.38 405 ARG A CA 1
ATOM 3160 C C . ARG A 1 405 ? 69.590 39.190 -40.160 1.00 27.38 405 ARG A C 1
ATOM 3162 O O . ARG A 1 405 ? 68.906 40.102 -40.586 1.00 27.38 405 ARG A O 1
ATOM 3169 N N . TYR A 1 406 ? 69.429 38.888 -38.864 1.00 28.30 406 TYR A N 1
ATOM 3170 C CA . TYR A 1 406 ? 70.438 38.710 -37.800 1.00 28.30 406 TYR A CA 1
ATOM 3171 C C . TYR A 1 406 ? 69.893 37.931 -36.567 1.00 28.30 406 TYR A C 1
ATOM 3173 O O . TYR A 1 406 ? 68.689 37.836 -36.363 1.00 28.30 406 TYR A O 1
ATOM 3181 N N . SER A 1 407 ? 70.821 37.455 -35.720 1.00 26.09 407 SER A N 1
ATOM 3182 C CA . SER A 1 407 ? 70.696 37.204 -34.261 1.00 26.09 407 SER A CA 1
ATOM 3183 C C . SER A 1 407 ? 69.509 36.395 -33.688 1.00 26.09 407 SER A C 1
ATOM 3185 O O . SER A 1 407 ? 68.520 36.950 -33.216 1.00 26.09 407 SER A O 1
ATOM 3187 N N . LEU A 1 408 ? 69.739 35.086 -33.531 1.00 32.34 408 LEU A N 1
ATOM 3188 C CA . LEU A 1 408 ? 69.493 34.350 -32.268 1.00 32.34 408 LEU A CA 1
ATOM 3189 C C . LEU A 1 408 ? 70.534 34.795 -31.196 1.00 32.34 408 LEU A C 1
ATOM 3191 O O . LEU A 1 408 ? 71.506 35.438 -31.610 1.00 32.34 408 LEU A O 1
ATOM 3195 N N . PRO A 1 409 ? 70.423 34.492 -29.872 1.00 40.00 409 PRO A N 1
ATOM 3196 C CA . PRO A 1 409 ? 69.838 33.288 -29.233 1.00 40.00 409 PRO A CA 1
ATOM 3197 C C . PRO A 1 409 ? 68.905 33.620 -28.017 1.00 40.00 409 PRO A C 1
ATOM 3199 O O . PRO A 1 409 ? 68.471 34.759 -27.914 1.00 40.00 409 PRO A O 1
ATOM 3202 N N . ASN A 1 410 ? 68.477 32.746 -27.081 1.00 27.56 410 ASN A N 1
ATOM 3203 C CA . ASN A 1 410 ? 69.060 31.518 -26.503 1.00 27.56 410 ASN A CA 1
ATOM 3204 C C . ASN A 1 410 ? 68.014 30.641 -25.748 1.00 27.56 410 ASN A C 1
ATOM 3206 O O . ASN A 1 410 ? 67.043 31.182 -25.238 1.00 27.56 410 ASN A O 1
ATOM 3210 N N . VAL A 1 411 ? 68.266 29.318 -25.669 1.00 27.25 411 VAL A N 1
ATOM 3211 C CA . VAL A 1 411 ? 68.224 28.400 -24.482 1.00 27.25 411 VAL A CA 1
ATOM 3212 C C . VAL A 1 411 ? 67.194 28.692 -23.345 1.00 27.25 411 VAL A C 1
ATOM 3214 O O . VAL A 1 411 ? 67.144 29.800 -22.834 1.00 27.25 411 VAL A O 1
ATOM 3217 N N . ALA A 1 412 ? 66.398 27.741 -22.811 1.00 28.03 412 ALA A N 1
ATOM 3218 C CA . ALA A 1 412 ? 66.727 26.346 -22.453 1.00 28.03 412 ALA A CA 1
ATOM 3219 C C . ALA A 1 412 ? 65.541 25.341 -22.422 1.00 28.03 412 ALA A C 1
ATOM 3221 O O . ALA A 1 412 ? 64.372 25.708 -22.474 1.00 28.03 412 ALA A O 1
ATOM 3222 N N . ILE A 1 413 ? 65.881 24.060 -22.216 1.00 30.27 413 ILE A N 1
ATOM 3223 C CA . ILE A 1 413 ? 64.987 22.955 -21.813 1.00 30.27 413 ILE A CA 1
ATOM 3224 C C . ILE A 1 413 ? 65.066 22.759 -20.288 1.00 30.27 413 ILE A C 1
ATOM 3226 O O . ILE A 1 413 ? 66.184 22.701 -19.784 1.00 30.27 413 ILE A O 1
ATOM 3230 N N . GLN A 1 414 ? 63.931 22.560 -19.593 1.00 26.91 414 GLN A N 1
ATOM 3231 C CA . GLN A 1 414 ? 63.689 21.653 -18.433 1.00 26.91 414 GLN A CA 1
ATOM 3232 C C . GLN A 1 414 ? 62.323 21.991 -17.759 1.00 26.91 414 GLN A C 1
ATOM 3234 O O . GLN A 1 414 ? 61.751 23.021 -18.090 1.00 26.91 414 GLN A O 1
ATOM 3239 N N . LYS A 1 415 ? 61.759 21.289 -16.753 1.00 26.62 415 LYS A N 1
ATOM 3240 C CA . LYS A 1 415 ? 61.571 19.854 -16.383 1.00 26.62 415 LYS A CA 1
ATOM 3241 C C . LYS A 1 415 ? 61.107 19.828 -14.901 1.00 26.62 415 LYS A C 1
ATOM 3243 O O . LYS A 1 415 ? 61.710 20.526 -14.100 1.00 26.62 415 LYS A O 1
ATOM 3248 N N . HIS A 1 416 ? 60.144 18.971 -14.526 1.00 26.27 416 HIS A N 1
ATOM 3249 C CA . HIS A 1 416 ? 59.549 18.838 -13.163 1.00 26.27 416 HIS A CA 1
ATOM 3250 C C . HIS A 1 416 ? 58.714 20.063 -12.691 1.00 26.27 416 HIS A C 1
ATOM 3252 O O . HIS A 1 416 ? 58.984 21.173 -13.123 1.00 26.27 416 HIS A O 1
ATOM 3258 N N . ALA A 1 417 ? 57.611 19.995 -11.923 1.00 25.44 417 ALA A N 1
ATOM 3259 C CA . ALA A 1 417 ? 56.931 19.008 -11.050 1.00 25.44 417 ALA A CA 1
ATOM 3260 C C . ALA A 1 417 ? 57.136 19.213 -9.527 1.00 25.44 417 ALA A C 1
ATOM 3262 O O . ALA A 1 417 ? 58.261 19.403 -9.081 1.00 25.44 417 ALA A O 1
ATOM 3263 N N . ARG A 1 418 ? 56.033 19.052 -8.758 1.00 25.50 418 ARG A N 1
ATOM 3264 C CA . ARG A 1 418 ? 55.829 19.356 -7.311 1.00 25.50 418 ARG A CA 1
ATOM 3265 C C . ARG A 1 418 ? 55.825 20.858 -6.946 1.00 25.50 418 ARG A C 1
ATOM 3267 O O . ARG A 1 418 ? 56.330 21.660 -7.715 1.00 25.50 418 ARG A O 1
ATOM 3274 N N . ALA A 1 419 ? 55.333 21.296 -5.777 1.00 24.72 419 ALA A N 1
ATOM 3275 C CA . ALA A 1 419 ? 54.166 20.889 -4.959 1.00 24.72 419 ALA A CA 1
ATOM 3276 C C . ALA A 1 419 ? 53.981 21.883 -3.780 1.00 24.72 419 ALA A C 1
ATOM 3278 O O . ALA A 1 419 ? 54.957 22.469 -3.332 1.00 24.72 419 ALA A O 1
ATOM 3279 N N . SER A 1 420 ? 52.758 21.955 -3.232 1.00 24.23 420 SER A N 1
ATOM 3280 C CA . SER A 1 420 ? 52.413 22.293 -1.827 1.00 24.23 420 SER A CA 1
ATOM 3281 C C . SER A 1 420 ? 52.908 23.596 -1.152 1.00 24.23 420 SER A C 1
ATOM 3283 O O . SER A 1 420 ? 54.088 23.753 -0.874 1.00 24.23 420 SER A O 1
ATOM 3285 N N . LEU A 1 421 ? 51.921 24.368 -0.662 1.00 26.14 421 LEU A N 1
ATOM 3286 C CA . LEU A 1 421 ? 51.879 25.077 0.639 1.00 26.14 421 LEU A CA 1
ATOM 3287 C C . LEU A 1 421 ? 52.915 26.178 0.966 1.00 26.14 421 LEU A C 1
ATOM 3289 O O . LEU A 1 421 ? 54.066 25.892 1.262 1.00 26.14 421 LEU A O 1
ATOM 3293 N N . PHE A 1 422 ? 52.415 27.402 1.184 1.00 24.81 422 PHE A N 1
ATOM 3294 C CA . PHE A 1 422 ? 52.631 28.154 2.437 1.00 24.81 422 PHE A CA 1
ATOM 3295 C C . PHE A 1 422 ? 51.437 29.100 2.697 1.00 24.81 422 PHE A C 1
ATOM 3297 O O . PHE A 1 422 ? 50.567 29.229 1.836 1.00 24.81 422 PHE A O 1
ATOM 3304 N N . ALA A 1 423 ? 51.322 29.680 3.899 1.00 26.20 423 ALA A N 1
ATOM 3305 C CA . ALA A 1 423 ? 50.031 30.130 4.437 1.00 26.20 423 ALA A CA 1
ATOM 3306 C C . ALA A 1 423 ? 49.981 31.567 5.003 1.00 26.20 423 ALA A C 1
ATOM 3308 O O . ALA A 1 423 ? 50.904 32.005 5.680 1.00 26.20 423 ALA A O 1
ATOM 3309 N N . ASN A 1 424 ? 48.798 32.183 4.837 1.00 25.25 424 ASN A N 1
ATOM 3310 C CA . ASN A 1 424 ? 48.074 33.035 5.800 1.00 25.25 424 ASN A CA 1
ATOM 3311 C C . ASN A 1 424 ? 48.727 34.339 6.329 1.00 25.25 424 ASN A C 1
ATOM 3313 O O . ASN A 1 424 ? 49.662 34.279 7.125 1.00 25.25 424 ASN A O 1
ATOM 3317 N N . ARG A 1 425 ? 48.082 35.498 6.064 1.00 26.48 425 ARG A N 1
ATOM 3318 C CA . ARG A 1 425 ? 47.715 36.489 7.111 1.00 26.48 425 ARG A CA 1
ATOM 3319 C C . ARG A 1 425 ? 46.726 37.583 6.653 1.00 26.48 425 ARG A C 1
ATOM 3321 O O . ARG A 1 425 ? 46.890 38.170 5.594 1.00 26.48 425 ARG A O 1
ATOM 3328 N N . ASN A 1 426 ? 45.806 37.903 7.571 1.00 26.25 426 ASN A N 1
ATOM 3329 C CA . ASN A 1 426 ? 45.061 39.160 7.785 1.00 26.25 426 ASN A CA 1
ATOM 3330 C C . ASN A 1 426 ? 43.941 39.614 6.808 1.00 26.25 426 ASN A C 1
ATOM 3332 O O . ASN A 1 426 ? 44.178 40.095 5.706 1.00 26.25 426 ASN A O 1
ATOM 3336 N N . CYS A 1 427 ? 42.711 39.600 7.344 1.00 22.83 427 CYS A N 1
ATOM 3337 C CA . CYS A 1 427 ? 41.554 40.448 6.980 1.00 22.83 427 CYS A CA 1
ATOM 3338 C C . CYS A 1 427 ? 41.778 41.912 7.490 1.00 22.83 427 CYS A C 1
ATOM 3340 O O . CYS A 1 427 ? 42.716 42.077 8.279 1.00 22.83 427 CYS A O 1
ATOM 3342 N N . PRO A 1 428 ? 40.977 42.965 7.144 1.00 31.83 428 PRO A N 1
ATOM 3343 C CA . PRO A 1 428 ? 39.500 42.950 7.186 1.00 31.83 428 PRO A CA 1
ATOM 3344 C C . PRO A 1 428 ? 38.698 43.760 6.123 1.00 31.83 428 PRO A C 1
ATOM 3346 O O . PRO A 1 428 ? 39.162 44.739 5.553 1.00 31.83 428 PRO A O 1
ATOM 3349 N N . LEU A 1 429 ? 37.412 43.395 5.989 1.00 25.94 429 LEU A N 1
ATOM 3350 C CA . LEU A 1 429 ? 36.232 44.249 5.709 1.00 25.94 429 LEU A CA 1
ATOM 3351 C C . LEU A 1 429 ? 36.313 45.387 4.655 1.00 25.94 429 LEU A C 1
ATOM 3353 O O . LEU A 1 429 ? 36.581 46.537 5.007 1.00 25.94 429 LEU A O 1
ATOM 3357 N N . LYS A 1 430 ? 35.806 45.123 3.436 1.00 23.59 430 LYS A N 1
ATOM 3358 C CA . LYS A 1 430 ? 34.621 45.796 2.828 1.00 23.59 430 LYS A CA 1
ATOM 3359 C C . LYS A 1 430 ? 34.278 45.202 1.446 1.00 23.59 430 LYS A C 1
ATOM 3361 O O . LYS A 1 430 ? 35.108 44.541 0.835 1.00 23.59 430 LYS A O 1
ATOM 3366 N N . ALA A 1 431 ? 33.036 45.401 0.994 1.00 25.58 431 ALA A N 1
ATOM 3367 C CA . ALA A 1 431 ? 32.531 44.932 -0.306 1.00 25.58 431 ALA A CA 1
ATOM 3368 C C . ALA A 1 431 ? 32.990 45.849 -1.472 1.00 25.58 431 ALA A C 1
ATOM 3370 O O . ALA A 1 431 ? 33.497 46.943 -1.208 1.00 25.58 431 ALA A O 1
ATOM 3371 N N . PRO A 1 432 ? 32.812 45.431 -2.742 1.00 26.59 432 PRO A N 1
ATOM 3372 C CA . PRO A 1 432 ? 31.483 45.583 -3.348 1.00 26.59 432 PRO A CA 1
ATOM 3373 C C . PRO A 1 432 ? 30.963 44.349 -4.111 1.00 26.59 432 PRO A C 1
ATOM 3375 O O . PRO A 1 432 ? 31.726 43.548 -4.642 1.00 26.59 432 PRO A O 1
ATOM 3378 N N . VAL A 1 433 ? 29.636 44.264 -4.230 1.00 26.05 433 VAL A N 1
ATOM 3379 C CA . VAL A 1 433 ? 28.953 43.549 -5.320 1.00 26.05 433 VAL A CA 1
ATOM 3380 C C . VAL A 1 433 ? 28.576 44.602 -6.362 1.00 26.05 433 VAL A C 1
ATOM 3382 O O . VAL A 1 433 ? 28.015 45.633 -5.995 1.00 26.05 433 VAL A O 1
ATOM 3385 N N . THR A 1 434 ? 28.878 44.367 -7.639 1.00 22.83 434 THR A N 1
ATOM 3386 C CA . THR A 1 434 ? 28.558 45.295 -8.738 1.00 22.83 434 THR A CA 1
ATOM 3387 C C . THR A 1 434 ? 27.854 44.573 -9.878 1.00 22.83 434 THR A C 1
ATOM 3389 O O . THR A 1 434 ? 28.409 43.640 -10.456 1.00 22.83 434 THR A O 1
ATOM 3392 N N . CYS A 1 435 ? 26.651 45.041 -10.204 1.00 20.45 435 CYS A N 1
ATOM 3393 C CA . CYS A 1 435 ? 25.874 44.628 -11.369 1.00 20.45 435 CYS A CA 1
ATOM 3394 C C . CYS A 1 435 ? 26.213 45.474 -12.609 1.00 20.45 435 CYS A C 1
ATOM 3396 O O . CYS A 1 435 ? 26.640 46.619 -12.479 1.00 20.45 435 CYS A O 1
ATOM 3398 N N . THR A 1 436 ? 25.886 44.928 -13.779 1.00 22.95 436 THR A N 1
ATOM 3399 C CA . THR A 1 436 ? 25.523 45.602 -15.043 1.00 22.95 436 THR A CA 1
ATOM 3400 C C . THR A 1 436 ? 24.611 44.594 -15.769 1.00 22.95 436 THR A C 1
ATOM 3402 O O . THR A 1 436 ? 24.990 43.431 -15.877 1.00 22.95 436 THR A O 1
ATOM 3405 N N . GLU A 1 437 ? 23.342 44.827 -16.131 1.00 21.16 437 GLU A N 1
ATOM 3406 C CA . GLU A 1 437 ? 22.652 45.984 -16.748 1.00 21.16 437 GLU A CA 1
ATOM 3407 C C . GLU A 1 437 ? 23.252 46.367 -18.115 1.00 21.16 437 GLU A C 1
ATOM 3409 O O . GLU A 1 437 ? 24.429 46.704 -18.188 1.00 21.16 437 GLU A O 1
ATOM 3414 N N . LEU A 1 438 ? 22.569 46.031 -19.227 1.00 22.81 438 LEU A N 1
ATOM 3415 C CA . LEU A 1 438 ? 21.515 46.795 -19.954 1.00 22.81 438 LEU A CA 1
ATOM 3416 C C . LEU A 1 438 ? 22.113 47.876 -20.892 1.00 22.81 438 LEU A C 1
ATOM 3418 O O . LEU A 1 438 ? 23.262 48.264 -20.734 1.00 22.81 438 LEU A O 1
ATOM 3422 N N . GLU A 1 439 ? 21.429 48.396 -21.920 1.00 23.78 439 GLU A N 1
ATOM 3423 C CA . GLU A 1 439 ? 20.060 48.129 -22.419 1.00 23.78 439 GLU A CA 1
ATOM 3424 C C . GLU A 1 439 ? 20.143 47.460 -23.831 1.00 23.78 439 GLU A C 1
ATOM 3426 O O . GLU A 1 439 ? 20.918 46.516 -23.933 1.00 23.78 439 GLU A O 1
ATOM 3431 N N . TYR A 1 440 ? 19.489 47.748 -24.974 1.00 24.52 440 TYR A N 1
ATOM 3432 C CA . TYR A 1 440 ? 18.426 48.654 -25.478 1.00 24.52 440 TYR A CA 1
ATOM 3433 C C . TYR A 1 440 ? 17.903 48.041 -26.823 1.00 24.52 440 TYR A C 1
ATOM 3435 O O . TYR A 1 440 ? 18.589 47.182 -27.371 1.00 24.52 440 TYR A O 1
ATOM 3443 N N . ARG A 1 441 ? 16.788 48.394 -27.496 1.00 24.02 441 ARG A N 1
ATOM 3444 C CA . ARG A 1 441 ? 15.655 49.341 -27.325 1.00 24.02 441 ARG A CA 1
ATOM 3445 C C . ARG A 1 441 ? 14.496 48.902 -28.262 1.00 24.02 441 ARG A C 1
ATOM 3447 O O . ARG A 1 441 ? 14.715 48.038 -29.105 1.00 24.02 441 ARG A O 1
ATOM 3454 N N . ASN A 1 442 ? 13.368 49.629 -28.225 1.00 23.91 442 ASN A N 1
ATOM 3455 C CA . ASN A 1 442 ? 12.273 49.686 -29.223 1.00 23.91 442 ASN A CA 1
ATOM 3456 C C . ASN A 1 442 ? 11.298 48.486 -29.213 1.00 23.91 442 ASN A C 1
ATOM 3458 O O . ASN A 1 442 ? 11.702 47.388 -28.857 1.00 23.91 442 ASN A O 1
ATOM 3462 N N . LEU A 1 443 ? 10.023 48.579 -29.632 1.00 23.44 443 LEU A N 1
ATOM 3463 C CA . LEU A 1 443 ? 9.016 49.659 -29.844 1.00 23.44 443 LEU A CA 1
ATOM 3464 C C . LEU A 1 443 ? 7.640 48.928 -30.026 1.00 23.44 443 LEU A C 1
ATOM 3466 O O . LEU A 1 443 ? 7.645 47.711 -30.181 1.00 23.44 443 LEU A O 1
ATOM 3470 N N . GLU A 1 444 ? 6.428 49.503 -30.022 1.00 23.17 444 GLU A N 1
ATOM 3471 C CA . GLU A 1 444 ? 5.902 50.881 -29.908 1.00 23.17 444 GLU A CA 1
ATOM 3472 C C . GLU A 1 444 ? 4.853 50.986 -28.760 1.00 23.17 444 GLU A C 1
ATOM 3474 O O . GLU A 1 444 ? 4.624 50.038 -28.011 1.00 23.17 444 GLU A O 1
ATOM 3479 N N . ALA A 1 445 ? 4.194 52.142 -28.630 1.00 21.83 445 ALA A N 1
ATOM 3480 C CA . ALA A 1 445 ? 3.034 52.440 -27.769 1.00 21.83 445 ALA A CA 1
ATOM 3481 C C . ALA A 1 445 ? 2.068 53.370 -28.571 1.00 21.83 445 ALA A C 1
ATOM 3483 O O . ALA A 1 445 ? 2.421 53.678 -29.712 1.00 21.83 445 ALA A O 1
ATOM 3484 N N . PRO A 1 446 ? 0.927 53.907 -28.061 1.00 35.94 446 PRO A N 1
ATOM 3485 C CA . PRO A 1 446 ? 0.315 53.790 -26.724 1.00 35.94 446 PRO A CA 1
ATOM 3486 C C . PRO A 1 446 ? -1.229 53.584 -26.730 1.00 35.94 446 PRO A C 1
ATOM 3488 O O . PRO A 1 446 ? -1.858 53.568 -27.781 1.00 35.94 446 PRO A O 1
ATOM 3491 N N . CYS A 1 447 ? -1.863 53.538 -25.546 1.00 19.62 447 CYS A N 1
ATOM 3492 C CA . CYS A 1 447 ? -2.948 54.474 -25.165 1.00 19.62 447 CYS A CA 1
ATOM 3493 C C . CYS A 1 447 ? -3.348 54.313 -23.683 1.00 19.62 447 CYS A C 1
ATOM 3495 O O . CYS A 1 447 ? -3.036 53.301 -23.060 1.00 19.62 447 CYS A O 1
ATOM 3497 N N . SER A 1 448 ? -4.017 55.318 -23.104 1.00 22.33 448 SER A N 1
ATOM 3498 C CA . SER A 1 448 ? -4.237 55.441 -21.654 1.00 22.33 448 SER A CA 1
ATOM 3499 C C . SER A 1 448 ? -5.620 55.989 -21.275 1.00 22.33 448 SER A C 1
ATOM 3501 O O . SER A 1 448 ? -6.153 56.872 -21.942 1.00 22.33 448 SER A O 1
ATOM 3503 N N . VAL A 1 449 ? -6.157 55.512 -20.144 1.00 23.17 449 VAL A N 1
ATOM 3504 C CA . VAL A 1 449 ? -7.179 56.179 -19.311 1.00 23.17 449 VAL A CA 1
ATOM 3505 C C . VAL A 1 449 ? -6.895 55.806 -17.849 1.00 23.17 449 VAL A C 1
ATOM 3507 O O . VAL A 1 449 ? -6.523 54.666 -17.576 1.00 23.17 449 VAL A O 1
ATOM 3510 N N . GLY A 1 450 ? -7.070 56.736 -16.908 1.00 21.03 450 GLY A N 1
ATOM 3511 C CA . GLY A 1 450 ? -6.948 56.486 -15.467 1.00 21.03 450 GLY A CA 1
ATOM 3512 C C . GLY A 1 450 ? -7.847 57.418 -14.649 1.00 21.03 450 GLY A C 1
ATOM 3513 O O . GLY A 1 450 ? -8.289 58.442 -15.162 1.00 21.03 450 GLY A O 1
ATOM 3514 N N . VAL A 1 451 ? -8.121 57.046 -13.393 1.00 22.31 451 VAL A N 1
ATOM 3515 C CA . VAL A 1 451 ? -8.845 57.844 -12.378 1.00 22.31 451 VAL A CA 1
ATOM 3516 C C . VAL A 1 451 ? -8.182 57.601 -11.004 1.00 22.31 451 VAL A C 1
ATOM 3518 O O . VAL A 1 451 ? -7.401 56.662 -10.850 1.00 22.31 451 VAL A O 1
ATOM 3521 N N . GLU A 1 452 ? -8.412 58.494 -10.043 1.00 22.27 452 GLU A N 1
ATOM 3522 C CA . GLU A 1 452 ? -7.482 58.828 -8.952 1.00 22.27 452 GLU A CA 1
ATOM 3523 C C . GLU A 1 452 ? -7.727 58.121 -7.592 1.00 22.27 452 GLU A C 1
ATOM 3525 O O . GLU A 1 452 ? -8.637 57.310 -7.423 1.00 22.27 452 GLU A O 1
ATOM 3530 N N . ARG A 1 453 ? -6.867 58.438 -6.608 1.00 21.61 453 ARG A N 1
ATOM 3531 C CA . ARG A 1 453 ? -6.931 57.994 -5.198 1.00 21.61 453 ARG A CA 1
ATOM 3532 C C . ARG A 1 453 ? -7.988 58.760 -4.388 1.00 21.61 453 ARG A C 1
ATOM 3534 O O . ARG A 1 453 ? -8.249 59.913 -4.697 1.00 21.61 453 ARG A O 1
ATOM 3541 N N . PHE A 1 454 ? -8.393 58.207 -3.238 1.00 21.42 454 PHE A N 1
ATOM 3542 C CA . PHE A 1 454 ? -8.591 58.969 -1.986 1.00 21.42 454 PHE A CA 1
ATOM 3543 C C . PHE A 1 454 ? -8.380 58.062 -0.749 1.00 21.42 454 PHE A C 1
ATOM 3545 O O . PHE A 1 454 ? -8.407 56.838 -0.878 1.00 21.42 454 PHE A O 1
ATOM 3552 N N . GLU A 1 455 ? -8.126 58.641 0.433 1.00 22.05 455 GLU A N 1
ATOM 3553 C CA . GLU A 1 455 ? -7.653 57.934 1.643 1.00 22.05 455 GLU A CA 1
ATOM 3554 C C . GLU A 1 455 ? -8.537 58.155 2.894 1.00 22.05 455 GLU A C 1
ATOM 3556 O O . GLU A 1 455 ? -8.842 59.299 3.214 1.00 22.05 455 GLU A O 1
ATOM 3561 N N . LEU A 1 456 ? -8.786 57.069 3.658 1.00 24.06 456 LEU A N 1
ATOM 3562 C CA . LEU A 1 456 ? -9.038 57.020 5.128 1.00 24.06 456 LEU A CA 1
ATOM 3563 C C . LEU A 1 456 ? -10.285 57.782 5.689 1.00 24.06 456 LEU A C 1
ATOM 3565 O O . LEU A 1 456 ? -10.965 58.468 4.931 1.00 24.06 456 LEU A O 1
ATOM 3569 N N . PRO A 1 457 ? -10.647 57.689 7.001 1.00 29.69 457 PRO A N 1
ATOM 3570 C CA . PRO A 1 457 ? -10.201 56.799 8.094 1.00 29.69 457 PRO A CA 1
ATOM 3571 C C . PRO A 1 457 ? -11.350 55.994 8.787 1.00 29.69 457 PRO A C 1
ATOM 3573 O O . PRO A 1 457 ? -12.512 56.050 8.394 1.00 29.69 457 PRO A O 1
ATOM 3576 N N . THR A 1 458 ? -11.033 55.273 9.874 1.00 33.25 458 THR A N 1
ATOM 3577 C CA . THR A 1 458 ? -11.976 54.728 10.893 1.00 33.25 458 THR A CA 1
ATOM 3578 C C . THR A 1 458 ? -12.080 55.702 12.103 1.00 33.25 458 THR A C 1
ATOM 3580 O O . THR A 1 458 ? -11.200 56.563 12.193 1.00 33.25 458 THR A O 1
ATOM 3583 N N . PRO A 1 459 ? -13.099 55.668 13.018 1.00 38.06 459 PRO A N 1
ATOM 3584 C CA . PRO A 1 459 ? -13.250 54.619 14.056 1.00 38.06 459 PRO A CA 1
ATOM 3585 C C . PRO A 1 459 ? -14.701 54.368 14.607 1.00 38.06 459 PRO A C 1
ATOM 3587 O O . PRO A 1 459 ? -15.701 54.704 13.982 1.00 38.06 459 PRO A O 1
ATOM 3590 N N . TRP A 1 460 ? -14.785 53.717 15.783 1.00 25.61 460 TRP A N 1
ATOM 3591 C CA . TRP A 1 460 ? -15.961 53.216 16.540 1.00 25.61 460 TRP A CA 1
ATOM 3592 C C . TRP A 1 460 ? -16.929 54.283 17.117 1.00 25.61 460 TRP A C 1
ATOM 3594 O O . TRP A 1 460 ? -16.541 55.439 17.283 1.00 25.61 460 TRP A O 1
ATOM 3604 N N . PRO A 1 461 ? -18.146 53.878 17.566 1.00 30.92 461 PRO A N 1
ATOM 3605 C CA . PRO A 1 461 ? -18.378 53.778 19.027 1.00 30.92 461 PRO A CA 1
ATOM 3606 C C . PRO A 1 461 ? -19.196 52.544 19.509 1.00 30.92 461 PRO A C 1
ATOM 3608 O O . PRO A 1 461 ? -19.662 51.720 18.729 1.00 30.92 461 PRO A O 1
ATOM 3611 N N . GLN A 1 462 ? -19.346 52.408 20.836 1.00 27.77 462 GLN A N 1
ATOM 3612 C CA . GLN A 1 462 ? -20.018 51.305 21.559 1.00 27.77 462 GLN A CA 1
ATOM 3613 C C . GLN A 1 462 ? -21.488 51.620 21.915 1.00 27.77 462 GLN A C 1
ATOM 3615 O O . GLN A 1 462 ? -21.828 52.793 22.045 1.00 27.77 462 GLN A O 1
ATOM 3620 N N . THR A 1 463 ? -22.303 50.613 22.286 1.00 25.20 463 THR A N 1
ATOM 3621 C CA . THR A 1 463 ? -22.987 50.564 23.614 1.00 25.20 463 THR A CA 1
ATOM 3622 C C . THR A 1 463 ? -23.705 49.229 23.908 1.00 25.20 463 THR A C 1
ATOM 3624 O O . THR A 1 463 ? -23.768 48.335 23.070 1.00 25.20 463 THR A O 1
ATOM 3627 N N . LYS A 1 464 ? -24.177 49.069 25.157 1.00 25.30 464 LYS A N 1
ATOM 3628 C CA . LYS A 1 464 ? -24.771 47.852 25.744 1.00 25.30 464 LYS A CA 1
ATOM 3629 C C . LYS A 1 464 ? -26.304 47.922 25.770 1.00 25.30 464 LYS A C 1
ATOM 3631 O O . LYS A 1 464 ? -26.846 48.984 26.056 1.00 25.30 464 LYS A O 1
ATOM 3636 N N . CYS A 1 465 ? -26.971 46.768 25.758 1.00 22.94 465 CYS A N 1
ATOM 3637 C CA . CYS A 1 465 ? -28.045 46.510 26.726 1.00 22.94 465 CYS A CA 1
ATOM 3638 C C . CYS A 1 465 ? -28.200 45.006 27.003 1.00 22.94 465 CYS A C 1
ATOM 3640 O O . CYS A 1 465 ? -27.723 44.185 26.223 1.00 22.94 465 CYS A O 1
ATOM 3642 N N . ALA A 1 466 ? -28.812 44.642 28.132 1.00 23.67 466 ALA A N 1
ATOM 3643 C CA . ALA A 1 466 ? -28.929 43.252 28.573 1.00 23.67 466 ALA A CA 1
ATOM 3644 C C . ALA A 1 466 ? -30.217 43.012 29.369 1.00 23.67 466 ALA A C 1
ATOM 3646 O O . ALA A 1 466 ? -30.582 43.837 30.204 1.00 23.67 466 ALA A O 1
ATOM 3647 N N . THR A 1 467 ? -30.818 41.829 29.206 1.00 25.31 467 THR A N 1
ATOM 3648 C CA . THR A 1 467 ? -31.861 41.324 30.113 1.00 25.31 467 THR A CA 1
ATOM 3649 C C . THR A 1 467 ? -31.683 39.818 30.334 1.00 25.31 467 THR A C 1
ATOM 3651 O O . THR A 1 467 ? -31.297 39.081 29.432 1.00 25.31 467 THR A O 1
ATOM 3654 N N . ARG A 1 468 ? -31.930 39.362 31.566 1.00 23.17 468 ARG A N 1
ATOM 3655 C CA . ARG A 1 468 ? -31.669 38.008 32.095 1.00 23.17 468 ARG A CA 1
ATOM 3656 C C . ARG A 1 468 ? -32.989 37.402 32.574 1.00 23.17 468 ARG A C 1
ATOM 3658 O O . ARG A 1 468 ? -33.633 38.091 33.353 1.00 23.17 468 ARG A O 1
ATOM 3665 N N . LEU A 1 469 ? -33.327 36.133 32.281 1.00 22.73 469 LEU A N 1
ATOM 3666 C CA . LEU A 1 469 ? -34.315 35.366 33.082 1.00 22.73 469 LEU A CA 1
ATOM 3667 C C . LEU A 1 469 ? -34.286 33.814 32.898 1.00 22.73 469 LEU A C 1
ATOM 3669 O O . LEU A 1 469 ? -34.869 33.286 31.963 1.00 22.73 469 LEU A O 1
ATOM 3673 N N . ARG A 1 470 ? -33.731 33.117 33.910 1.00 23.06 470 ARG A N 1
ATOM 3674 C CA . ARG A 1 470 ? -34.120 31.788 34.481 1.00 23.06 470 ARG A CA 1
ATOM 3675 C C . ARG A 1 470 ? -34.047 30.485 33.634 1.00 23.06 470 ARG A C 1
ATOM 3677 O O . ARG A 1 470 ? -33.643 30.467 32.482 1.00 23.06 470 ARG A O 1
ATOM 3684 N N . HIS A 1 471 ? -34.302 29.367 34.330 1.00 23.11 471 HIS A N 1
ATOM 3685 C CA . HIS A 1 471 ? -33.853 27.988 34.074 1.00 23.11 471 HIS A CA 1
ATOM 3686 C C . HIS A 1 471 ? -35.017 26.990 33.836 1.00 23.11 471 HIS A C 1
ATOM 3688 O O . HIS A 1 471 ? -35.960 26.999 34.621 1.00 23.11 471 HIS A O 1
ATOM 3694 N N . THR A 1 472 ? -34.806 26.014 32.928 1.00 22.27 472 THR A N 1
ATOM 3695 C CA . THR A 1 472 ? -35.199 24.567 33.013 1.00 22.27 472 THR A CA 1
ATOM 3696 C C . THR A 1 472 ? -36.686 24.133 33.085 1.00 22.27 472 THR A C 1
ATOM 3698 O O . THR A 1 472 ? -37.519 24.911 33.531 1.00 22.27 472 THR A O 1
ATOM 3701 N N . PRO A 1 473 ? -37.025 22.836 32.845 1.00 38.38 473 PRO A N 1
ATOM 3702 C CA . PRO A 1 473 ? -36.400 21.816 31.970 1.00 38.38 473 PRO A CA 1
ATOM 3703 C C . PRO A 1 473 ? -37.410 21.014 31.089 1.00 38.38 473 PRO A C 1
ATOM 3705 O O . PRO A 1 473 ? -38.619 21.146 31.244 1.00 38.38 473 PRO A O 1
ATOM 3708 N N . ARG A 1 474 ? -36.865 20.054 30.311 1.00 25.53 474 ARG A N 1
ATOM 3709 C CA . ARG A 1 474 ? -37.468 18.843 29.683 1.00 25.53 474 ARG A CA 1
ATOM 3710 C C . ARG A 1 474 ? -37.653 18.839 28.153 1.00 25.53 474 ARG A C 1
ATOM 3712 O O . ARG A 1 474 ? -37.881 19.852 27.506 1.00 25.53 474 ARG A O 1
ATOM 3719 N N . ASP A 1 475 ? -37.492 17.619 27.649 1.00 24.75 475 ASP A N 1
ATOM 3720 C CA . ASP A 1 475 ? -37.509 17.070 26.281 1.00 24.75 475 ASP A CA 1
ATOM 3721 C C . ASP A 1 475 ? -38.870 16.328 26.068 1.00 24.75 475 ASP A C 1
ATOM 3723 O O . ASP A 1 475 ? -39.597 16.201 27.064 1.00 24.75 475 ASP A O 1
ATOM 3727 N N . PRO A 1 476 ? -39.252 15.746 24.901 1.00 40.91 476 PRO A N 1
ATOM 3728 C CA . PRO A 1 476 ? -38.697 15.829 23.540 1.00 40.91 476 PRO A CA 1
ATOM 3729 C C . PRO A 1 476 ? -39.711 16.238 22.435 1.00 40.91 476 PRO A C 1
ATOM 3731 O O . PRO A 1 476 ? -40.900 16.434 22.663 1.00 40.91 476 PRO A O 1
ATOM 3734 N N . ALA A 1 477 ? -39.213 16.232 21.190 1.00 30.08 477 ALA A N 1
ATOM 3735 C CA . ALA A 1 477 ? -39.932 15.912 19.944 1.00 30.08 477 ALA A CA 1
ATOM 3736 C C . ALA A 1 477 ? -41.108 16.803 19.466 1.00 30.08 477 ALA A C 1
ATOM 3738 O O . ALA A 1 477 ? -42.281 16.562 19.744 1.00 30.08 477 ALA A O 1
ATOM 3739 N N . ARG A 1 478 ? -40.803 17.677 18.493 1.00 22.81 478 ARG A N 1
ATOM 3740 C CA . ARG A 1 478 ? -41.721 18.017 17.387 1.00 22.81 478 ARG A CA 1
ATOM 3741 C C . ARG A 1 478 ? -40.953 18.119 16.067 1.00 22.81 478 ARG A C 1
ATOM 3743 O O . ARG A 1 478 ? -40.260 19.100 15.822 1.00 22.81 478 ARG A O 1
ATOM 3750 N N . VAL A 1 479 ? -41.094 17.113 15.203 1.00 25.94 479 VAL A N 1
ATOM 3751 C CA . VAL A 1 479 ? -40.630 17.187 13.808 1.00 25.94 479 VAL A CA 1
ATOM 3752 C C . VAL A 1 479 ? -41.708 17.900 12.994 1.00 25.94 479 VAL A C 1
ATOM 3754 O O . VAL A 1 479 ? -42.801 17.365 12.817 1.00 25.94 479 VAL A O 1
ATOM 3757 N N . GLN A 1 480 ? -41.424 19.112 12.514 1.00 23.22 480 GLN A N 1
ATOM 3758 C CA . GLN A 1 480 ? -42.304 19.795 11.564 1.00 23.22 480 GLN A CA 1
ATOM 3759 C C . GLN A 1 480 ? -42.146 19.183 10.170 1.00 23.22 480 GLN A C 1
ATOM 3761 O O . GLN A 1 480 ? -41.075 19.243 9.569 1.00 23.22 480 GLN A O 1
ATOM 3766 N N . TYR A 1 481 ? -43.237 18.635 9.639 1.00 21.80 481 TYR A N 1
ATOM 3767 C CA . TYR A 1 481 ? -43.349 18.323 8.219 1.00 21.80 481 TYR A CA 1
ATOM 3768 C C . TYR A 1 481 ? -43.549 19.626 7.439 1.00 21.80 481 TYR A C 1
ATOM 3770 O O . TYR A 1 481 ? -44.567 20.297 7.607 1.00 21.80 481 TYR A O 1
ATOM 3778 N N . ILE A 1 482 ? -42.598 19.975 6.572 1.00 23.94 482 ILE A N 1
ATOM 3779 C 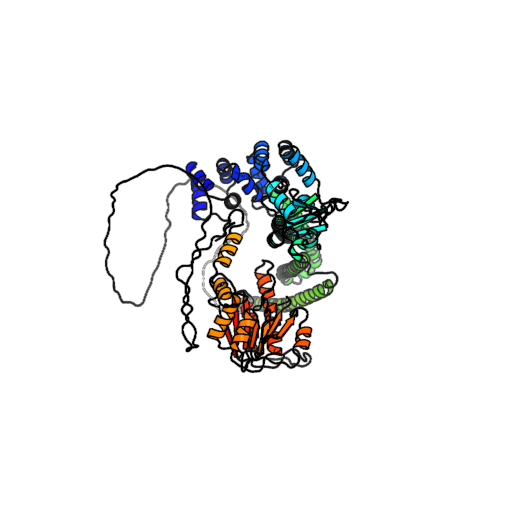CA . ILE A 1 482 ? -42.784 21.047 5.590 1.00 23.94 482 ILE A CA 1
ATOM 3780 C C . ILE A 1 482 ? -43.504 20.442 4.384 1.00 23.94 482 ILE A C 1
ATOM 3782 O O . ILE A 1 482 ? -42.894 19.758 3.563 1.00 23.94 482 ILE A O 1
ATOM 3786 N N . ALA A 1 483 ? -44.809 20.684 4.285 1.00 21.36 483 ALA A N 1
ATOM 3787 C CA . ALA A 1 483 ? -45.559 20.409 3.068 1.00 21.36 483 ALA A CA 1
ATOM 3788 C C . ALA A 1 483 ? -45.254 21.500 2.029 1.00 21.36 483 ALA A C 1
ATOM 3790 O O . ALA A 1 483 ? -45.447 22.684 2.299 1.00 21.36 483 ALA A O 1
ATOM 3791 N N . VAL A 1 484 ? -44.797 21.099 0.842 1.00 24.83 484 VAL A N 1
ATOM 3792 C CA . VAL A 1 484 ? -44.639 21.987 -0.317 1.00 24.83 484 VAL A CA 1
ATOM 3793 C C . VAL A 1 484 ? -45.670 21.568 -1.356 1.00 24.83 484 VAL A C 1
ATOM 3795 O O . VAL A 1 484 ? -45.609 20.452 -1.871 1.00 24.83 484 VAL A O 1
ATOM 3798 N N . SER A 1 485 ? -46.634 22.441 -1.642 1.00 20.56 485 SER A N 1
ATOM 3799 C CA . SER A 1 485 ? -47.591 22.238 -2.728 1.00 20.56 485 SER A CA 1
ATOM 3800 C C . SER A 1 485 ? -46.895 22.365 -4.085 1.00 20.56 485 SER A C 1
ATOM 3802 O O . SER A 1 485 ? -46.020 23.210 -4.275 1.00 20.56 485 SER A O 1
ATOM 3804 N N . VAL A 1 486 ? -47.292 21.524 -5.040 1.00 24.81 486 VAL A N 1
ATOM 3805 C CA . VAL A 1 486 ? -46.759 21.534 -6.407 1.00 24.81 486 VAL A CA 1
ATOM 3806 C C . VAL A 1 486 ? -47.903 21.815 -7.371 1.00 24.81 486 VAL A C 1
ATOM 3808 O O . VAL A 1 486 ? -48.781 20.974 -7.546 1.00 24.81 486 VAL A O 1
ATOM 3811 N N . ASN A 1 487 ? -47.869 22.978 -8.021 1.00 24.11 487 ASN A N 1
ATOM 3812 C CA . ASN A 1 487 ? -48.639 23.195 -9.241 1.00 24.11 487 ASN A CA 1
ATOM 3813 C C . ASN A 1 487 ? -47.863 22.580 -10.412 1.00 24.11 487 ASN A C 1
ATOM 3815 O O . ASN A 1 487 ? -46.683 22.882 -10.603 1.00 24.11 487 ASN A O 1
ATOM 3819 N N . MET A 1 488 ? -48.528 21.730 -11.190 1.00 22.23 488 MET A N 1
ATOM 3820 C CA . MET A 1 488 ? -48.000 21.192 -12.445 1.00 22.23 488 MET A CA 1
ATOM 3821 C C . MET A 1 488 ? -48.223 22.229 -13.560 1.00 22.23 488 MET A C 1
ATOM 3823 O O . MET A 1 488 ? -49.336 22.747 -13.659 1.00 22.23 488 MET A O 1
ATOM 3827 N N . PRO A 1 489 ? -47.224 22.544 -14.402 1.00 26.48 489 PRO A N 1
ATOM 3828 C CA . PRO A 1 489 ? -47.458 23.195 -15.687 1.00 26.48 489 PRO A CA 1
ATOM 3829 C C . PRO A 1 489 ? -48.048 22.191 -16.686 1.00 26.48 489 PRO A C 1
ATOM 3831 O O . PRO A 1 489 ? -47.676 21.015 -16.670 1.00 26.48 489 PRO A O 1
ATOM 3834 N N . ASP A 1 490 ? -48.928 22.661 -17.565 1.00 27.42 490 ASP A N 1
ATOM 3835 C CA . ASP A 1 490 ? -49.507 21.849 -18.639 1.00 27.42 490 ASP A CA 1
ATOM 3836 C C . ASP A 1 490 ? -48.520 21.542 -19.782 1.00 27.42 490 ASP A C 1
ATOM 3838 O O . ASP A 1 490 ? -47.424 22.100 -19.878 1.00 27.42 490 ASP A O 1
ATOM 3842 N N . ASN A 1 491 ? -48.921 20.612 -20.653 1.00 34.22 491 ASN A N 1
ATOM 3843 C CA . ASN A 1 491 ? -48.129 20.128 -21.785 1.00 34.22 491 ASN A CA 1
ATOM 3844 C C . ASN A 1 491 ? -47.717 21.243 -22.764 1.00 34.22 491 ASN A C 1
ATOM 3846 O O . ASN A 1 491 ? -48.575 21.987 -23.234 1.00 34.22 491 ASN A O 1
ATOM 3850 N N . GLY A 1 492 ? -46.453 21.229 -23.208 1.00 30.08 492 GLY A N 1
ATOM 3851 C CA . GLY A 1 492 ? -46.075 21.857 -24.483 1.00 30.08 492 GLY A CA 1
ATOM 3852 C C . GLY A 1 492 ? -44.790 22.682 -24.519 1.00 30.08 492 GLY A C 1
ATOM 3853 O O . GLY A 1 492 ? -44.861 23.839 -24.898 1.00 30.08 492 GLY A O 1
ATOM 3854 N N . ASP A 1 493 ? -43.633 22.093 -24.196 1.00 23.83 493 ASP A N 1
ATOM 3855 C CA . ASP A 1 493 ? -42.397 22.316 -24.975 1.00 23.83 493 ASP A CA 1
ATOM 3856 C C . ASP A 1 493 ? -41.281 21.356 -24.525 1.00 23.83 493 ASP A C 1
ATOM 3858 O O . ASP A 1 493 ? -40.939 21.283 -23.344 1.00 23.83 493 ASP A O 1
ATOM 3862 N N . ILE A 1 494 ? -40.695 20.606 -25.466 1.00 32.81 494 ILE A N 1
ATOM 3863 C CA . ILE A 1 494 ? -39.564 19.695 -25.202 1.00 32.81 494 ILE A CA 1
ATOM 3864 C C . ILE A 1 494 ? -38.297 20.274 -25.837 1.00 32.81 494 ILE A C 1
ATOM 3866 O O . ILE A 1 494 ? -37.712 19.682 -26.744 1.00 32.81 494 ILE A O 1
ATOM 3870 N N . ASP A 1 495 ? -37.845 21.422 -25.329 1.00 29.25 495 ASP A N 1
ATOM 3871 C CA . ASP A 1 495 ? -36.480 21.883 -25.575 1.00 29.25 495 ASP A CA 1
ATOM 3872 C C . ASP A 1 495 ? -35.732 22.175 -24.267 1.00 29.25 495 ASP A C 1
ATOM 3874 O O . ASP A 1 495 ? -36.061 23.080 -23.501 1.00 29.25 495 ASP A O 1
ATOM 3878 N N . SER A 1 496 ? -34.701 21.360 -24.029 1.00 29.34 496 SER A N 1
ATOM 3879 C CA . SER A 1 496 ? -33.541 21.642 -23.176 1.00 29.34 496 SER A CA 1
ATOM 3880 C C . SER A 1 496 ? -33.831 22.426 -21.877 1.00 29.34 496 SER A C 1
ATOM 3882 O O . SER A 1 496 ? -33.415 23.585 -21.766 1.00 29.34 496 SER A O 1
ATOM 3884 N N . PRO A 1 497 ? -34.477 21.818 -20.855 1.00 30.50 497 PRO A N 1
ATOM 3885 C CA . PRO A 1 497 ? -34.794 22.511 -19.608 1.00 30.50 497 PRO A CA 1
ATOM 3886 C C . PRO A 1 497 ? -33.525 23.092 -18.972 1.00 30.50 497 PRO A C 1
ATOM 3888 O O . PRO A 1 497 ? -32.618 22.362 -18.561 1.00 30.50 497 PRO A O 1
ATOM 3891 N N . LYS A 1 498 ? -33.453 24.427 -18.890 1.00 33.97 498 LYS A N 1
ATOM 3892 C CA . LYS A 1 498 ? -32.341 25.138 -18.247 1.00 33.97 498 LYS A CA 1
ATOM 3893 C C . LYS A 1 498 ? -32.307 24.748 -16.771 1.00 33.97 498 LYS A C 1
ATOM 3895 O O . LYS A 1 498 ? -33.131 25.210 -15.988 1.00 33.97 498 LYS A O 1
ATOM 3900 N N . LEU A 1 499 ? -31.350 23.895 -16.405 1.00 38.22 499 LEU A N 1
ATOM 3901 C CA . LEU A 1 499 ? -31.196 23.352 -15.056 1.00 38.22 499 LEU A CA 1
ATOM 3902 C C . LEU A 1 499 ? -30.752 24.446 -14.068 1.00 38.22 499 LEU A C 1
ATOM 3904 O O . LEU A 1 499 ? -29.570 24.583 -13.751 1.00 38.22 499 LEU A O 1
ATOM 3908 N N . VAL A 1 500 ? -31.709 25.239 -13.585 1.00 37.75 500 VAL A N 1
ATOM 3909 C CA . VAL A 1 500 ? -31.494 26.215 -12.513 1.00 37.75 500 VAL A CA 1
ATOM 3910 C C . VAL A 1 500 ? -31.334 25.452 -11.200 1.00 37.75 500 VAL A C 1
ATOM 3912 O O . VAL A 1 500 ? -32.308 25.114 -10.528 1.00 37.75 500 VAL A O 1
ATOM 3915 N N . LEU A 1 501 ? -30.084 25.155 -10.843 1.00 38.97 501 LEU A N 1
ATOM 3916 C CA . LEU A 1 501 ? -29.751 24.624 -9.525 1.00 38.97 501 LEU A CA 1
ATOM 3917 C C . LEU A 1 501 ? -30.165 25.647 -8.445 1.00 38.97 501 LEU A C 1
ATOM 3919 O O . LEU A 1 501 ? -29.886 26.841 -8.607 1.00 38.97 501 LEU A O 1
ATOM 3923 N N . PRO A 1 502 ? -30.828 25.222 -7.352 1.00 35.41 502 PRO A N 1
ATOM 3924 C CA . PRO A 1 502 ? -31.256 26.135 -6.297 1.00 35.41 502 PRO A CA 1
ATOM 3925 C C . PRO A 1 502 ? -30.039 26.801 -5.641 1.00 35.41 502 PRO A C 1
ATOM 3927 O O . PRO A 1 502 ? -29.092 26.127 -5.239 1.00 35.41 502 PRO A O 1
ATOM 3930 N N . LYS A 1 503 ? -30.070 28.136 -5.525 1.00 38.50 503 LYS A N 1
ATOM 3931 C CA . LYS A 1 503 ? -28.935 28.949 -5.041 1.00 38.50 503 LYS A CA 1
ATOM 3932 C C . LYS A 1 503 ? -28.549 28.713 -3.577 1.00 38.50 503 LYS A C 1
ATOM 3934 O O . LYS A 1 503 ? -27.465 29.125 -3.178 1.00 38.50 503 LYS A O 1
ATOM 3939 N N . VAL A 1 504 ? -29.418 28.075 -2.795 1.00 34.94 504 VAL A N 1
ATOM 3940 C CA . VAL A 1 504 ? -29.144 27.636 -1.426 1.00 34.94 504 VAL A CA 1
ATOM 3941 C C . VAL A 1 504 ? -29.633 26.196 -1.298 1.00 34.94 504 VAL A C 1
ATOM 3943 O O . VAL A 1 504 ? -30.801 25.909 -1.551 1.00 34.94 504 VAL A O 1
ATOM 3946 N N . ILE A 1 505 ? -28.724 25.302 -0.920 1.00 41.38 505 ILE A N 1
ATOM 3947 C CA . ILE A 1 505 ? -29.026 23.959 -0.423 1.00 41.38 505 ILE A CA 1
ATOM 3948 C C . ILE A 1 505 ? -28.480 23.942 1.001 1.00 41.38 505 ILE A C 1
ATOM 3950 O O . ILE A 1 505 ? -27.288 24.199 1.191 1.00 41.38 505 ILE A O 1
ATOM 3954 N N . ASP A 1 506 ? -29.326 23.660 1.991 1.00 39.12 506 ASP A N 1
ATOM 3955 C CA . ASP A 1 506 ? -28.866 23.484 3.369 1.00 39.12 506 ASP A CA 1
ATOM 3956 C C . ASP A 1 506 ? -27.851 22.342 3.420 1.00 39.12 506 ASP A C 1
ATOM 3958 O O . ASP A 1 506 ? -28.164 21.199 3.078 1.00 39.12 506 ASP A O 1
ATOM 3962 N N . ILE A 1 507 ? -26.614 22.655 3.818 1.00 43.59 507 ILE A N 1
ATOM 3963 C CA . ILE A 1 507 ? -25.511 21.693 3.788 1.00 43.59 507 ILE A CA 1
ATOM 3964 C C . ILE A 1 507 ? -25.769 20.623 4.851 1.00 43.59 507 ILE A C 1
ATOM 3966 O O . ILE A 1 507 ? -25.504 20.814 6.041 1.00 43.59 507 ILE A O 1
ATOM 3970 N N . VAL A 1 508 ? -26.252 19.466 4.405 1.00 53.09 508 VAL A N 1
ATOM 3971 C CA . VAL A 1 508 ? -26.531 18.305 5.241 1.00 53.09 508 VAL A CA 1
ATOM 3972 C C . VAL A 1 508 ? -25.209 17.792 5.800 1.00 53.09 508 VAL A C 1
ATOM 3974 O O . VAL A 1 508 ? -24.397 17.163 5.113 1.00 53.09 508 VAL A O 1
ATOM 3977 N N . ASN A 1 509 ? -24.974 18.093 7.072 1.00 53.38 509 ASN A N 1
ATOM 3978 C CA . ASN A 1 509 ? -23.791 17.648 7.787 1.00 53.38 509 ASN A CA 1
ATOM 3979 C C . ASN A 1 509 ? -23.878 16.147 8.085 1.00 53.38 509 ASN A C 1
ATOM 3981 O O . ASN A 1 509 ? -24.939 15.614 8.416 1.00 53.38 509 ASN A O 1
ATOM 3985 N N . VAL A 1 510 ? -22.738 15.459 7.992 1.00 47.31 510 VAL A N 1
ATOM 3986 C CA . VAL A 1 510 ? -22.637 14.037 8.339 1.00 47.31 510 VAL A CA 1
ATOM 3987 C C . VAL A 1 510 ? -22.901 13.899 9.839 1.00 47.31 510 VAL A C 1
ATOM 3989 O O . VAL A 1 510 ? -22.076 14.312 10.650 1.00 47.31 510 VAL A O 1
ATOM 3992 N N . LYS A 1 511 ? -24.050 13.317 10.210 1.00 47.06 511 LYS A N 1
ATOM 3993 C CA . LYS A 1 511 ? -24.500 13.194 11.614 1.00 47.06 511 LYS A CA 1
ATOM 3994 C C . LYS A 1 511 ? -23.501 12.451 12.520 1.00 47.06 511 LYS A C 1
ATOM 3996 O O . LYS A 1 511 ? -23.532 12.624 13.730 1.00 47.06 511 LYS A O 1
ATOM 4001 N N . THR A 1 512 ? -22.593 11.671 11.933 1.00 50.75 512 THR A N 1
ATOM 4002 C CA . THR A 1 512 ? -21.479 10.972 12.594 1.00 50.75 512 THR A CA 1
ATOM 4003 C C . THR A 1 512 ? -20.123 11.385 11.993 1.00 50.75 512 THR A C 1
ATOM 4005 O O . THR A 1 512 ? -19.376 10.569 11.457 1.00 50.75 512 THR A O 1
ATOM 4008 N N . ALA A 1 513 ? -19.813 12.686 12.030 1.00 45.19 513 ALA A N 1
ATOM 4009 C CA . ALA A 1 513 ? -18.531 13.236 11.561 1.00 45.19 513 ALA A CA 1
ATOM 4010 C C . ALA A 1 513 ? -17.343 12.975 12.516 1.00 45.19 513 ALA A C 1
ATOM 4012 O O . ALA A 1 513 ? -16.194 12.960 12.077 1.00 45.19 513 ALA A O 1
ATOM 4013 N N . LYS A 1 514 ? -17.602 12.781 13.816 1.00 38.91 514 LYS A N 1
ATOM 4014 C CA . LYS A 1 514 ? -16.572 12.546 14.842 1.00 38.91 514 LYS A CA 1
ATOM 4015 C C . LYS A 1 514 ? -15.992 11.130 14.687 1.00 38.91 514 LYS A C 1
ATOM 4017 O O . LYS A 1 514 ? -16.758 10.175 14.639 1.00 38.91 514 LYS A O 1
ATOM 4022 N N . GLY A 1 515 ? -14.665 11.006 14.607 1.00 49.66 515 GLY A N 1
ATOM 4023 C CA . GLY A 1 515 ? -13.951 9.719 14.514 1.00 49.66 515 GLY A CA 1
ATOM 4024 C C . GLY A 1 515 ? -13.685 9.181 13.098 1.00 49.66 515 GLY A C 1
ATOM 4025 O O . GLY A 1 515 ? -12.944 8.217 12.954 1.00 49.66 515 GLY A O 1
ATOM 4026 N N . ARG A 1 516 ? -14.221 9.796 12.034 1.00 51.09 516 ARG A N 1
ATOM 4027 C CA . ARG A 1 516 ? -13.891 9.425 10.643 1.00 51.09 516 ARG A CA 1
ATOM 4028 C C . ARG A 1 516 ? -12.751 10.287 10.092 1.00 51.09 516 ARG A C 1
ATOM 4030 O O . ARG A 1 516 ? -12.792 11.508 10.251 1.00 51.09 516 ARG A O 1
ATOM 4037 N N . LYS A 1 517 ? -11.795 9.674 9.367 1.00 43.69 517 LYS A N 1
ATOM 4038 C CA . LYS A 1 517 ? -10.729 10.392 8.627 1.00 43.69 517 LYS A CA 1
ATOM 4039 C C . LYS A 1 517 ? -11.342 11.531 7.797 1.00 43.69 517 LYS A C 1
ATOM 4041 O O . LYS A 1 517 ? -12.375 11.338 7.152 1.00 43.69 517 LYS A O 1
ATOM 4046 N N . ILE A 1 518 ? -10.708 12.709 7.791 1.00 52.38 518 ILE A N 1
ATOM 4047 C CA . ILE A 1 518 ? -11.266 13.938 7.186 1.00 52.38 518 ILE A CA 1
ATOM 4048 C C . ILE A 1 518 ? -11.614 13.734 5.702 1.00 52.38 518 ILE A C 1
ATOM 4050 O O . ILE A 1 518 ? -12.651 14.214 5.248 1.00 52.38 518 ILE A O 1
ATOM 4054 N N . SER A 1 519 ? -10.816 12.954 4.968 1.00 46.69 519 SER A N 1
ATOM 4055 C CA . SER A 1 519 ? -11.095 12.533 3.589 1.00 46.69 519 SER A CA 1
ATOM 4056 C C . SER A 1 519 ? -12.409 11.749 3.455 1.00 46.69 519 SER A C 1
ATOM 4058 O O . SER A 1 519 ? -13.222 12.084 2.598 1.00 46.69 519 SER A O 1
ATOM 4060 N N . SER A 1 520 ? -12.668 10.775 4.334 1.00 49.31 520 SER A N 1
ATOM 4061 C CA . SER A 1 520 ? -13.916 9.996 4.379 1.00 49.31 520 SER A CA 1
ATOM 4062 C C . SER A 1 520 ? -15.117 10.869 4.758 1.00 49.31 520 SER A C 1
ATOM 4064 O O . SER A 1 520 ? -16.121 10.884 4.047 1.00 49.31 520 SER A O 1
ATOM 4066 N N . THR A 1 521 ? -15.003 11.687 5.810 1.00 64.50 521 THR A N 1
ATOM 4067 C CA . THR A 1 521 ? -16.064 12.633 6.206 1.00 64.50 521 THR A CA 1
ATOM 4068 C C . THR A 1 521 ? -16.360 13.638 5.092 1.00 64.50 521 THR A C 1
ATOM 4070 O O . THR A 1 521 ? -17.525 13.918 4.810 1.00 64.50 521 THR A O 1
ATOM 4073 N N . SER A 1 522 ? -15.326 14.147 4.413 1.00 58.47 522 SER A N 1
ATOM 4074 C CA . SER A 1 522 ? -15.464 15.029 3.253 1.00 58.47 522 SER A CA 1
ATOM 4075 C C . SER A 1 522 ? -16.126 14.301 2.083 1.00 58.47 522 SER A C 1
ATOM 4077 O O . SER A 1 522 ? -17.067 14.840 1.514 1.00 58.47 522 SER A O 1
ATOM 4079 N N . TRP A 1 523 ? -15.723 13.069 1.760 1.00 59.62 523 TRP A N 1
ATOM 4080 C CA . TRP A 1 523 ? -16.328 12.261 0.697 1.00 59.62 523 TRP A CA 1
ATOM 4081 C C . TRP A 1 523 ? -17.811 11.990 0.969 1.00 59.62 523 TRP A C 1
ATOM 4083 O O . TRP A 1 523 ? -18.642 12.290 0.117 1.00 59.62 523 TRP A O 1
ATOM 4093 N N . ILE A 1 524 ? -18.181 11.535 2.172 1.00 61.25 524 ILE A N 1
ATOM 4094 C CA . ILE A 1 524 ? -19.587 11.297 2.542 1.00 61.25 524 ILE A CA 1
ATOM 4095 C C . ILE A 1 524 ? -20.384 12.610 2.477 1.00 61.25 524 ILE A C 1
ATOM 4097 O O . ILE A 1 524 ? -21.463 12.643 1.884 1.00 61.25 524 ILE A O 1
ATOM 4101 N N . ARG A 1 525 ? -19.843 13.722 3.000 1.00 67.69 525 ARG A N 1
ATOM 4102 C CA . ARG A 1 525 ? -20.485 15.048 2.914 1.00 67.69 525 ARG A CA 1
ATOM 4103 C C . ARG A 1 525 ? -20.644 15.507 1.458 1.00 67.69 525 ARG A C 1
ATOM 4105 O O . ARG A 1 525 ? -21.694 16.049 1.130 1.00 67.69 525 ARG A O 1
ATOM 4112 N N . ARG A 1 526 ? -19.667 15.243 0.580 1.00 64.25 526 ARG A N 1
ATOM 4113 C CA . ARG A 1 526 ? -19.740 15.511 -0.870 1.00 64.25 526 ARG A CA 1
ATOM 4114 C C . ARG A 1 526 ? -20.779 14.641 -1.572 1.00 64.25 526 ARG A C 1
ATOM 4116 O O . ARG A 1 526 ? -21.460 15.161 -2.440 1.00 64.25 526 ARG A O 1
ATOM 4123 N N . GLN A 1 527 ? -20.925 13.358 -1.223 1.00 64.00 527 GLN A N 1
ATOM 4124 C CA . GLN A 1 527 ? -21.937 12.480 -1.833 1.00 64.00 527 GLN A CA 1
ATOM 4125 C C . GLN A 1 527 ? -23.362 12.839 -1.385 1.00 64.00 527 GLN A C 1
ATOM 4127 O O . GLN A 1 527 ? -24.268 12.871 -2.213 1.00 64.00 527 GLN A O 1
ATOM 4132 N N . ILE A 1 528 ? -23.567 13.134 -0.094 1.00 65.69 528 ILE A N 1
ATOM 4133 C CA . ILE A 1 528 ? -24.884 13.510 0.449 1.00 65.69 528 ILE A CA 1
ATOM 4134 C C . ILE A 1 528 ? -25.353 14.858 -0.116 1.00 65.69 528 ILE A C 1
ATOM 4136 O O . ILE A 1 528 ? -26.528 15.002 -0.443 1.00 65.69 528 ILE A O 1
ATOM 4140 N N . ASN A 1 529 ? -24.444 15.828 -0.253 1.00 70.81 529 ASN A N 1
ATOM 4141 C CA . ASN A 1 529 ? -24.750 17.164 -0.772 1.00 70.81 529 ASN A CA 1
ATOM 4142 C C . ASN A 1 529 ? -24.546 17.293 -2.293 1.00 70.81 529 ASN A C 1
ATOM 4144 O O . ASN A 1 529 ? -24.514 18.409 -2.807 1.00 70.81 529 ASN A O 1
ATOM 4148 N N . ASP A 1 530 ? -24.391 16.186 -3.030 1.00 76.00 530 ASP A N 1
ATOM 4149 C CA . ASP A 1 530 ? -24.214 16.260 -4.479 1.00 76.00 530 ASP A CA 1
ATOM 4150 C C . ASP A 1 530 ? -25.566 16.524 -5.170 1.00 76.00 530 ASP A C 1
ATOM 4152 O O . ASP A 1 530 ? -26.471 15.681 -5.088 1.00 76.00 530 ASP A O 1
ATOM 4156 N N . PRO A 1 531 ? -25.738 17.653 -5.884 1.00 80.12 531 PRO A N 1
ATOM 4157 C CA . PRO A 1 531 ? -27.032 18.012 -6.457 1.00 80.12 531 PRO A CA 1
ATOM 4158 C C . PRO A 1 531 ? -27.509 16.978 -7.483 1.00 80.12 531 PRO A C 1
ATOM 4160 O O . PRO A 1 531 ? -28.706 16.716 -7.575 1.00 80.12 531 PRO A O 1
ATOM 4163 N N . TYR A 1 532 ? -26.594 16.315 -8.198 1.00 83.88 532 TYR A N 1
ATOM 4164 C CA . TYR A 1 532 ? -26.946 15.294 -9.187 1.00 83.88 532 TYR A CA 1
ATOM 4165 C C . TYR A 1 532 ? -27.401 13.970 -8.557 1.00 83.88 532 TYR A C 1
ATOM 4167 O O . TYR A 1 532 ? -28.136 13.221 -9.194 1.00 83.88 532 TYR A O 1
ATOM 4175 N N . VAL A 1 533 ? -27.041 13.689 -7.297 1.00 82.00 533 VAL A N 1
ATOM 4176 C CA . VAL A 1 533 ? -27.590 12.547 -6.539 1.00 82.00 533 VAL A CA 1
ATOM 4177 C C . VAL A 1 533 ? -29.019 12.847 -6.075 1.00 82.00 533 VAL A C 1
ATOM 4179 O O . VAL A 1 533 ? -29.883 11.972 -6.145 1.00 82.00 533 VAL A O 1
ATOM 4182 N N . MET A 1 534 ? -29.299 14.087 -5.657 1.00 79.25 534 MET A N 1
ATOM 4183 C CA . MET A 1 534 ? -30.662 14.520 -5.320 1.00 79.25 534 MET A CA 1
ATOM 4184 C C . MET A 1 534 ? -31.571 14.558 -6.556 1.00 79.25 534 MET A C 1
ATOM 4186 O O . MET A 1 534 ? -32.710 14.095 -6.497 1.00 79.25 534 MET A O 1
ATOM 4190 N N . LEU A 1 535 ? -31.061 15.063 -7.685 1.00 80.31 535 LEU A N 1
ATOM 4191 C CA . LEU A 1 535 ? -31.775 15.082 -8.961 1.00 80.31 535 LEU A CA 1
ATOM 4192 C C . LEU A 1 535 ? -32.038 13.665 -9.487 1.00 80.31 535 LEU A C 1
ATOM 4194 O O . LEU A 1 535 ? -33.177 13.369 -9.830 1.00 80.31 535 LEU A O 1
ATOM 4198 N N . ALA A 1 536 ? -31.051 12.761 -9.470 1.00 86.19 536 ALA A N 1
ATOM 4199 C CA . ALA A 1 536 ? -31.257 11.373 -9.897 1.00 86.19 536 ALA A CA 1
ATOM 4200 C C . ALA A 1 536 ? -32.399 10.700 -9.118 1.00 86.19 536 ALA A C 1
ATOM 4202 O O . ALA A 1 536 ? -33.329 10.175 -9.726 1.00 86.19 536 ALA A O 1
ATOM 4203 N N . LYS A 1 537 ? -32.408 10.838 -7.784 1.00 84.88 537 LYS A N 1
ATOM 4204 C CA . LYS A 1 537 ? -33.505 10.344 -6.934 1.00 84.88 537 LYS A CA 1
ATOM 4205 C C . LYS A 1 537 ? -34.856 10.994 -7.246 1.00 84.88 537 LYS A C 1
ATOM 4207 O O . LYS A 1 537 ? -35.864 10.298 -7.236 1.00 84.88 537 LYS A O 1
ATOM 4212 N N . ARG A 1 538 ? -34.893 12.302 -7.535 1.00 80.50 538 ARG A N 1
ATOM 4213 C CA . ARG A 1 538 ? -36.124 13.024 -7.913 1.00 80.50 538 ARG A CA 1
ATOM 4214 C C . ARG A 1 538 ? -36.700 12.543 -9.249 1.00 80.50 538 ARG A C 1
ATOM 4216 O O . ARG A 1 538 ? -37.915 12.481 -9.384 1.00 80.50 538 ARG A O 1
ATOM 4223 N N . HIS A 1 539 ? -35.840 12.231 -10.215 1.00 83.06 539 HIS A N 1
ATOM 4224 C CA . HIS A 1 539 ? -36.227 11.837 -11.573 1.00 83.06 539 HIS A CA 1
ATOM 4225 C C . HIS A 1 539 ? -36.296 10.311 -11.785 1.00 83.06 539 HIS A C 1
ATOM 4227 O O . HIS A 1 539 ? -36.536 9.869 -12.900 1.00 83.06 539 HIS A O 1
ATOM 4233 N N . GLY A 1 540 ? -36.111 9.496 -10.738 1.00 87.44 540 GLY A N 1
ATOM 4234 C CA . GLY A 1 540 ? -36.188 8.030 -10.830 1.00 87.44 540 GLY A CA 1
ATOM 4235 C C . GLY A 1 540 ? -34.960 7.348 -11.454 1.00 87.44 540 GLY A C 1
ATOM 4236 O O . GLY A 1 540 ? -34.994 6.146 -11.723 1.00 87.44 540 GLY A O 1
ATOM 4237 N N . TYR A 1 541 ? -33.859 8.075 -11.663 1.00 91.12 541 TYR A N 1
ATOM 4238 C CA . TYR A 1 541 ? -32.609 7.507 -12.169 1.00 91.12 541 TYR A CA 1
ATOM 4239 C C . TYR A 1 541 ? -31.852 6.759 -11.066 1.00 91.12 541 TYR A C 1
ATOM 4241 O O . TYR A 1 541 ? -31.565 7.306 -9.997 1.00 91.12 541 TYR A O 1
ATOM 4249 N N . ARG A 1 542 ? -31.465 5.511 -11.351 1.00 90.38 542 ARG A N 1
ATOM 4250 C CA . ARG A 1 542 ? -30.748 4.616 -10.426 1.00 90.38 542 ARG A CA 1
ATOM 4251 C C . ARG A 1 542 ? -29.355 5.112 -10.041 1.00 90.38 542 ARG A C 1
ATOM 4253 O O . ARG A 1 542 ? -28.834 4.732 -8.996 1.00 90.38 542 ARG A O 1
ATOM 4260 N N . SER A 1 543 ? -28.744 5.965 -10.861 1.00 90.81 543 SER A N 1
ATOM 4261 C CA . SER A 1 543 ? -27.446 6.574 -10.580 1.00 90.81 543 SER A CA 1
ATOM 4262 C C . SER A 1 543 ? -27.415 8.049 -10.975 1.00 90.81 543 SER A C 1
ATOM 4264 O O . SER A 1 543 ? -28.125 8.508 -11.870 1.00 90.81 543 SER A O 1
ATOM 4266 N N . ARG A 1 544 ? -26.483 8.791 -10.368 1.00 88.94 544 ARG A N 1
ATOM 4267 C CA . ARG A 1 544 ? -26.099 10.129 -10.841 1.00 88.94 544 ARG A CA 1
ATOM 4268 C C . ARG A 1 544 ? -25.460 10.122 -12.234 1.00 88.94 544 ARG A C 1
ATOM 4270 O O . ARG A 1 544 ? -25.399 11.180 -12.852 1.00 88.94 544 ARG A O 1
ATOM 4277 N N . SER A 1 545 ? -24.924 8.984 -12.704 1.00 90.19 545 SER A N 1
ATOM 4278 C CA . SER A 1 545 ? -24.204 8.936 -13.983 1.00 90.19 545 SER A CA 1
ATOM 4279 C C . SER A 1 545 ? -25.143 9.123 -15.170 1.00 90.19 545 SER A C 1
ATOM 4281 O O . SER A 1 545 ? -24.689 9.639 -16.186 1.00 90.19 545 SER A O 1
ATOM 4283 N N . ALA A 1 546 ? -26.448 8.872 -15.004 1.00 92.81 546 ALA A N 1
ATOM 4284 C CA . ALA A 1 546 ? -27.502 9.313 -15.921 1.00 92.81 546 ALA A CA 1
ATOM 4285 C C . ALA A 1 546 ? -27.303 10.768 -16.396 1.00 92.81 546 ALA A C 1
ATOM 4287 O O . ALA A 1 546 ? -27.352 11.042 -17.594 1.00 92.81 546 ALA A O 1
ATOM 4288 N N . TYR A 1 547 ? -26.959 11.697 -15.490 1.00 93.00 547 TYR A N 1
ATOM 4289 C CA . TYR A 1 547 ? -26.727 13.100 -15.854 1.00 93.00 547 TYR A CA 1
ATOM 4290 C C . TYR A 1 547 ? -25.509 13.325 -16.757 1.00 93.00 547 TYR A C 1
ATOM 4292 O O . TYR A 1 547 ? -25.513 14.274 -17.541 1.00 93.00 547 TYR A O 1
ATOM 4300 N N . LYS A 1 548 ? -24.513 12.431 -16.731 1.00 94.19 548 LYS A N 1
ATOM 4301 C CA . LYS A 1 548 ? -23.376 12.486 -17.657 1.00 94.19 548 LYS A CA 1
ATOM 4302 C C . LYS A 1 548 ? -23.819 12.172 -19.081 1.00 94.19 548 LYS A C 1
ATOM 4304 O O . LYS A 1 548 ? -23.464 12.904 -19.997 1.00 94.19 548 LYS A O 1
ATOM 4309 N N . LEU A 1 549 ? -24.634 11.129 -19.264 1.00 95.50 549 LEU A N 1
ATOM 4310 C CA . LEU A 1 549 ? -25.178 10.774 -20.576 1.00 95.50 549 LEU A CA 1
ATOM 4311 C C . LEU A 1 549 ? -26.163 11.842 -21.077 1.00 95.50 549 LEU A C 1
ATOM 4313 O O . LEU A 1 549 ? -26.136 12.193 -22.253 1.00 95.50 549 LEU A O 1
ATOM 4317 N N . ILE A 1 550 ? -26.954 12.437 -20.175 1.00 93.81 550 ILE A N 1
ATOM 4318 C CA . ILE A 1 550 ? -27.806 13.607 -20.456 1.00 93.81 550 ILE A CA 1
ATOM 4319 C C . ILE A 1 550 ? -26.975 14.801 -20.965 1.00 93.81 550 ILE A C 1
ATOM 4321 O O . ILE A 1 550 ? -27.378 15.419 -21.952 1.00 93.81 550 ILE A O 1
ATOM 4325 N N . ASP A 1 551 ? -25.834 15.111 -20.333 1.00 93.94 551 ASP A N 1
ATOM 4326 C CA . ASP A 1 551 ? -24.897 16.168 -20.755 1.00 93.94 551 ASP A CA 1
ATOM 4327 C C . ASP A 1 551 ? -24.233 15.849 -22.112 1.00 93.94 551 ASP A C 1
ATOM 4329 O O . ASP A 1 551 ? -24.197 16.706 -23.000 1.00 93.94 551 ASP A O 1
ATOM 4333 N N . ILE A 1 552 ? -23.715 14.623 -22.278 1.00 95.00 552 ILE A N 1
ATOM 4334 C CA . ILE A 1 552 ? -23.043 14.138 -23.499 1.00 95.00 552 ILE A CA 1
ATOM 4335 C C . ILE A 1 552 ? -24.009 14.216 -24.680 1.00 95.00 552 ILE A C 1
ATOM 4337 O O . ILE A 1 552 ? -23.749 14.910 -25.663 1.00 95.00 552 ILE A O 1
ATOM 4341 N N . ASP A 1 553 ? -25.162 13.562 -24.575 1.00 94.50 553 ASP A N 1
ATOM 4342 C CA . ASP A 1 553 ? -26.156 13.554 -25.640 1.00 94.50 553 ASP A CA 1
ATOM 4343 C C . ASP A 1 553 ? -26.791 14.940 -25.855 1.00 94.50 553 ASP A C 1
ATOM 4345 O O . ASP A 1 553 ? -27.097 15.324 -26.984 1.00 94.50 553 ASP A O 1
ATOM 4349 N N . GLY A 1 554 ? -26.883 15.758 -24.800 1.00 91.81 554 GLY A N 1
ATOM 4350 C CA . GLY A 1 554 ? -27.255 17.168 -24.900 1.00 91.81 554 GLY A CA 1
ATOM 4351 C C . GLY A 1 554 ? -26.383 17.956 -25.886 1.00 91.81 554 GLY A C 1
ATOM 4352 O O . GLY A 1 554 ? -26.918 18.784 -26.626 1.00 91.81 554 GLY A O 1
ATOM 4353 N N . LYS A 1 555 ? -25.074 17.656 -25.950 1.00 93.44 555 LYS A N 1
ATOM 4354 C CA . LYS A 1 555 ? -24.124 18.235 -26.916 1.00 93.44 555 LYS A CA 1
ATOM 4355 C C . LYS A 1 555 ? -24.100 17.496 -28.259 1.00 93.44 555 LYS A C 1
ATOM 4357 O O . LYS A 1 555 ? -24.094 18.150 -29.297 1.00 93.44 555 LYS A O 1
ATOM 4362 N N . PHE A 1 556 ? -24.037 16.163 -28.254 1.00 93.75 556 PHE A N 1
ATOM 4363 C CA . PHE A 1 556 ? -23.697 15.372 -29.448 1.00 93.75 556 PHE A CA 1
ATOM 4364 C C . PHE A 1 556 ? -24.900 14.743 -30.183 1.00 93.75 556 PHE A C 1
ATOM 4366 O O . PHE A 1 556 ? -24.740 14.304 -31.321 1.00 93.75 556 PHE A O 1
ATOM 4373 N N . LYS A 1 557 ? -26.106 14.735 -29.590 1.00 93.44 557 LYS A N 1
ATOM 4374 C CA . LYS A 1 557 ? -27.371 14.262 -30.201 1.00 93.44 557 LYS A CA 1
ATOM 4375 C C . LYS A 1 557 ? -27.254 12.852 -30.817 1.00 93.44 557 LYS A C 1
ATOM 4377 O O . LYS A 1 557 ? -27.653 12.617 -31.967 1.00 93.44 557 LYS A O 1
ATOM 4382 N N . LEU A 1 558 ? -26.668 11.945 -30.035 1.00 93.12 558 LEU A N 1
ATOM 4383 C CA . LEU A 1 558 ? -26.395 10.535 -30.313 1.00 93.12 558 LEU A CA 1
ATOM 4384 C C . LEU A 1 558 ? -27.653 9.668 -30.145 1.00 93.12 558 LEU A C 1
ATOM 4386 O O . LEU A 1 558 ? -27.912 8.791 -30.969 1.00 93.12 558 LEU A O 1
ATOM 4390 N N . LEU A 1 559 ? -28.437 9.922 -29.097 1.00 92.75 559 LEU A N 1
ATOM 4391 C CA . LEU A 1 559 ? -29.616 9.158 -28.700 1.00 92.75 559 LEU A CA 1
ATOM 4392 C C . LEU A 1 559 ? -30.857 9.773 -29.353 1.00 92.75 559 LEU A C 1
ATOM 4394 O O . LEU A 1 559 ? -31.452 10.729 -28.860 1.00 92.75 559 LEU A O 1
ATOM 4398 N N . ARG A 1 560 ? -31.223 9.230 -30.514 1.00 89.12 560 ARG A N 1
ATOM 4399 C CA . ARG A 1 560 ? -32.414 9.619 -31.281 1.00 89.12 560 ARG A CA 1
ATOM 4400 C C . ARG A 1 560 ? -33.396 8.453 -31.312 1.00 89.12 560 ARG A C 1
ATOM 4402 O O . ARG A 1 560 ? -32.966 7.301 -31.242 1.00 89.12 560 ARG A O 1
ATOM 4409 N N . ARG A 1 561 ? -34.688 8.752 -31.465 1.00 89.56 561 ARG A N 1
ATOM 4410 C CA . ARG A 1 561 ? -35.746 7.743 -31.643 1.00 89.56 561 ARG A CA 1
ATOM 4411 C C . ARG A 1 561 ? -35.378 6.726 -32.730 1.00 89.56 561 ARG A C 1
ATOM 4413 O O . ARG A 1 561 ? -34.724 7.079 -33.713 1.00 89.56 561 ARG A O 1
ATOM 4420 N N . GLY A 1 562 ? -35.709 5.462 -32.477 1.00 86.06 562 GLY A N 1
ATOM 4421 C CA . GLY A 1 562 ? -35.448 4.334 -33.373 1.00 86.06 562 GLY A CA 1
ATOM 4422 C C . GLY A 1 562 ? -34.014 3.783 -33.347 1.00 86.06 562 GLY A C 1
ATOM 4423 O O . GLY A 1 562 ? -33.779 2.698 -33.884 1.00 86.06 562 GLY A O 1
ATOM 4424 N N . ARG A 1 563 ? -33.047 4.469 -32.713 1.00 91.19 563 ARG A N 1
ATOM 4425 C CA . ARG A 1 563 ? -31.652 3.996 -32.641 1.00 91.19 563 ARG A CA 1
ATOM 4426 C C . ARG A 1 563 ? -31.473 2.800 -31.706 1.00 91.19 563 ARG A C 1
ATOM 4428 O O . ARG A 1 563 ? -32.087 2.703 -30.646 1.00 91.19 563 ARG A O 1
ATOM 4435 N N . ARG A 1 564 ? -30.558 1.914 -32.093 1.00 93.56 564 ARG A N 1
ATOM 4436 C CA . ARG A 1 564 ? -30.083 0.768 -31.313 1.00 93.56 564 ARG A CA 1
ATOM 4437 C C . ARG A 1 564 ? -28.854 1.166 -30.500 1.00 93.56 564 ARG A C 1
ATOM 4439 O O . ARG A 1 564 ? -27.905 1.710 -31.068 1.00 93.56 564 ARG A O 1
ATOM 4446 N N . VAL A 1 565 ? -28.866 0.871 -29.202 1.00 96.44 565 VAL A N 1
ATOM 4447 C CA . VAL A 1 565 ? -27.808 1.249 -28.249 1.00 96.44 565 VAL A CA 1
ATOM 4448 C C . VAL A 1 565 ? -27.260 0.014 -27.538 1.00 96.44 565 VAL A C 1
ATOM 4450 O O . VAL A 1 565 ? -28.037 -0.825 -27.087 1.00 96.44 565 VAL A O 1
ATOM 4453 N N . LEU A 1 566 ? -25.937 -0.081 -27.430 1.00 96.56 566 LEU A N 1
ATOM 4454 C CA . LEU A 1 566 ? -25.238 -1.030 -26.561 1.00 96.56 566 LEU A CA 1
ATOM 4455 C C . LEU A 1 566 ? -24.607 -0.241 -25.404 1.00 96.56 566 LEU A C 1
ATOM 4457 O O . LEU A 1 566 ? -23.895 0.729 -25.657 1.00 96.56 566 LEU A O 1
ATOM 4461 N N . ASP A 1 567 ? -24.896 -0.620 -24.162 1.00 96.81 567 ASP A N 1
ATOM 4462 C CA . ASP A 1 567 ? -24.444 0.052 -22.936 1.00 96.81 567 ASP A CA 1
ATOM 4463 C C . ASP A 1 567 ? -23.518 -0.897 -22.160 1.00 96.81 567 ASP A C 1
ATOM 4465 O O . ASP A 1 567 ? -23.985 -1.849 -21.534 1.00 96.81 567 ASP A O 1
ATOM 4469 N N . LEU A 1 568 ? -22.203 -0.688 -22.276 1.00 95.88 568 LEU A N 1
ATOM 4470 C CA . LEU A 1 568 ? -21.159 -1.509 -21.657 1.00 95.88 568 LEU A CA 1
ATOM 4471 C C . LEU A 1 568 ? -20.807 -0.958 -20.266 1.00 95.88 568 LEU A C 1
ATOM 4473 O O . LEU A 1 568 ? -20.536 0.237 -20.115 1.00 95.88 568 LEU A O 1
ATOM 4477 N N . GLY A 1 569 ? -20.798 -1.823 -19.249 1.00 93.31 569 GLY A N 1
ATOM 4478 C CA . GLY A 1 569 ? -20.682 -1.407 -17.847 1.00 93.31 569 GLY A CA 1
ATOM 4479 C C . GLY A 1 569 ? -21.952 -0.731 -17.347 1.00 93.31 569 GLY A C 1
ATOM 4480 O O . GLY A 1 569 ? -21.897 0.350 -16.758 1.00 93.31 569 GLY A O 1
ATOM 4481 N N . ALA A 1 570 ? -23.105 -1.317 -17.671 1.00 93.62 570 ALA A N 1
ATOM 4482 C CA . ALA A 1 570 ? -24.402 -0.700 -17.442 1.00 93.62 570 ALA A CA 1
ATOM 4483 C C . ALA A 1 570 ? -24.747 -0.495 -15.954 1.00 93.62 570 ALA A C 1
ATOM 4485 O O . ALA A 1 570 ? -25.576 0.367 -15.644 1.00 93.62 570 ALA A O 1
ATOM 4486 N N . TYR A 1 571 ? -24.172 -1.263 -15.019 1.00 92.56 571 TYR A N 1
ATOM 4487 C CA . TYR A 1 571 ? -24.585 -1.285 -13.613 1.00 92.56 571 TYR A CA 1
ATOM 4488 C C . TYR A 1 571 ? -24.400 0.086 -12.920 1.00 92.56 571 TYR A C 1
ATOM 4490 O O . TYR A 1 571 ? -23.339 0.706 -13.014 1.00 92.56 571 TYR A O 1
ATOM 4498 N N . PRO A 1 572 ? -25.402 0.601 -12.170 1.00 92.50 572 PRO A N 1
ATOM 4499 C CA . PRO A 1 572 ? -26.673 -0.030 -11.787 1.00 92.50 572 PRO A CA 1
ATOM 4500 C C . PRO A 1 572 ? -27.852 0.248 -12.748 1.00 92.50 572 PRO A C 1
ATOM 4502 O O . PRO A 1 572 ? -29.001 -0.054 -12.417 1.00 92.50 572 PRO A O 1
ATOM 4505 N N . GLY A 1 573 ? -27.607 0.859 -13.911 1.00 92.31 573 GLY A N 1
ATOM 4506 C CA . GLY A 1 573 ? -28.592 1.035 -14.987 1.00 92.31 573 GLY A CA 1
ATOM 4507 C C . GLY A 1 573 ? -28.898 2.475 -15.396 1.00 92.31 573 GLY A C 1
ATOM 4508 O O . GLY A 1 573 ? -29.792 2.703 -16.208 1.00 92.31 573 GLY A O 1
ATOM 4509 N N . GLY A 1 574 ? -28.205 3.471 -14.835 1.00 93.56 574 GLY A N 1
ATOM 4510 C CA . GLY A 1 574 ? -28.542 4.884 -15.059 1.00 93.56 574 GLY A CA 1
ATOM 4511 C C . GLY A 1 574 ? -28.305 5.386 -16.490 1.00 93.56 574 GLY A C 1
ATOM 4512 O O . GLY A 1 574 ? -29.014 6.286 -16.934 1.00 93.56 574 GLY A O 1
ATOM 4513 N N . TRP A 1 575 ? -27.345 4.810 -17.222 1.00 95.94 575 TRP A N 1
ATOM 4514 C CA . TRP A 1 575 ? -27.138 5.109 -18.646 1.00 95.94 575 TRP A CA 1
ATOM 4515 C C . TRP A 1 575 ? -28.199 4.409 -19.502 1.00 95.94 575 TRP A C 1
ATOM 4517 O O . TRP A 1 575 ? -28.929 5.083 -20.226 1.00 95.94 575 TRP A O 1
ATOM 4527 N N . SER A 1 576 ? -28.395 3.105 -19.300 1.00 96.06 576 SER A N 1
ATOM 4528 C CA . SER A 1 576 ? -29.477 2.306 -19.891 1.00 96.06 576 SER A CA 1
ATOM 4529 C C . SER A 1 576 ? -30.874 2.939 -19.768 1.00 96.06 576 SER A C 1
ATOM 4531 O O . SER A 1 576 ? -31.617 2.940 -20.748 1.00 96.06 576 SER A O 1
ATOM 4533 N N . GLN A 1 577 ? -31.233 3.530 -18.617 1.00 94.50 577 GLN A N 1
ATOM 4534 C CA . GLN A 1 577 ? -32.494 4.278 -18.454 1.00 94.50 577 GLN A CA 1
ATOM 4535 C C . GLN A 1 577 ? -32.591 5.470 -19.422 1.00 94.50 577 GLN A C 1
ATOM 4537 O O . GLN A 1 577 ? -33.541 5.564 -20.195 1.00 94.50 577 GLN A O 1
ATOM 4542 N N . VAL A 1 578 ? -31.587 6.355 -19.419 1.00 94.44 578 VAL A N 1
ATOM 4543 C CA . VAL A 1 578 ? -31.548 7.552 -20.282 1.00 94.44 578 VAL A CA 1
ATOM 4544 C C . VAL A 1 578 ? -31.493 7.174 -21.766 1.00 94.44 578 VAL A C 1
ATOM 4546 O O . VAL A 1 578 ? -32.100 7.852 -22.597 1.00 94.44 578 VAL A O 1
ATOM 4549 N N . ALA A 1 579 ? -30.800 6.087 -22.112 1.00 94.62 579 ALA A N 1
ATOM 4550 C CA . ALA A 1 579 ? -30.794 5.533 -23.459 1.00 94.62 579 ALA A CA 1
ATOM 4551 C C . ALA A 1 579 ? -32.202 5.080 -23.870 1.00 94.62 579 ALA A C 1
ATOM 4553 O O . ALA A 1 579 ? -32.702 5.532 -24.901 1.00 94.62 579 ALA A O 1
ATOM 4554 N N . ALA A 1 580 ? -32.870 4.260 -23.050 1.00 92.69 580 ALA A N 1
ATOM 4555 C CA . ALA A 1 580 ? -34.206 3.741 -23.337 1.00 92.69 580 ALA A CA 1
ATOM 4556 C C . ALA A 1 580 ? -35.246 4.865 -23.478 1.00 92.69 580 ALA A C 1
ATOM 4558 O O . ALA A 1 580 ? -36.009 4.868 -24.441 1.00 92.69 580 ALA A O 1
ATOM 4559 N N . GLU A 1 581 ? -35.222 5.859 -22.586 1.00 90.69 581 GLU A N 1
ATOM 4560 C CA . GLU A 1 581 ? -36.093 7.044 -22.639 1.00 90.69 581 GLU A CA 1
ATOM 4561 C C . GLU A 1 581 ? -35.933 7.854 -23.936 1.00 90.69 581 GLU A C 1
ATOM 4563 O O . GLU A 1 581 ? -36.920 8.356 -24.476 1.00 90.69 581 GLU A O 1
ATOM 4568 N N . ARG A 1 582 ? -34.703 7.990 -24.453 1.00 90.94 582 ARG A N 1
ATOM 4569 C CA . ARG A 1 582 ? -34.408 8.834 -25.627 1.00 90.94 582 ARG A CA 1
ATOM 4570 C C . ARG A 1 582 ? -34.563 8.123 -26.968 1.00 90.94 582 ARG A C 1
ATOM 4572 O O . ARG A 1 582 ? -34.930 8.777 -27.945 1.00 90.94 582 ARG A O 1
ATOM 4579 N N . VAL A 1 583 ? -34.302 6.814 -27.037 1.00 91.69 583 VAL A N 1
ATOM 4580 C CA . VAL A 1 583 ? -34.428 6.051 -28.295 1.00 91.69 583 VAL A CA 1
ATOM 4581 C C . VAL A 1 583 ? -35.797 5.396 -28.493 1.00 91.69 583 VAL A C 1
ATOM 4583 O O . VAL A 1 583 ? -36.073 4.926 -29.596 1.00 91.69 583 VAL A O 1
ATOM 4586 N N . ALA A 1 584 ? -36.666 5.392 -27.475 1.00 85.56 584 ALA A N 1
ATOM 4587 C CA . ALA A 1 584 ? -38.002 4.806 -27.559 1.00 85.56 584 ALA A CA 1
ATOM 4588 C C . ALA A 1 584 ? -38.848 5.385 -28.709 1.00 85.56 584 ALA A C 1
ATOM 4590 O O . ALA A 1 584 ? -39.081 6.593 -28.806 1.00 85.56 584 ALA A O 1
ATOM 4591 N N . GLU A 1 585 ? -39.375 4.493 -29.545 1.00 75.38 585 GLU A N 1
ATOM 4592 C CA . GLU A 1 585 ? -40.252 4.804 -30.670 1.00 75.38 585 GLU A CA 1
ATOM 4593 C C . GLU A 1 585 ? -41.361 3.748 -30.769 1.00 75.38 585 GLU A C 1
ATOM 4595 O O . GLU A 1 585 ? -41.115 2.552 -30.614 1.00 75.38 585 GLU A O 1
ATOM 4600 N N . GLY A 1 586 ? -42.619 4.175 -30.930 1.00 63.41 586 GLY A N 1
ATOM 4601 C CA . GLY A 1 586 ? -43.771 3.258 -30.942 1.00 63.41 586 GLY A CA 1
ATOM 4602 C C . GLY A 1 586 ? -43.910 2.377 -29.685 1.00 63.41 586 GLY A C 1
ATOM 4603 O O . GLY A 1 586 ? -44.478 1.291 -29.760 1.00 63.41 586 GLY A O 1
ATOM 4604 N N . GLY A 1 587 ? -43.348 2.802 -28.546 1.00 59.44 587 GLY A N 1
ATOM 4605 C CA . GLY A 1 587 ? -43.312 2.025 -27.300 1.00 59.44 587 GLY A CA 1
ATOM 4606 C C . GLY A 1 587 ? -42.191 0.981 -27.205 1.00 59.44 587 GLY A C 1
ATOM 4607 O O . GLY A 1 587 ? -42.102 0.299 -26.186 1.00 59.44 587 GLY A O 1
ATOM 4608 N N . LYS A 1 588 ? -41.316 0.865 -28.214 1.00 62.62 588 LYS A N 1
ATOM 4609 C CA . LYS A 1 588 ? -40.148 -0.030 -28.211 1.00 62.62 588 LYS A CA 1
ATOM 4610 C C . LYS A 1 588 ? -38.856 0.783 -28.145 1.00 62.62 588 LYS A C 1
ATOM 4612 O O . LYS A 1 588 ? -38.700 1.760 -28.870 1.00 62.62 588 LYS A O 1
ATOM 4617 N N . ALA A 1 589 ? -37.917 0.353 -27.310 1.00 65.62 589 ALA A N 1
ATOM 4618 C CA . ALA A 1 589 ? -36.527 0.797 -27.351 1.00 65.62 589 ALA A CA 1
ATOM 4619 C C . ALA A 1 589 ? -35.637 -0.421 -27.634 1.00 65.62 589 ALA A C 1
ATOM 4621 O O . ALA A 1 589 ? -35.992 -1.547 -27.287 1.00 65.62 589 ALA A O 1
ATOM 4622 N N . HIS A 1 590 ? -34.500 -0.202 -28.292 1.00 82.56 590 HIS A N 1
ATOM 4623 C CA . HIS A 1 590 ? -33.545 -1.255 -28.638 1.00 82.56 590 HIS A CA 1
ATOM 4624 C C . HIS A 1 590 ? -32.214 -1.017 -27.922 1.00 82.56 590 HIS A C 1
ATOM 4626 O O . HIS A 1 590 ? -31.183 -0.793 -28.558 1.00 82.56 590 HIS A O 1
ATOM 4632 N N . VAL A 1 591 ? -32.262 -1.037 -26.591 1.00 93.62 591 VAL A N 1
ATOM 4633 C CA . VAL A 1 591 ? -31.081 -0.946 -25.725 1.00 93.62 591 VAL A CA 1
ATOM 4634 C C . VAL A 1 591 ? -30.699 -2.349 -25.261 1.00 93.62 591 VAL A C 1
ATOM 4636 O O . VAL A 1 591 ? -31.559 -3.075 -24.762 1.00 93.62 591 VAL A O 1
ATOM 4639 N N . VAL A 1 592 ? -29.426 -2.714 -25.403 1.00 94.69 592 VAL A N 1
ATOM 4640 C CA . VAL A 1 592 ? -28.830 -3.865 -24.713 1.00 94.69 592 VAL A CA 1
ATOM 4641 C C . VAL A 1 592 ? -27.853 -3.341 -23.671 1.00 94.69 592 VAL A C 1
ATOM 4643 O O . VAL A 1 592 ? -26.944 -2.584 -24.002 1.00 94.69 592 VAL A O 1
ATOM 4646 N N . ALA A 1 593 ? -28.054 -3.743 -22.425 1.00 95.00 593 ALA A N 1
ATOM 4647 C CA . ALA A 1 593 ? -27.192 -3.457 -21.293 1.00 95.00 593 ALA A CA 1
ATOM 4648 C C . ALA A 1 593 ? -26.283 -4.659 -21.016 1.00 95.00 593 ALA A C 1
ATOM 4650 O O . ALA A 1 593 ? -26.765 -5.792 -20.971 1.00 95.00 593 ALA A O 1
ATOM 4651 N N . VAL A 1 594 ? -24.992 -4.411 -20.805 1.00 94.62 594 VAL A N 1
ATOM 4652 C CA . VAL A 1 594 ? -23.985 -5.441 -20.518 1.00 94.62 594 VAL A CA 1
ATOM 4653 C C . VAL A 1 594 ? -23.239 -5.079 -19.243 1.00 94.62 594 VAL A C 1
ATOM 4655 O O . VAL A 1 594 ? -22.729 -3.964 -19.120 1.00 94.62 594 VAL A O 1
ATOM 4658 N N . ASP A 1 595 ? -23.166 -6.010 -18.295 1.00 94.31 595 ASP A N 1
ATOM 4659 C CA . ASP A 1 595 ? -22.352 -5.858 -17.086 1.00 94.31 595 ASP A CA 1
ATOM 4660 C C . ASP A 1 595 ? -21.985 -7.221 -16.481 1.00 94.31 595 ASP A C 1
ATOM 4662 O O . ASP A 1 595 ? -22.709 -8.200 -16.661 1.00 94.31 595 ASP A O 1
ATOM 4666 N N . MET A 1 596 ? -20.898 -7.285 -15.714 1.00 91.69 596 MET A N 1
ATOM 4667 C CA . MET A 1 596 ? -20.544 -8.466 -14.919 1.00 91.69 596 MET A CA 1
ATOM 4668 C C . MET A 1 596 ? -21.431 -8.603 -13.668 1.00 91.69 596 MET A C 1
ATOM 4670 O O . MET A 1 596 ? -21.687 -9.717 -13.202 1.00 91.69 596 MET A O 1
ATOM 4674 N N . ALA A 1 597 ? -21.928 -7.486 -13.127 1.00 91.19 597 ALA A N 1
ATOM 4675 C CA . ALA A 1 597 ? -22.804 -7.447 -11.963 1.00 91.19 597 ALA A CA 1
ATOM 4676 C C . ALA A 1 597 ? -24.284 -7.623 -12.361 1.00 91.19 597 ALA A C 1
ATOM 4678 O O . ALA A 1 597 ? -24.748 -6.993 -13.313 1.00 91.19 597 ALA A O 1
ATOM 4679 N N . PRO A 1 598 ? -25.075 -8.427 -11.622 1.00 91.00 598 PRO A N 1
ATOM 4680 C CA . PRO A 1 598 ? -26.490 -8.611 -11.925 1.00 91.00 598 PRO A CA 1
ATOM 4681 C C . PRO A 1 598 ? -27.269 -7.307 -11.704 1.00 91.00 598 PRO A C 1
ATOM 4683 O O . PRO A 1 598 ? -27.170 -6.670 -10.654 1.00 91.00 598 PRO A O 1
ATOM 4686 N N . MET A 1 599 ? -28.081 -6.921 -12.690 1.00 89.50 599 MET A N 1
ATOM 4687 C CA . MET A 1 599 ? -28.857 -5.681 -12.671 1.00 89.50 599 MET A CA 1
ATOM 4688 C C . MET A 1 599 ? -30.366 -5.960 -12.618 1.00 89.50 599 MET A C 1
ATOM 4690 O O . MET A 1 599 ? -30.888 -6.785 -13.365 1.00 89.50 599 MET A O 1
ATOM 4694 N N . GLU A 1 600 ? -31.101 -5.224 -11.777 1.00 85.12 600 GLU A N 1
ATOM 4695 C CA . GLU A 1 600 ? -32.570 -5.250 -11.788 1.00 85.12 600 GLU A CA 1
ATOM 4696 C C . GLU A 1 600 ? -33.118 -4.875 -13.176 1.00 85.12 600 GLU A C 1
ATOM 4698 O O . GLU A 1 600 ? -32.676 -3.895 -13.784 1.00 85.12 600 GLU A O 1
ATOM 4703 N N . ARG A 1 601 ? -34.148 -5.582 -13.653 1.00 87.38 601 ARG A N 1
ATOM 4704 C CA . ARG A 1 601 ? -34.755 -5.344 -14.974 1.00 87.38 601 ARG A CA 1
ATOM 4705 C C . ARG A 1 601 ? -35.187 -3.883 -15.163 1.00 87.38 601 ARG A C 1
ATOM 4707 O O . ARG A 1 601 ? -35.867 -3.319 -14.308 1.00 87.38 601 ARG A O 1
ATOM 4714 N N . ILE A 1 602 ? -34.835 -3.291 -16.303 1.00 89.25 602 ILE A N 1
ATOM 4715 C CA . ILE A 1 602 ? -35.328 -1.978 -16.754 1.00 89.25 602 ILE A CA 1
ATOM 4716 C C . ILE A 1 602 ? -36.363 -2.225 -17.869 1.00 89.25 602 ILE A C 1
ATOM 4718 O O . ILE A 1 602 ? -36.146 -3.109 -18.703 1.00 89.25 602 ILE A O 1
ATOM 4722 N N . PRO A 1 603 ? -37.499 -1.503 -17.915 1.00 84.50 603 PRO A N 1
ATOM 4723 C CA . PRO A 1 603 ? -38.432 -1.596 -19.037 1.00 84.50 603 PRO A CA 1
ATOM 4724 C C . PRO A 1 603 ? -37.754 -1.249 -20.370 1.00 84.50 603 PRO A C 1
ATOM 4726 O O . PRO A 1 603 ? -37.043 -0.254 -20.463 1.00 84.50 603 PRO A O 1
ATOM 4729 N N . ASN A 1 604 ? -38.010 -2.050 -21.409 1.00 82.00 604 ASN A N 1
ATOM 4730 C CA . ASN A 1 604 ? -37.477 -1.866 -22.768 1.00 82.00 604 ASN A CA 1
ATOM 4731 C C . ASN A 1 604 ? -35.933 -1.867 -22.885 1.00 82.00 604 ASN A C 1
ATOM 4733 O O . ASN A 1 604 ? -35.379 -1.249 -23.794 1.00 82.00 604 ASN A O 1
ATOM 4737 N N . VAL A 1 605 ? -35.254 -2.591 -21.989 1.00 91.56 605 VAL A N 1
ATOM 4738 C CA . VAL A 1 605 ? -33.813 -2.877 -22.048 1.00 91.56 605 VAL A CA 1
ATOM 4739 C C . VAL A 1 605 ? -33.607 -4.393 -21.977 1.00 91.56 605 VAL A C 1
ATOM 4741 O O . VAL A 1 605 ? -34.095 -5.037 -21.044 1.00 91.56 605 VAL A O 1
ATOM 4744 N N . ASP A 1 606 ? -32.880 -4.956 -22.943 1.00 91.88 606 ASP A N 1
ATOM 4745 C CA . ASP A 1 606 ? -32.335 -6.316 -22.848 1.00 91.88 606 ASP A CA 1
ATOM 4746 C C . ASP A 1 606 ? -31.118 -6.274 -21.904 1.00 91.88 606 ASP A C 1
ATOM 4748 O O . ASP A 1 606 ? -30.309 -5.355 -22.017 1.00 91.88 606 ASP A O 1
ATOM 4752 N N . PHE A 1 607 ? -30.938 -7.243 -21.002 1.00 93.25 607 PHE A N 1
ATOM 4753 C CA . PHE A 1 607 ? -29.738 -7.326 -20.152 1.00 93.25 607 PHE A CA 1
ATOM 4754 C C . PHE A 1 607 ? -28.978 -8.629 -20.403 1.00 93.25 607 PHE A C 1
ATOM 4756 O O . PHE A 1 607 ? -29.578 -9.704 -20.395 1.00 93.25 607 PHE A O 1
ATOM 4763 N N . VAL A 1 608 ? -27.664 -8.517 -20.598 1.00 92.62 608 VAL A N 1
ATOM 4764 C CA . VAL A 1 608 ? -26.723 -9.629 -20.763 1.00 92.62 608 VAL A CA 1
ATOM 4765 C C . VAL A 1 608 ? -25.697 -9.540 -19.635 1.00 92.62 608 VAL A C 1
ATOM 4767 O O . VAL A 1 608 ? -24.929 -8.581 -19.574 1.00 92.62 608 VAL A O 1
ATOM 4770 N N . GLN A 1 609 ? -25.676 -10.529 -18.739 1.00 93.31 609 GLN A N 1
ATOM 4771 C CA . GLN A 1 609 ? -24.642 -10.594 -17.708 1.00 93.31 609 GLN A CA 1
ATOM 4772 C C . GLN A 1 609 ? -23.375 -11.221 -18.306 1.00 93.31 609 GLN A C 1
ATOM 4774 O O . GLN A 1 609 ? -23.397 -12.385 -18.698 1.00 93.31 609 GLN A O 1
ATOM 4779 N N . CYS A 1 610 ? -22.296 -10.446 -18.414 1.00 89.50 610 CYS A N 1
ATOM 4780 C CA . CYS A 1 610 ? -21.057 -10.846 -19.079 1.00 89.50 610 CYS A CA 1
ATOM 4781 C C . CYS A 1 610 ? -19.862 -10.056 -18.532 1.00 89.50 610 CYS A C 1
ATOM 4783 O O . CYS A 1 610 ? -19.935 -8.836 -18.390 1.00 89.50 610 CYS A O 1
ATOM 4785 N N . ASP A 1 611 ? -18.742 -10.738 -18.296 1.00 90.38 611 ASP A N 1
ATOM 4786 C CA . ASP A 1 611 ? -17.433 -10.090 -18.198 1.00 90.38 611 ASP A CA 1
ATOM 4787 C C . ASP A 1 611 ? -16.888 -9.911 -19.623 1.00 90.38 611 ASP A C 1
ATOM 4789 O O . ASP A 1 611 ? -16.723 -10.890 -20.351 1.00 90.38 611 ASP A O 1
ATOM 4793 N N . ILE A 1 612 ? -16.672 -8.665 -20.052 1.00 88.38 612 ILE A N 1
ATOM 4794 C CA . ILE A 1 612 ? -16.207 -8.367 -21.414 1.00 88.38 612 ILE A CA 1
ATOM 4795 C C . ILE A 1 612 ? -14.680 -8.411 -21.566 1.00 88.38 612 ILE A C 1
ATOM 4797 O O . ILE A 1 612 ? -14.197 -8.454 -22.693 1.00 88.38 612 ILE A O 1
ATOM 4801 N N . GLU A 1 613 ? -13.929 -8.385 -20.461 1.00 86.31 613 GLU A N 1
ATOM 4802 C CA . GLU A 1 613 ? -12.464 -8.478 -20.458 1.00 86.31 613 GLU A CA 1
ATOM 4803 C C . GLU A 1 613 ? -12.028 -9.950 -20.515 1.00 86.31 613 GLU A C 1
ATOM 4805 O O . GLU A 1 613 ? -11.078 -10.293 -21.217 1.00 86.31 613 GLU A O 1
ATOM 4810 N N . HIS A 1 614 ? -12.751 -10.828 -19.810 1.00 85.06 614 HIS A N 1
ATOM 4811 C CA . HIS A 1 614 ? -12.413 -12.249 -19.673 1.00 85.06 614 HIS A CA 1
ATOM 4812 C C . HIS A 1 614 ? -13.266 -13.203 -20.520 1.00 85.06 614 HIS A C 1
ATOM 4814 O O . HIS A 1 614 ? -12.835 -14.338 -20.734 1.00 85.06 614 HIS A O 1
ATOM 4820 N N . SER A 1 615 ? -14.461 -12.798 -20.974 1.00 84.00 615 SER A N 1
ATOM 4821 C CA . SER A 1 615 ? -15.372 -13.672 -21.740 1.00 84.00 615 SER A CA 1
ATOM 4822 C C . SER A 1 615 ? -16.189 -12.956 -22.839 1.00 84.00 615 SER A C 1
ATOM 4824 O O . SER A 1 615 ? -17.411 -13.136 -22.922 1.00 84.00 615 SER A O 1
ATOM 4826 N N . PRO A 1 616 ? -15.570 -12.132 -23.714 1.00 82.31 616 PRO A N 1
ATOM 4827 C CA . PRO A 1 616 ? -16.283 -11.398 -24.767 1.00 82.31 616 PRO A CA 1
ATOM 4828 C C . PRO A 1 616 ? -17.026 -12.305 -25.766 1.00 82.31 616 PRO A C 1
ATOM 4830 O O . PRO A 1 616 ? -17.977 -11.862 -26.409 1.00 82.31 616 PRO A O 1
ATOM 4833 N N . GLU A 1 617 ? -16.646 -13.576 -25.904 1.00 83.31 617 GLU A N 1
ATOM 4834 C CA . GLU A 1 617 ? -17.361 -14.572 -26.709 1.00 83.31 617 GLU A CA 1
ATOM 4835 C C . GLU A 1 617 ? -18.797 -14.844 -26.228 1.00 83.31 617 GLU A C 1
ATOM 4837 O O . GLU A 1 617 ? -19.675 -15.034 -27.069 1.00 83.31 617 GLU A O 1
ATOM 4842 N N . LEU A 1 618 ? -19.080 -14.754 -24.922 1.00 83.50 618 LEU A N 1
ATOM 4843 C CA . LEU A 1 618 ? -20.451 -14.863 -24.401 1.00 83.50 618 LEU A CA 1
ATOM 4844 C C . LEU A 1 618 ? -21.317 -13.679 -24.858 1.00 83.50 618 LEU A C 1
ATOM 4846 O O . LEU A 1 618 ? -22.494 -13.845 -25.186 1.00 83.50 618 LEU A O 1
ATOM 4850 N N . LEU A 1 619 ? -20.728 -12.481 -24.946 1.00 88.12 619 LEU A N 1
ATOM 4851 C CA . LEU A 1 619 ? -21.405 -11.318 -25.515 1.00 88.12 619 LEU A CA 1
ATOM 4852 C C . LEU A 1 619 ? -21.636 -11.490 -27.025 1.00 88.12 619 LEU A C 1
ATOM 4854 O O . LEU A 1 619 ? -22.700 -11.116 -27.517 1.00 88.12 619 LEU A O 1
ATOM 4858 N N . ARG A 1 620 ? -20.692 -12.098 -27.757 1.00 86.88 620 ARG A N 1
ATOM 4859 C CA . ARG A 1 620 ? -20.861 -12.423 -29.186 1.00 86.88 620 ARG A CA 1
ATOM 4860 C C . ARG A 1 620 ? -21.991 -13.421 -29.422 1.00 86.88 620 ARG A C 1
ATOM 4862 O O . ARG A 1 620 ? -22.820 -13.180 -30.295 1.00 86.88 620 ARG A O 1
ATOM 4869 N N . GLU A 1 621 ? -22.083 -14.482 -28.622 1.00 85.56 621 GLU A N 1
ATOM 4870 C CA . GLU A 1 621 ? -23.180 -15.457 -28.703 1.00 85.56 621 GLU A CA 1
ATOM 4871 C C . GLU A 1 621 ? -24.545 -14.815 -28.388 1.00 85.56 621 GLU A C 1
ATOM 4873 O O . GLU A 1 621 ? -25.531 -15.071 -29.084 1.00 85.56 621 GLU A O 1
ATOM 4878 N N . ALA A 1 622 ? -24.600 -13.922 -27.392 1.00 86.00 622 ALA A N 1
ATOM 4879 C CA . ALA A 1 622 ? -25.818 -13.208 -27.006 1.00 86.00 622 ALA A CA 1
ATOM 4880 C C . ALA A 1 622 ? -26.247 -12.103 -27.997 1.00 86.00 622 ALA A C 1
ATOM 4882 O O . ALA A 1 622 ? -27.437 -11.782 -28.088 1.00 86.00 622 ALA A O 1
ATOM 4883 N N . LEU A 1 623 ? -25.303 -11.493 -28.727 1.00 87.38 623 LEU A N 1
ATOM 4884 C CA . LEU A 1 623 ? -25.582 -10.419 -29.688 1.00 87.38 623 LEU A CA 1
ATOM 4885 C C . LEU A 1 623 ? -25.755 -10.904 -31.132 1.00 87.38 623 LEU A C 1
ATOM 4887 O O . LEU A 1 623 ? -26.582 -10.331 -31.843 1.00 87.38 623 LEU A O 1
ATOM 4891 N N . GLN A 1 624 ? -25.034 -11.939 -31.566 1.00 83.56 624 GLN A N 1
ATOM 4892 C CA . GLN A 1 624 ? -25.084 -12.474 -32.934 1.00 83.56 624 GLN A CA 1
ATOM 4893 C C . GLN A 1 624 ? -24.892 -11.357 -33.990 1.00 83.56 624 GLN A C 1
ATOM 4895 O O . GLN A 1 624 ? -24.136 -10.403 -33.792 1.00 83.56 624 GLN A O 1
ATOM 4900 N N . ASP A 1 625 ? -25.628 -11.406 -35.102 1.00 77.31 625 ASP A N 1
ATOM 4901 C CA . ASP A 1 625 ? -25.618 -10.377 -36.151 1.00 77.31 625 ASP A CA 1
ATOM 4902 C C . ASP A 1 625 ? -26.334 -9.061 -35.773 1.00 77.31 625 ASP A C 1
ATOM 4904 O O . ASP A 1 625 ? -26.613 -8.218 -36.636 1.00 77.31 625 ASP A O 1
ATOM 4908 N N . ARG A 1 626 ? -26.635 -8.812 -34.486 1.00 84.38 626 ARG A N 1
ATOM 4909 C CA . ARG A 1 626 ? -27.103 -7.483 -34.060 1.00 84.38 626 ARG A CA 1
ATOM 4910 C C . ARG A 1 626 ? -26.013 -6.455 -34.381 1.00 84.38 626 ARG A C 1
ATOM 4912 O O . ARG A 1 626 ? -24.824 -6.668 -34.164 1.00 84.38 626 ARG A O 1
ATOM 4919 N N . ARG A 1 627 ? -26.437 -5.309 -34.914 1.00 89.81 627 ARG A N 1
ATOM 4920 C CA . ARG A 1 627 ? -25.594 -4.129 -35.136 1.00 89.81 627 ARG A CA 1
ATOM 4921 C C . ARG A 1 627 ? -26.290 -2.886 -34.601 1.00 89.81 627 ARG A C 1
ATOM 4923 O O . ARG A 1 627 ? -27.524 -2.785 -34.660 1.00 89.81 627 ARG A O 1
ATOM 4930 N N . PHE A 1 628 ? -25.486 -1.973 -34.075 1.00 94.56 628 PHE A N 1
ATOM 4931 C CA . PHE A 1 628 ? -25.905 -0.855 -33.238 1.00 94.56 628 PHE A CA 1
ATOM 4932 C C . PHE A 1 628 ? -25.559 0.492 -33.876 1.00 94.56 628 PHE A C 1
ATOM 4934 O O . PHE A 1 628 ? -24.631 0.604 -34.676 1.00 94.56 628 PHE A O 1
ATOM 4941 N N . ASP A 1 629 ? -26.324 1.525 -33.527 1.00 94.81 629 ASP A N 1
ATOM 4942 C CA . ASP A 1 629 ? -26.109 2.891 -34.016 1.00 94.81 629 ASP A CA 1
ATOM 4943 C C . ASP A 1 629 ? -25.269 3.714 -33.016 1.00 94.81 629 ASP A C 1
ATOM 4945 O O . ASP A 1 629 ? -24.607 4.682 -33.402 1.00 94.81 629 ASP A O 1
ATOM 4949 N N . VAL A 1 630 ? -25.281 3.317 -31.734 1.00 97.06 630 VAL A N 1
ATOM 4950 C CA . VAL A 1 630 ? -24.469 3.887 -30.649 1.00 97.06 630 VAL A CA 1
ATOM 4951 C C . VAL A 1 630 ? -23.937 2.770 -29.740 1.00 97.06 630 VAL A C 1
ATOM 4953 O O . VAL A 1 630 ? -24.700 1.891 -29.342 1.00 97.06 630 VAL A O 1
ATOM 4956 N N . VAL A 1 631 ? -22.659 2.840 -29.366 1.00 97.44 631 VAL A N 1
ATOM 4957 C CA . VAL A 1 631 ? -22.054 2.043 -28.283 1.00 97.44 631 VAL A CA 1
ATOM 4958 C C . VAL A 1 631 ? -21.579 2.998 -27.184 1.00 97.44 631 VAL A C 1
ATOM 4960 O O . VAL A 1 631 ? -20.992 4.044 -27.472 1.00 97.44 631 VAL A O 1
ATOM 4963 N N . LEU A 1 632 ? -21.866 2.663 -25.931 1.00 97.88 632 LEU A N 1
ATOM 4964 C CA . LEU A 1 632 ? -21.590 3.472 -24.747 1.00 97.88 632 LEU A CA 1
ATOM 4965 C C . LEU A 1 632 ? -20.740 2.688 -23.738 1.00 97.88 632 LEU A C 1
ATOM 4967 O O . LEU A 1 632 ? -20.890 1.477 -23.612 1.00 97.88 632 LEU A O 1
ATOM 4971 N N . SER A 1 633 ? -19.889 3.400 -23.000 1.00 96.19 633 SER A N 1
ATOM 4972 C CA . SER A 1 633 ? -19.096 2.893 -21.880 1.00 96.19 633 SER A CA 1
ATOM 4973 C C . SER A 1 633 ? -18.964 3.965 -20.787 1.00 96.19 633 SER A C 1
ATOM 4975 O O . SER A 1 633 ? -18.359 5.022 -21.003 1.00 96.19 633 SER A O 1
ATOM 4977 N N . ASP A 1 634 ? -19.497 3.680 -19.591 1.00 92.44 634 ASP A N 1
ATOM 4978 C CA . ASP A 1 634 ? -19.112 4.343 -18.326 1.00 92.44 634 ASP A CA 1
ATOM 4979 C C . ASP A 1 634 ? -18.304 3.374 -17.434 1.00 92.44 634 ASP A C 1
ATOM 4981 O O . ASP A 1 634 ? -18.292 3.495 -16.205 1.00 92.44 634 ASP A O 1
ATOM 4985 N N . MET A 1 635 ? -17.603 2.411 -18.045 1.00 91.88 635 MET A N 1
ATOM 4986 C CA . MET A 1 635 ? -16.780 1.418 -17.346 1.00 91.88 635 MET A CA 1
ATOM 4987 C C . MET A 1 635 ? -15.577 2.040 -16.633 1.00 91.88 635 MET A C 1
ATOM 4989 O O . MET A 1 635 ? -15.065 3.090 -17.015 1.00 91.88 635 MET A O 1
ATOM 4993 N N . SER A 1 636 ? -15.128 1.398 -15.558 1.00 88.62 636 SER A N 1
ATOM 4994 C CA . SER A 1 636 ? -13.911 1.754 -14.828 1.00 88.62 636 SER A CA 1
ATOM 4995 C C . SER A 1 636 ? -13.346 0.492 -14.187 1.00 88.62 636 SER A C 1
ATOM 4997 O O . SER A 1 636 ? -14.121 -0.228 -13.555 1.00 88.62 636 SER A O 1
ATOM 4999 N N . PRO A 1 637 ? -12.028 0.245 -14.258 1.00 85.75 637 PRO A N 1
ATOM 5000 C CA . PRO A 1 637 ? -11.414 -0.836 -13.504 1.00 85.75 637 PRO A CA 1
ATOM 5001 C C . PRO A 1 637 ? -11.507 -0.556 -11.999 1.00 85.75 637 PRO A C 1
ATOM 5003 O O . PRO A 1 637 ? -11.727 0.584 -11.560 1.00 85.75 637 PRO A O 1
ATOM 5006 N N . LYS A 1 638 ? -11.266 -1.595 -11.194 1.00 82.25 638 LYS A N 1
ATOM 5007 C CA . LYS A 1 638 ? -10.968 -1.439 -9.766 1.00 82.25 638 LYS A CA 1
ATOM 5008 C C . LYS A 1 638 ? -9.639 -0.686 -9.628 1.00 82.25 638 LYS A C 1
ATOM 5010 O O . LYS A 1 638 ? -8.618 -1.153 -10.125 1.00 82.25 638 LYS A O 1
ATOM 5015 N N . SER A 1 639 ? -9.659 0.468 -8.964 1.00 76.50 639 SER A N 1
ATOM 5016 C CA . SER A 1 639 ? -8.442 1.236 -8.668 1.00 76.50 639 SER A CA 1
ATOM 5017 C C . SER A 1 639 ? -7.613 0.518 -7.601 1.00 76.50 639 SER A C 1
ATOM 5019 O O . SER A 1 639 ? -8.139 0.164 -6.546 1.00 76.50 639 SER A O 1
ATOM 5021 N N . CYS A 1 640 ? -6.320 0.325 -7.866 1.00 75.75 640 CYS A N 1
ATOM 5022 C CA . CYS A 1 640 ? -5.335 -0.151 -6.895 1.00 75.75 640 CYS A CA 1
ATOM 5023 C C . CYS A 1 640 ? -4.622 1.002 -6.163 1.00 75.75 640 CYS A C 1
ATOM 5025 O O . CYS A 1 640 ? -3.716 0.766 -5.368 1.00 75.75 640 CYS A O 1
ATOM 5027 N N . GLY A 1 641 ? -5.002 2.253 -6.444 1.00 74.75 641 GLY A N 1
ATOM 5028 C CA . GLY A 1 641 ? -4.438 3.468 -5.853 1.00 74.75 641 GLY A CA 1
ATOM 5029 C C . GLY A 1 641 ? -3.139 3.955 -6.506 1.00 74.75 641 GLY A C 1
ATOM 5030 O O . GLY A 1 641 ? -2.733 5.095 -6.271 1.00 74.75 641 GLY A O 1
ATOM 5031 N N . HIS A 1 642 ? -2.496 3.148 -7.356 1.00 75.44 642 HIS A N 1
ATOM 5032 C CA . HIS A 1 642 ? -1.275 3.540 -8.058 1.00 75.44 642 HIS A CA 1
ATOM 5033 C C . HIS A 1 642 ? -1.606 4.184 -9.411 1.00 75.44 642 HIS A C 1
ATOM 5035 O O . HIS A 1 642 ? -1.886 3.491 -10.390 1.00 75.44 642 HIS A O 1
ATOM 5041 N N . ARG A 1 643 ? -1.531 5.522 -9.488 1.00 77.19 643 ARG A N 1
ATOM 5042 C CA . ARG A 1 643 ? -2.047 6.334 -10.612 1.00 77.19 643 ARG A CA 1
ATOM 5043 C C . ARG A 1 643 ? -1.677 5.828 -12.014 1.00 77.19 643 ARG A C 1
ATOM 5045 O O . ARG A 1 643 ? -2.527 5.863 -12.896 1.00 77.19 643 ARG A O 1
ATOM 5052 N N . GLN A 1 644 ? -0.439 5.385 -12.241 1.00 79.75 644 GLN A N 1
ATOM 5053 C CA . GLN A 1 644 ? -0.009 4.889 -13.559 1.00 79.75 644 GLN A CA 1
ATOM 5054 C C . GLN A 1 644 ? -0.612 3.522 -13.913 1.00 79.75 644 GLN A C 1
ATOM 5056 O O . GLN A 1 644 ? -0.898 3.267 -15.079 1.00 79.75 644 GLN A O 1
ATOM 5061 N N . VAL A 1 645 ? -0.849 2.663 -12.917 1.00 83.06 645 VAL A N 1
ATOM 5062 C CA . VAL A 1 645 ? -1.469 1.343 -13.117 1.00 83.06 645 VAL A CA 1
ATOM 5063 C C . VAL A 1 645 ? -2.977 1.501 -13.287 1.00 83.06 645 VAL A C 1
ATOM 5065 O O . VAL A 1 645 ? -3.537 0.944 -14.220 1.00 83.06 645 VAL A O 1
ATOM 5068 N N . ASP A 1 646 ? -3.617 2.350 -12.480 1.00 84.50 646 ASP A N 1
ATOM 5069 C CA . ASP A 1 646 ? -5.027 2.720 -12.660 1.00 84.50 646 ASP A CA 1
ATOM 5070 C C . ASP A 1 646 ? -5.291 3.338 -14.045 1.00 84.50 646 ASP A C 1
ATOM 5072 O O . ASP A 1 646 ? -6.322 3.066 -14.662 1.00 84.50 646 ASP A O 1
ATOM 5076 N N . HIS A 1 647 ? -4.347 4.142 -14.553 1.00 88.88 647 HIS A N 1
ATOM 5077 C CA . HIS A 1 647 ? -4.421 4.722 -15.896 1.00 88.88 647 HIS A CA 1
ATOM 5078 C C . HIS A 1 647 ? -4.223 3.678 -17.004 1.00 88.88 647 HIS A C 1
ATOM 5080 O O . HIS A 1 647 ? -4.996 3.660 -17.956 1.00 88.88 647 HIS A O 1
ATOM 5086 N N . ALA A 1 648 ? -3.244 2.776 -16.878 1.00 88.31 648 ALA A N 1
ATOM 5087 C CA . ALA A 1 648 ? -3.069 1.676 -17.830 1.00 88.31 648 ALA A CA 1
ATOM 5088 C C . ALA A 1 648 ? -4.301 0.749 -17.860 1.00 88.31 648 ALA A C 1
ATOM 5090 O O . ALA A 1 648 ? -4.823 0.448 -18.929 1.00 88.31 648 ALA A O 1
ATOM 5091 N N . ASN A 1 649 ? -4.831 0.380 -16.690 1.00 90.75 649 ASN A N 1
ATOM 5092 C CA . ASN A 1 649 ? -5.994 -0.498 -16.573 1.00 90.75 649 ASN A CA 1
ATOM 5093 C C . ASN A 1 649 ? -7.248 0.097 -17.238 1.00 90.75 649 ASN A C 1
ATOM 5095 O O . ASN A 1 649 ? -7.975 -0.633 -17.908 1.00 90.75 649 ASN A O 1
ATOM 5099 N N . ILE A 1 650 ? -7.520 1.407 -17.094 1.00 92.94 650 ILE A N 1
ATOM 5100 C CA . ILE A 1 650 ? -8.692 2.002 -17.762 1.00 92.94 650 ILE A CA 1
ATOM 5101 C C . ILE A 1 650 ? -8.481 2.151 -19.271 1.00 92.94 650 ILE A C 1
ATOM 5103 O O . ILE A 1 650 ? -9.453 2.061 -20.015 1.00 92.94 650 ILE A O 1
ATOM 5107 N N . ILE A 1 651 ? -7.243 2.336 -19.737 1.00 93.81 651 ILE A N 1
ATOM 5108 C CA . ILE A 1 651 ? -6.936 2.386 -21.172 1.00 93.81 651 ILE A CA 1
ATOM 5109 C C . ILE A 1 651 ? -7.160 1.010 -21.810 1.00 93.81 651 ILE A C 1
ATOM 5111 O O . ILE A 1 651 ? -7.926 0.941 -22.766 1.00 93.81 651 ILE A O 1
ATOM 5115 N N . ASN A 1 652 ? -6.647 -0.077 -21.219 1.00 92.25 652 ASN A N 1
ATOM 5116 C CA . ASN A 1 652 ? -6.912 -1.446 -21.684 1.00 92.25 652 ASN A CA 1
ATOM 5117 C C . ASN A 1 652 ? -8.427 -1.733 -21.778 1.00 92.25 652 ASN A C 1
ATOM 5119 O O . ASN A 1 652 ? -8.918 -2.179 -22.811 1.00 92.25 652 ASN A O 1
ATOM 5123 N N . LEU A 1 653 ? -9.190 -1.396 -20.731 1.00 93.31 653 LEU A N 1
ATOM 5124 C CA . LEU A 1 653 ? -10.650 -1.559 -20.697 1.00 93.31 653 LEU A CA 1
ATOM 5125 C C . LEU A 1 653 ? -11.373 -0.697 -21.752 1.00 93.31 653 LEU A C 1
ATOM 5127 O O . LEU A 1 653 ? -12.428 -1.074 -22.265 1.00 93.31 653 LEU A O 1
ATOM 5131 N N . CYS A 1 654 ? -10.808 0.457 -22.113 1.00 94.81 654 CYS A N 1
ATOM 5132 C CA . CYS A 1 654 ? -11.310 1.288 -23.205 1.00 94.81 654 CYS A CA 1
ATOM 5133 C C . CYS A 1 654 ? -10.949 0.746 -24.593 1.00 94.81 654 CYS A C 1
ATOM 5135 O O . CYS A 1 654 ? -11.711 0.983 -25.529 1.00 94.81 654 CYS A O 1
ATOM 5137 N N . GLU A 1 655 ? -9.840 0.019 -24.732 1.00 94.19 655 GLU A N 1
ATOM 5138 C CA . GLU A 1 655 ? -9.467 -0.708 -25.950 1.00 94.19 655 GLU A CA 1
ATOM 5139 C C . GLU A 1 655 ? -10.379 -1.920 -26.155 1.00 94.19 655 GLU A C 1
ATOM 5141 O O . GLU A 1 655 ? -11.004 -2.021 -27.206 1.00 94.19 655 GLU A O 1
ATOM 5146 N N . THR A 1 656 ? -10.636 -2.727 -25.120 1.00 93.25 656 THR A N 1
ATOM 5147 C CA . THR A 1 656 ? -11.660 -3.790 -25.163 1.00 93.25 656 THR A CA 1
ATOM 5148 C C . THR A 1 656 ? -13.046 -3.244 -25.538 1.00 93.25 656 THR A C 1
ATOM 5150 O O . THR A 1 656 ? -13.758 -3.826 -26.358 1.00 93.25 656 THR A O 1
ATOM 5153 N N . ALA A 1 657 ? -13.432 -2.085 -24.990 1.00 95.00 657 ALA A N 1
ATOM 5154 C CA . ALA A 1 657 ? -14.680 -1.413 -25.355 1.00 95.00 657 ALA A CA 1
ATOM 5155 C C . ALA A 1 657 ? -14.678 -0.860 -26.795 1.00 95.00 657 ALA A C 1
ATOM 5157 O O . ALA A 1 657 ? -15.739 -0.789 -27.419 1.00 95.00 657 ALA A O 1
ATOM 5158 N N . LEU A 1 658 ? -13.514 -0.459 -27.320 1.00 95.06 658 LEU A N 1
ATOM 5159 C CA . LEU A 1 658 ? -13.343 0.004 -28.698 1.00 95.06 658 LEU A CA 1
ATOM 5160 C C . LEU A 1 658 ? -13.439 -1.159 -29.686 1.00 95.06 658 LEU A C 1
ATOM 5162 O O . LEU A 1 658 ? -14.149 -1.017 -30.674 1.00 95.06 658 LEU A O 1
ATOM 5166 N N . ASP A 1 659 ? -12.800 -2.297 -29.418 1.00 92.38 659 ASP A N 1
ATOM 5167 C CA . ASP A 1 659 ? -12.843 -3.476 -30.292 1.00 92.38 659 ASP A CA 1
ATOM 5168 C C . ASP A 1 659 ? -14.281 -3.989 -30.450 1.00 92.38 659 ASP A C 1
ATOM 5170 O O . ASP A 1 659 ? -14.774 -4.155 -31.567 1.00 92.38 659 ASP A O 1
ATOM 5174 N N . LEU A 1 660 ? -15.016 -4.101 -29.336 1.00 91.75 660 LEU A N 1
ATOM 5175 C CA . LEU A 1 660 ? -16.451 -4.404 -29.352 1.00 91.75 660 LEU A CA 1
ATOM 5176 C C . LEU A 1 660 ? -17.262 -3.323 -30.088 1.00 91.75 660 LEU A C 1
ATOM 5178 O O . LEU A 1 660 ? -18.225 -3.639 -30.787 1.00 91.75 660 LEU A O 1
ATOM 5182 N N . ALA A 1 661 ? -16.886 -2.044 -29.988 1.00 93.75 661 ALA A N 1
ATOM 5183 C CA . ALA A 1 661 ? -17.534 -0.994 -30.768 1.00 93.75 661 ALA A CA 1
ATOM 5184 C C . ALA A 1 661 ? -17.251 -1.123 -32.276 1.00 93.75 661 ALA A C 1
ATOM 5186 O O . ALA A 1 661 ? -18.162 -0.909 -33.071 1.00 93.75 661 ALA A O 1
ATOM 5187 N N . VAL A 1 662 ? -16.037 -1.503 -32.683 1.00 92.31 662 VAL A N 1
ATOM 5188 C CA . VAL A 1 662 ? -15.658 -1.741 -34.087 1.00 92.31 662 VAL A CA 1
ATOM 5189 C C . VAL A 1 662 ? -16.385 -2.969 -34.653 1.00 92.31 662 VAL A C 1
ATOM 5191 O O . VAL A 1 662 ? -16.834 -2.931 -35.797 1.00 92.31 662 VAL A O 1
ATOM 5194 N N . GLU A 1 663 ? -16.571 -4.021 -33.850 1.00 90.06 663 GLU A N 1
ATOM 5195 C CA . GLU A 1 663 ? -17.307 -5.238 -34.221 1.00 90.06 663 GLU A CA 1
ATOM 5196 C C . GLU A 1 663 ? -18.823 -4.994 -34.383 1.00 90.06 663 GLU A C 1
ATOM 5198 O O . GLU A 1 663 ? -19.441 -5.442 -35.357 1.00 90.06 663 GLU A O 1
ATOM 5203 N N . PHE A 1 664 ? -19.435 -4.259 -33.444 1.00 92.00 664 PHE A N 1
ATOM 5204 C CA . PHE A 1 664 ? -20.894 -4.141 -33.334 1.00 92.00 664 PHE A CA 1
ATOM 5205 C C . PHE A 1 664 ? -21.509 -2.843 -33.892 1.00 92.00 664 PHE A C 1
ATOM 5207 O O . PHE A 1 664 ? -22.735 -2.795 -34.075 1.00 92.00 664 PHE A O 1
ATOM 5214 N N . LEU A 1 665 ? -20.733 -1.796 -34.199 1.00 94.38 665 LEU A N 1
ATOM 5215 C CA . LEU A 1 665 ? -21.272 -0.568 -34.803 1.00 94.38 665 LEU A CA 1
ATOM 5216 C C . LEU A 1 665 ? -21.605 -0.716 -36.290 1.00 94.38 665 LEU A C 1
ATOM 5218 O O . LEU A 1 665 ? -20.925 -1.371 -37.075 1.00 94.38 665 LEU A O 1
ATOM 5222 N N . ARG A 1 666 ? -22.644 0.008 -36.705 1.00 92.62 666 ARG A N 1
ATOM 5223 C CA . ARG A 1 666 ? -22.922 0.297 -38.116 1.00 92.62 666 ARG A CA 1
ATOM 5224 C C . ARG A 1 666 ? -22.020 1.425 -38.632 1.00 92.62 666 ARG A C 1
ATOM 5226 O O . ARG A 1 666 ? -21.722 2.347 -37.866 1.00 92.62 666 ARG A O 1
ATOM 5233 N N . PRO A 1 667 ? -21.662 1.440 -39.930 1.00 91.81 667 PRO A N 1
ATOM 5234 C CA . PRO A 1 667 ? -21.088 2.620 -40.577 1.00 91.81 667 PRO A CA 1
ATOM 5235 C C . PRO A 1 667 ? -21.930 3.876 -40.298 1.00 91.81 667 PRO A C 1
ATOM 5237 O O . PRO A 1 667 ? -23.160 3.832 -40.317 1.00 91.81 667 PRO A O 1
ATOM 5240 N N . GLY A 1 668 ? -21.275 4.994 -39.982 1.00 91.62 668 GLY A N 1
ATOM 5241 C CA . GLY A 1 668 ? -21.927 6.221 -39.509 1.00 91.62 668 GLY A CA 1
ATOM 5242 C C . GLY A 1 668 ? -22.320 6.227 -38.020 1.00 91.62 668 GLY A C 1
ATOM 5243 O O . GLY A 1 668 ? -22.760 7.264 -37.520 1.00 91.62 668 GLY A O 1
ATOM 5244 N N . GLY A 1 669 ? -22.128 5.116 -37.299 1.00 94.81 669 GLY A N 1
ATOM 5245 C CA . GLY A 1 669 ? -22.397 4.971 -35.865 1.00 94.81 669 GLY A CA 1
ATOM 5246 C C . GLY A 1 669 ? -21.509 5.836 -34.961 1.00 94.81 669 GLY A C 1
ATOM 5247 O O . GLY A 1 669 ? -20.690 6.632 -35.428 1.00 94.81 669 GLY A O 1
ATOM 5248 N N . SER A 1 670 ? -21.701 5.744 -33.644 1.00 97.62 670 SER A N 1
ATOM 5249 C CA . SER A 1 670 ? -20.975 6.562 -32.654 1.00 97.62 670 SER A CA 1
ATOM 5250 C C . SER A 1 670 ? -20.578 5.769 -31.408 1.00 97.62 670 SER A C 1
ATOM 5252 O O . SER A 1 670 ? -21.326 4.905 -30.963 1.00 97.62 670 SER A O 1
ATOM 5254 N N . PHE A 1 671 ? -19.428 6.103 -30.828 1.00 97.94 671 PHE A N 1
ATOM 5255 C CA . PHE A 1 671 ? -18.870 5.475 -29.631 1.00 97.94 671 PHE A CA 1
ATOM 5256 C C . PHE A 1 671 ? -18.606 6.522 -28.547 1.00 97.94 671 PHE A C 1
ATOM 5258 O O . PHE A 1 671 ? -18.126 7.621 -28.836 1.00 97.94 671 PHE A O 1
ATOM 5265 N N . VAL A 1 672 ? -18.906 6.184 -27.296 1.00 98.00 672 VAL A N 1
ATOM 5266 C CA . VAL A 1 672 ? -18.592 6.998 -26.117 1.00 98.00 672 VAL A CA 1
ATOM 5267 C C . VAL A 1 672 ? -17.883 6.114 -25.107 1.00 98.00 672 VAL A C 1
ATOM 5269 O O . VAL A 1 672 ? -18.452 5.106 -24.703 1.00 98.00 672 VAL A O 1
ATOM 5272 N N . THR A 1 673 ? -16.700 6.515 -24.641 1.00 97.31 673 THR A N 1
ATOM 5273 C CA . THR A 1 673 ? -16.044 5.856 -23.502 1.00 97.31 673 THR A CA 1
ATOM 5274 C C . THR A 1 673 ? -15.485 6.860 -22.500 1.00 97.31 673 THR A C 1
ATOM 5276 O O . THR A 1 673 ? -15.062 7.963 -22.868 1.00 97.31 673 THR A O 1
ATOM 5279 N N . LYS A 1 674 ? -15.507 6.483 -21.220 1.00 95.25 674 LYS A N 1
ATOM 5280 C CA . LYS A 1 674 ? -14.847 7.199 -20.126 1.00 95.25 674 LYS A CA 1
ATOM 5281 C C . LYS A 1 674 ? -13.363 6.860 -20.099 1.00 95.25 674 LYS A C 1
ATOM 5283 O O . LYS A 1 674 ? -13.012 5.694 -20.029 1.00 95.25 674 LYS A O 1
ATOM 5288 N N . ILE A 1 675 ? -12.516 7.874 -20.002 1.00 93.62 675 ILE A N 1
ATOM 5289 C CA . ILE A 1 675 ? -11.100 7.727 -19.657 1.00 93.62 675 ILE A CA 1
ATOM 5290 C C . ILE A 1 675 ? -10.768 8.547 -18.402 1.00 93.62 675 ILE A C 1
ATOM 5292 O O . ILE A 1 675 ? -11.527 9.428 -17.978 1.00 93.62 675 ILE A O 1
ATOM 5296 N N . LEU A 1 676 ? -9.606 8.271 -17.812 1.00 90.06 676 LEU A N 1
ATOM 5297 C CA . LEU A 1 676 ? -8.953 9.167 -16.860 1.00 90.06 676 LEU A CA 1
ATOM 5298 C C . LEU A 1 676 ? -7.827 9.925 -17.575 1.00 90.06 676 LEU A C 1
ATOM 5300 O O . LEU A 1 676 ? -7.237 9.414 -18.522 1.00 90.06 676 LEU A O 1
ATOM 5304 N N . GLN A 1 677 ? -7.529 11.143 -17.123 1.00 85.12 677 GLN A N 1
ATOM 5305 C CA . GLN A 1 677 ? -6.446 11.949 -17.693 1.00 85.12 677 GLN A CA 1
ATOM 5306 C C . GLN A 1 677 ? -5.054 11.466 -17.245 1.00 85.12 677 GLN A C 1
ATOM 5308 O O . GLN A 1 677 ? -4.716 11.504 -16.049 1.00 85.12 677 GLN A O 1
ATOM 5313 N N . GLY A 1 678 ? -4.228 11.070 -18.217 1.00 85.94 678 GLY A N 1
ATOM 5314 C CA . GLY A 1 678 ? -2.921 10.443 -17.996 1.00 85.94 678 GLY A CA 1
ATOM 5315 C C . GLY A 1 678 ? -2.133 10.170 -19.283 1.00 85.94 678 GLY A C 1
ATOM 5316 O O . GLY A 1 678 ? -2.522 10.581 -20.369 1.00 85.94 678 GLY A O 1
ATOM 5317 N N . GLU A 1 679 ? -0.996 9.487 -19.156 1.00 80.19 679 GLU A N 1
ATOM 5318 C CA . GLU A 1 679 ? 0.060 9.431 -20.184 1.00 80.19 679 GLU A CA 1
ATOM 5319 C C . GLU A 1 679 ? -0.405 8.806 -21.520 1.00 80.19 679 GLU A C 1
ATOM 5321 O O . GLU A 1 679 ? -0.288 9.442 -22.568 1.00 80.19 679 GLU A O 1
ATOM 5326 N N . TYR A 1 680 ? -1.035 7.625 -21.491 1.00 83.31 680 TYR A N 1
ATOM 5327 C CA . TYR A 1 680 ? -1.518 6.920 -22.697 1.00 83.31 680 TYR A CA 1
ATOM 5328 C C . TYR A 1 680 ? -2.790 7.523 -23.345 1.00 83.31 680 TYR A C 1
ATOM 5330 O O . TYR A 1 680 ? -3.276 7.021 -24.357 1.00 83.31 680 TYR A O 1
ATOM 5338 N N . GLU A 1 681 ? -3.342 8.620 -22.806 1.00 86.94 681 GLU A N 1
ATOM 5339 C CA . GLU A 1 681 ? -4.580 9.257 -23.301 1.00 86.94 681 GLU A CA 1
ATOM 5340 C C . GLU A 1 681 ? -4.503 9.669 -24.783 1.00 86.94 681 GLU A C 1
ATOM 5342 O O . GLU A 1 681 ? -5.490 9.571 -25.518 1.00 86.94 681 GLU A O 1
ATOM 5347 N N . GLN A 1 682 ? -3.337 10.140 -25.240 1.00 88.31 682 GLN A N 1
ATOM 5348 C CA . GLN A 1 682 ? -3.159 10.551 -26.636 1.00 88.31 682 GLN A CA 1
ATOM 5349 C C . GLN A 1 682 ? -3.065 9.370 -27.601 1.00 88.31 682 GLN A C 1
ATOM 5351 O O . GLN A 1 682 ? -3.454 9.508 -28.758 1.00 88.31 682 GLN A O 1
ATOM 5356 N N . GLU A 1 683 ? -2.525 8.242 -27.149 1.00 89.31 683 GLU A N 1
ATOM 5357 C CA . GLU A 1 683 ? -2.318 7.045 -27.963 1.00 89.31 683 GLU A CA 1
ATOM 5358 C C . GLU A 1 683 ? -3.660 6.381 -28.261 1.00 89.31 683 GLU A C 1
ATOM 5360 O O . GLU A 1 683 ? -4.065 6.317 -29.421 1.00 89.31 683 GLU A O 1
ATOM 5365 N N . PHE A 1 684 ? -4.437 6.092 -27.214 1.00 94.00 684 PHE A N 1
ATOM 5366 C CA . PHE A 1 684 ? -5.807 5.600 -27.340 1.00 94.00 684 PHE A CA 1
ATOM 5367 C C . PHE A 1 684 ? -6.702 6.528 -28.189 1.00 94.00 684 PHE A C 1
ATOM 5369 O O . PHE A 1 684 ? -7.511 6.078 -29.006 1.00 94.00 684 PHE A O 1
ATOM 5376 N N . ARG A 1 685 ? -6.523 7.856 -28.084 1.00 94.56 685 ARG A N 1
ATOM 5377 C CA . ARG A 1 685 ? -7.242 8.806 -28.948 1.00 94.56 685 ARG A CA 1
ATOM 5378 C C . ARG A 1 685 ? -6.891 8.652 -30.434 1.00 94.56 685 ARG A C 1
ATOM 5380 O O . ARG A 1 685 ? -7.790 8.827 -31.258 1.00 94.56 685 ARG A O 1
ATOM 5387 N N . ARG A 1 686 ? -5.645 8.318 -30.797 1.00 91.38 686 ARG A N 1
ATOM 5388 C CA . ARG A 1 686 ? -5.263 8.050 -32.200 1.00 91.38 686 ARG A CA 1
ATOM 5389 C C . ARG A 1 686 ? -5.961 6.794 -32.721 1.00 91.38 686 ARG A C 1
ATOM 5391 O O . ARG A 1 686 ? -6.476 6.832 -33.837 1.00 91.38 686 ARG A O 1
ATOM 5398 N N . SER A 1 687 ? -6.080 5.750 -31.899 1.00 91.31 687 SER A N 1
ATOM 5399 C CA . SER A 1 687 ? -6.846 4.536 -32.223 1.00 91.31 687 SER A CA 1
ATOM 5400 C C . SER A 1 687 ? -8.308 4.868 -32.557 1.00 91.31 687 SER A C 1
ATOM 5402 O O . SER A 1 687 ? -8.827 4.437 -33.586 1.00 91.31 687 SER A O 1
ATOM 5404 N N . LEU A 1 688 ? -8.960 5.751 -31.789 1.00 93.56 688 LEU A N 1
ATOM 5405 C CA . LEU A 1 688 ? -10.296 6.253 -32.152 1.00 93.56 688 LEU A CA 1
ATOM 5406 C C . LEU A 1 688 ? -10.284 7.087 -33.448 1.00 93.56 688 LEU A C 1
ATOM 5408 O O . LEU A 1 688 ? -11.228 7.010 -34.232 1.00 93.56 688 LEU A O 1
ATOM 5412 N N . GLN A 1 689 ? -9.254 7.902 -33.695 1.00 94.06 689 GLN A N 1
ATOM 5413 C CA . GLN A 1 689 ? -9.171 8.737 -34.906 1.00 94.06 689 GLN A CA 1
ATOM 5414 C C . GLN A 1 689 ? -8.978 7.916 -36.188 1.00 94.06 689 GLN A C 1
ATOM 5416 O O . GLN A 1 689 ? -9.382 8.374 -37.259 1.00 94.06 689 GLN A O 1
ATOM 5421 N N . TYR A 1 690 ? -8.435 6.701 -36.092 1.00 92.56 690 TYR A N 1
ATOM 5422 C CA . TYR A 1 690 ? -8.442 5.731 -37.186 1.00 92.56 690 TYR A CA 1
ATOM 5423 C C . TYR A 1 690 ? -9.886 5.336 -37.542 1.00 92.56 690 TYR A C 1
ATOM 5425 O O . TYR A 1 690 ? -10.337 5.608 -38.658 1.00 92.56 690 TYR A O 1
ATOM 5433 N N . TYR A 1 691 ? -10.651 4.825 -36.568 1.00 93.94 691 TYR A N 1
ATOM 5434 C CA . TYR A 1 691 ? -11.997 4.269 -36.768 1.00 93.94 691 TYR A CA 1
ATOM 5435 C C . TYR A 1 691 ? -13.137 5.290 -36.959 1.00 93.94 691 TYR A C 1
ATOM 5437 O O . TYR A 1 691 ? -14.139 4.960 -37.595 1.00 93.94 691 TYR A O 1
ATOM 5445 N N . PHE A 1 692 ? -13.019 6.525 -36.462 1.00 96.06 692 PHE A N 1
ATOM 5446 C CA . PHE A 1 692 ? -14.085 7.545 -36.498 1.00 96.06 692 PHE A CA 1
ATOM 5447 C C . PHE A 1 692 ? -13.673 8.800 -37.283 1.00 96.06 692 PHE A C 1
ATOM 5449 O O . PHE A 1 692 ? -12.495 9.148 -37.334 1.00 96.06 692 PHE A O 1
ATOM 5456 N N . GLU A 1 693 ? -14.626 9.501 -37.911 1.00 94.56 693 GLU A N 1
ATOM 5457 C CA . GLU A 1 693 ? -14.351 10.771 -38.616 1.00 94.56 693 GLU A CA 1
ATOM 5458 C C . GLU A 1 693 ? -14.010 11.911 -37.644 1.00 94.56 693 GLU A C 1
ATOM 5460 O O . GLU A 1 693 ? -13.115 12.708 -37.912 1.00 94.56 693 GLU A O 1
ATOM 5465 N N . SER A 1 694 ? -14.690 11.977 -36.494 1.00 94.56 694 SER A N 1
ATOM 5466 C CA . SER A 1 694 ? -14.457 13.009 -35.477 1.00 94.56 694 SER A CA 1
ATOM 5467 C C . SER A 1 694 ? -14.404 12.413 -34.075 1.00 94.56 694 SER A C 1
ATOM 5469 O O . SER A 1 694 ? -15.293 11.656 -33.679 1.00 94.56 694 SER A O 1
ATOM 5471 N N . VAL A 1 695 ? -13.362 12.784 -33.323 1.00 96.38 695 VAL A N 1
ATOM 5472 C CA . VAL A 1 695 ? -13.057 12.279 -31.975 1.00 96.38 695 VAL A CA 1
ATOM 5473 C C . VAL A 1 695 ? -12.821 13.451 -31.030 1.00 96.38 695 VAL A C 1
ATOM 5475 O O . VAL A 1 695 ? -11.782 14.125 -31.075 1.00 96.38 695 VAL A O 1
ATOM 5478 N N . THR A 1 696 ? -13.808 13.702 -30.173 1.00 95.94 696 THR A N 1
ATOM 5479 C CA . THR A 1 696 ? -13.905 14.912 -29.348 1.00 95.94 696 THR A CA 1
ATOM 5480 C C . THR A 1 696 ? -13.851 14.577 -27.859 1.00 95.94 696 THR A C 1
ATOM 5482 O O . THR A 1 696 ? -14.620 13.745 -27.385 1.00 95.94 696 THR A O 1
ATOM 5485 N N . TYR A 1 697 ? -12.998 15.279 -27.106 1.00 94.88 697 TYR A N 1
ATOM 5486 C CA . TYR A 1 697 ? -13.022 15.254 -25.641 1.00 94.88 697 TYR A CA 1
ATOM 5487 C C . TYR A 1 697 ? -14.244 15.999 -25.090 1.00 94.88 697 TYR A C 1
ATOM 5489 O O . TYR A 1 697 ? -14.612 17.078 -25.573 1.00 94.88 697 TYR A O 1
ATOM 5497 N N . PHE A 1 698 ? -14.848 15.471 -24.029 1.00 94.88 698 PHE A N 1
ATOM 5498 C CA . PHE A 1 698 ? -15.940 16.129 -23.325 1.00 94.88 698 PHE A CA 1
ATOM 5499 C C . PHE A 1 698 ? -15.938 15.815 -21.828 1.00 94.88 698 PHE A C 1
ATOM 5501 O O . PHE A 1 698 ? -15.885 14.656 -21.426 1.00 94.88 698 PHE A O 1
ATOM 5508 N N . LYS A 1 699 ? -16.055 16.856 -20.998 1.00 92.50 699 LYS A N 1
ATOM 5509 C CA . LYS A 1 699 ? -16.256 16.731 -19.552 1.00 92.50 699 LYS A CA 1
ATOM 5510 C C . LYS A 1 699 ? -17.692 17.162 -19.211 1.00 92.50 699 LYS A C 1
ATOM 5512 O O . LYS A 1 699 ? -18.008 18.339 -19.403 1.00 92.50 699 LYS A O 1
ATOM 5517 N N . PRO A 1 700 ? -18.568 16.244 -18.762 1.00 90.00 700 PRO A N 1
ATOM 5518 C CA . PRO A 1 700 ? -19.930 16.566 -18.340 1.00 90.00 700 PRO A CA 1
ATOM 5519 C C . PRO A 1 700 ? -19.973 17.619 -17.226 1.00 90.00 700 PRO A C 1
ATOM 5521 O O . PRO A 1 700 ? -19.086 17.671 -16.375 1.00 90.00 700 PRO A O 1
ATOM 5524 N N . LYS A 1 701 ? -21.048 18.414 -17.173 1.00 86.50 701 LYS A N 1
ATOM 5525 C CA . LYS A 1 701 ? -21.313 19.375 -16.079 1.00 86.50 701 LYS A CA 1
ATOM 5526 C C . LYS A 1 701 ? -21.668 18.667 -14.767 1.00 86.50 701 LYS A C 1
ATOM 5528 O O . LYS A 1 701 ? -21.597 19.259 -13.690 1.00 86.50 701 LYS A O 1
ATOM 5533 N N . SER A 1 702 ? -22.083 17.411 -14.884 1.00 83.50 702 SER A N 1
ATOM 5534 C CA . SER A 1 702 ? -22.400 16.475 -13.807 1.00 83.50 702 SER A CA 1
ATOM 5535 C C . SER A 1 702 ? -21.207 15.658 -13.292 1.00 83.50 702 SER A C 1
ATOM 5537 O O . SER A 1 702 ? -21.312 15.043 -12.221 1.00 83.50 702 SER A O 1
ATOM 5539 N N . SER A 1 703 ? -20.069 15.695 -13.993 1.00 82.06 703 SER A N 1
ATOM 5540 C CA . SER A 1 703 ? -18.775 15.191 -13.518 1.00 82.06 703 SER A CA 1
ATOM 5541 C C . SER A 1 703 ? -18.089 16.241 -12.635 1.00 82.06 703 SER A C 1
ATOM 5543 O O . SER A 1 703 ? -18.235 17.446 -12.837 1.00 82.06 703 SER A O 1
ATOM 5545 N N . ARG A 1 704 ? -17.342 15.801 -11.615 1.00 76.00 704 ARG A N 1
ATOM 5546 C CA . ARG A 1 704 ? -16.702 16.721 -10.656 1.00 76.00 704 ARG A CA 1
ATOM 5547 C C . ARG A 1 704 ? -15.532 17.465 -11.308 1.00 76.00 704 ARG A C 1
ATOM 5549 O O . ARG A 1 704 ? -14.732 16.858 -12.017 1.00 76.00 704 ARG A O 1
ATOM 5556 N N . SER A 1 705 ? -15.393 18.759 -11.016 1.00 69.19 705 SER A N 1
ATOM 5557 C CA . SER A 1 705 ? -14.272 19.591 -11.486 1.00 69.19 705 SER A CA 1
ATOM 5558 C C . SER A 1 705 ? -12.914 18.984 -11.113 1.00 69.19 705 SER A C 1
ATOM 5560 O O . SER A 1 705 ? -12.056 18.834 -11.978 1.00 69.19 705 SER A O 1
ATOM 5562 N N . GLU A 1 706 ? -12.791 18.556 -9.854 1.00 67.25 706 GLU A N 1
ATOM 5563 C CA . GLU A 1 706 ? -11.633 17.888 -9.239 1.00 67.25 706 GLU A CA 1
ATOM 5564 C C . GLU A 1 706 ? -11.347 16.456 -9.734 1.00 67.25 706 GLU A C 1
ATOM 5566 O O . GLU A 1 706 ? -10.324 15.884 -9.370 1.00 67.25 706 GLU A O 1
ATOM 5571 N N . SER A 1 707 ? -12.226 15.849 -10.538 1.00 76.44 707 SER A N 1
ATOM 5572 C CA . SER A 1 707 ? -11.994 14.504 -11.078 1.00 76.44 707 SER A CA 1
ATOM 5573 C C . SER A 1 707 ? -11.133 14.555 -12.341 1.00 76.44 707 SER A C 1
ATOM 5575 O O . SER A 1 707 ? -11.332 15.431 -13.177 1.00 76.44 707 SER A O 1
ATOM 5577 N N . SER A 1 708 ? -10.239 13.585 -12.528 1.00 82.31 708 SER A N 1
ATOM 5578 C CA . SER A 1 708 ? -9.536 13.334 -13.796 1.00 82.31 708 SER A CA 1
ATOM 5579 C C . SER A 1 708 ? -10.410 12.641 -14.856 1.00 82.31 708 SER A C 1
ATOM 5581 O O . SER A 1 708 ? -9.916 12.337 -15.935 1.00 82.31 708 SER A O 1
ATOM 5583 N N . GLU A 1 709 ? -11.691 12.387 -14.572 1.00 87.38 709 GLU A N 1
ATOM 5584 C CA . GLU A 1 709 ? -12.661 11.820 -15.514 1.00 87.38 709 GLU A CA 1
ATOM 5585 C C . GLU A 1 709 ? -12.933 12.763 -16.699 1.00 87.38 709 GLU A C 1
ATOM 5587 O O . GLU A 1 709 ? -13.311 13.929 -16.520 1.00 87.38 709 GLU A O 1
ATOM 5592 N N . ILE A 1 710 ? -12.800 12.228 -17.914 1.00 92.06 710 ILE A N 1
ATOM 5593 C CA . ILE A 1 710 ? -13.205 12.867 -19.168 1.00 92.06 710 ILE A CA 1
ATOM 5594 C C . ILE A 1 710 ? -13.699 11.793 -20.152 1.00 92.06 710 ILE A C 1
ATOM 5596 O O . ILE A 1 710 ? -13.312 10.633 -20.061 1.00 92.06 710 ILE A O 1
ATOM 5600 N N . TYR A 1 711 ? -14.580 12.154 -21.083 1.00 95.69 711 TYR A N 1
ATOM 5601 C CA . TYR A 1 711 ? -15.115 11.232 -22.086 1.00 95.69 711 TYR A CA 1
ATOM 5602 C C . TYR A 1 711 ? -14.509 11.507 -23.454 1.00 95.69 711 TYR A C 1
ATOM 5604 O O . TYR A 1 711 ? -14.391 12.664 -23.870 1.00 95.69 711 TYR A O 1
ATOM 5612 N N . LEU A 1 712 ? -14.188 10.436 -24.174 1.00 96.62 712 LEU A N 1
ATOM 5613 C CA . LEU A 1 712 ? -13.923 10.468 -25.605 1.00 96.62 712 LEU A CA 1
ATOM 5614 C C . LEU A 1 712 ? -15.205 10.097 -26.351 1.00 96.62 712 LEU A C 1
ATOM 5616 O O . LEU A 1 712 ? -15.813 9.061 -26.089 1.00 96.62 712 LEU A O 1
ATOM 5620 N N . VAL A 1 713 ? -15.610 10.963 -27.280 1.00 97.56 713 VAL A N 1
ATOM 5621 C CA . VAL A 1 713 ? -16.788 10.770 -28.132 1.00 97.56 713 VAL A CA 1
ATOM 5622 C C . VAL A 1 713 ? -16.329 10.659 -29.583 1.00 97.56 713 VAL A C 1
ATOM 5624 O O . VAL A 1 713 ? -15.925 11.654 -30.191 1.00 97.56 713 VAL A O 1
ATOM 5627 N N . GLY A 1 714 ? -16.369 9.437 -30.113 1.00 96.88 714 GLY A N 1
ATOM 5628 C CA . GLY A 1 714 ? -16.156 9.112 -31.520 1.00 96.88 714 GLY A CA 1
ATOM 5629 C C . GLY A 1 714 ? -17.476 9.173 -32.288 1.00 96.88 714 GLY A C 1
ATOM 5630 O O . GLY A 1 714 ? -18.477 8.591 -31.875 1.00 96.88 714 GLY A O 1
ATOM 5631 N N . THR A 1 715 ? -17.500 9.880 -33.414 1.00 95.19 715 THR A N 1
ATOM 5632 C CA . THR A 1 715 ? -18.699 10.039 -34.254 1.00 95.19 715 THR A CA 1
ATOM 5633 C C . THR A 1 715 ? -18.389 9.751 -35.714 1.00 95.19 715 THR A C 1
ATOM 5635 O O . THR A 1 715 ? -17.272 9.993 -36.175 1.00 95.19 715 THR A O 1
ATOM 5638 N N . LYS A 1 716 ? -19.397 9.227 -36.424 1.00 93.50 716 LYS A N 1
ATOM 5639 C CA . LYS A 1 716 ? -19.293 8.677 -37.780 1.00 93.50 716 LYS A CA 1
ATOM 5640 C C . LYS A 1 716 ? -18.212 7.590 -37.868 1.00 93.50 716 LYS A C 1
ATOM 5642 O O . LYS A 1 716 ? -17.102 7.827 -38.343 1.00 93.50 716 LYS A O 1
ATOM 5647 N N . PHE A 1 717 ? -18.542 6.394 -37.387 1.00 95.75 717 PHE A N 1
ATOM 5648 C CA . PHE A 1 717 ? -17.719 5.200 -37.586 1.00 95.75 717 PHE A CA 1
ATOM 5649 C C . PHE A 1 717 ? -17.492 4.951 -39.087 1.00 95.75 717 PHE A C 1
ATOM 5651 O O . PHE A 1 717 ? -18.453 4.882 -39.854 1.00 95.75 717 PHE A O 1
ATOM 5658 N N . LYS A 1 718 ? -16.229 4.844 -39.504 1.00 89.19 718 LYS A N 1
ATOM 5659 C CA . LYS A 1 718 ? -15.820 4.694 -40.911 1.00 89.19 718 LYS A CA 1
ATOM 5660 C C . LYS A 1 718 ? -15.961 3.262 -41.432 1.00 89.19 718 LYS A C 1
ATOM 5662 O O . LYS A 1 718 ? -16.102 3.088 -42.634 1.00 89.19 718 LYS A O 1
ATOM 5667 N N . ASN A 1 719 ? -15.899 2.271 -40.537 1.00 76.75 719 ASN A N 1
ATOM 5668 C CA . ASN A 1 719 ? -15.715 0.851 -40.851 1.00 76.75 719 ASN A CA 1
ATOM 5669 C C . ASN A 1 719 ? -14.586 0.586 -41.882 1.00 76.75 719 ASN A C 1
ATOM 5671 O O . ASN A 1 719 ? -14.871 0.194 -43.012 1.00 76.75 719 ASN A O 1
ATOM 5675 N N . PRO A 1 720 ? -13.305 0.799 -41.518 1.00 67.62 720 PRO A N 1
ATOM 5676 C CA . PRO A 1 720 ? -12.164 0.601 -42.420 1.00 67.62 720 PRO A CA 1
ATOM 5677 C C . PRO A 1 720 ? -11.822 -0.878 -42.707 1.00 67.62 720 PRO A C 1
ATOM 5679 O O . PRO A 1 720 ? -10.822 -1.143 -43.366 1.00 67.62 720 PRO A O 1
ATOM 5682 N N . GLY A 1 721 ? -12.620 -1.832 -42.211 1.00 58.41 721 GLY A N 1
ATOM 5683 C CA . GLY A 1 721 ? -12.239 -3.240 -42.071 1.00 58.41 721 GLY A CA 1
ATOM 5684 C C . GLY A 1 721 ? -11.734 -3.551 -40.657 1.00 58.41 721 GLY A C 1
ATOM 5685 O O . GLY A 1 721 ? -11.328 -2.650 -39.921 1.00 58.41 721 GLY A O 1
ATOM 5686 N N . TYR A 1 722 ? -11.804 -4.825 -40.263 1.00 45.72 722 TYR A N 1
ATOM 5687 C CA . TYR A 1 722 ? -11.382 -5.308 -38.943 1.00 45.72 722 TYR A CA 1
ATOM 5688 C C . TYR A 1 722 ? -9.946 -5.860 -39.047 1.00 45.72 722 TYR A C 1
ATOM 5690 O O . TYR A 1 722 ? -9.759 -6.901 -39.680 1.00 45.72 722 TYR A O 1
ATOM 5698 N N . PRO A 1 723 ? -8.916 -5.196 -38.487 1.00 44.28 723 PRO A N 1
ATOM 5699 C CA . PRO A 1 723 ? -7.511 -5.470 -38.809 1.00 44.28 723 PRO A CA 1
ATOM 5700 C C . PRO A 1 723 ? -6.919 -6.642 -38.002 1.00 44.28 723 PRO A C 1
ATOM 5702 O O . PRO A 1 723 ? -5.836 -6.523 -37.434 1.00 44.28 723 PRO A O 1
ATOM 5705 N N . TYR A 1 724 ? -7.646 -7.759 -37.910 1.00 41.81 724 TYR A N 1
ATOM 5706 C CA . TYR A 1 724 ? -7.205 -8.968 -37.194 1.00 41.81 724 TYR A CA 1
ATOM 5707 C C . TYR A 1 724 ? -7.641 -10.295 -37.845 1.00 41.81 724 TYR A C 1
ATOM 5709 O O . TYR A 1 724 ? -7.643 -11.340 -37.196 1.00 41.81 724 TYR A O 1
ATOM 5717 N N . GLY A 1 725 ? -7.979 -10.258 -39.136 1.00 35.59 725 GLY A N 1
ATOM 5718 C CA . GLY A 1 725 ? -7.877 -11.420 -40.020 1.00 35.59 725 GLY A CA 1
ATOM 5719 C C . GLY A 1 725 ? -6.565 -11.355 -40.808 1.00 35.59 725 GLY A C 1
ATOM 5720 O O . GLY A 1 725 ? -6.152 -10.268 -41.203 1.00 35.59 725 GLY A O 1
ATOM 5721 N N . ASP A 1 726 ? -5.937 -12.510 -41.019 1.00 32.91 726 ASP A N 1
ATOM 5722 C CA . ASP A 1 726 ? -4.893 -12.761 -42.024 1.00 32.91 726 ASP A CA 1
ATOM 5723 C C . ASP A 1 726 ? -3.623 -11.880 -41.963 1.00 32.91 726 ASP A C 1
ATOM 5725 O O . ASP A 1 726 ? -3.172 -11.310 -42.957 1.00 32.91 726 ASP A O 1
ATOM 5729 N N . LEU A 1 727 ? -2.957 -11.865 -40.800 1.00 35.59 727 LEU A N 1
ATOM 5730 C CA . LEU A 1 727 ? -1.534 -11.494 -40.694 1.00 35.59 727 LEU A CA 1
ATOM 5731 C C . LEU A 1 727 ? -0.610 -12.616 -41.225 1.00 35.59 727 LEU A C 1
ATOM 5733 O O . LEU A 1 727 ? 0.209 -13.156 -40.484 1.00 35.59 727 LEU A O 1
ATOM 5737 N N . GLU A 1 728 ? -0.731 -12.944 -42.515 1.00 34.88 728 GLU A N 1
ATOM 5738 C CA . GLU A 1 728 ? 0.268 -13.748 -43.249 1.00 34.88 728 GLU A CA 1
ATOM 5739 C C . GLU A 1 728 ? 0.830 -13.034 -44.495 1.00 34.88 728 GLU A C 1
ATOM 5741 O O . GLU A 1 728 ? 2.026 -13.161 -44.748 1.00 34.88 728 GLU A O 1
ATOM 5746 N N . ASP A 1 729 ? 0.049 -12.201 -45.203 1.00 39.84 729 ASP A N 1
ATOM 5747 C CA . ASP A 1 729 ? 0.501 -11.498 -46.419 1.00 39.84 729 ASP A CA 1
ATOM 5748 C C . ASP A 1 729 ? 0.217 -9.979 -46.397 1.00 39.84 729 ASP A C 1
ATOM 5750 O O . ASP A 1 729 ? -0.849 -9.502 -46.792 1.00 39.84 729 ASP A O 1
ATOM 5754 N N . ALA A 1 730 ? 1.223 -9.190 -46.006 1.00 28.48 730 ALA A N 1
ATOM 5755 C CA . ALA A 1 730 ? 1.303 -7.754 -46.293 1.00 28.48 730 ALA A CA 1
ATOM 5756 C C . ALA A 1 730 ? 2.778 -7.347 -46.519 1.00 28.48 730 ALA A C 1
ATOM 5758 O O . ALA A 1 730 ? 3.611 -7.595 -45.643 1.00 28.48 730 ALA A O 1
ATOM 5759 N N . PRO A 1 731 ? 3.143 -6.759 -47.676 1.00 35.53 731 PRO A N 1
ATOM 5760 C CA . PRO A 1 731 ? 4.542 -6.536 -48.038 1.00 35.53 731 PRO A CA 1
ATOM 5761 C C . PRO A 1 731 ? 5.177 -5.334 -47.323 1.00 35.53 731 PRO A C 1
ATOM 5763 O O . PRO A 1 731 ? 4.505 -4.404 -46.884 1.00 35.53 731 PRO A O 1
ATOM 5766 N N . SER A 1 732 ? 6.509 -5.347 -47.261 1.00 36.69 732 SER A N 1
ATOM 5767 C CA . SER A 1 732 ? 7.341 -4.246 -46.766 1.00 36.69 732 SER A CA 1
ATOM 5768 C C . SER A 1 732 ? 7.407 -3.045 -47.724 1.00 36.69 732 SER A C 1
ATOM 5770 O O . SER A 1 732 ? 7.215 -3.201 -48.928 1.00 36.69 732 SER A O 1
ATOM 5772 N N . GLU A 1 733 ? 7.849 -1.902 -47.181 1.00 39.25 733 GLU A N 1
ATOM 5773 C CA . GLU A 1 733 ? 7.997 -0.578 -47.825 1.00 39.25 733 GLU A CA 1
ATOM 5774 C C . GLU A 1 733 ? 6.671 0.206 -48.002 1.00 39.25 733 GLU A C 1
ATOM 5776 O O . GLU A 1 733 ? 5.627 -0.372 -48.286 1.00 39.25 733 GLU A O 1
ATOM 5781 N N . ARG A 1 734 ? 6.623 1.538 -47.835 1.00 34.12 734 ARG A N 1
ATOM 5782 C CA . ARG A 1 734 ? 7.691 2.562 -47.743 1.00 34.12 734 ARG A CA 1
ATOM 5783 C C . ARG A 1 734 ? 7.495 3.510 -46.562 1.00 34.12 734 ARG A C 1
ATOM 5785 O O . ARG A 1 734 ? 6.323 3.839 -46.282 1.00 34.12 734 ARG A O 1
#

InterPro domains:
  IPR000644 CBS domain [PF00571] (200-254)
  IPR000644 CBS domain [PS51371] (204-260)
  IPR000644 CBS domain [SM00116] (143-196)
  IPR000644 CBS domain [SM00116] (207-255)
  IPR002877 Ribosomal RNA methyltransferase, FtsJ domain [PF01728] (541-717)
  IPR006667 SLC41A/MgtE, integral membrane domain [PF01769] (319-380)
  IPR006668 Magnesium transporter, MgtE intracellular domain [PF03448] (37-134)
  IPR006668 Magnesium transporter, MgtE intracellular domain [SM00924] (33-136)
  IPR006669 Magnesium transporter MgtE [PTHR43773] (16-379)
  IPR015507 Ribosomal RNA large subunit methyltransferase E [MF_01547] (525-718)
  IPR029063 S-adenosyl-L-methionine-dependent methyltransferase superfamily [G3DSA:3.40.50.150] (538-722)
  IPR029063 S-adenosyl-L-methionine-dependent methyltransferase superfamily [SSF53335] (540-719)
  IPR036739 SLC41A/MgtE divalent cation transporters, integral membrane domain superfamily [G3DSA:1.10.357.20] (273-392)
  IPR036739 SLC41A/MgtE divalent cation transporters, integral membrane domain superfamily [SSF161093] (276-385)
  IPR038076 MgtE, N-terminal domain superfamily [G3DSA:1.25.60.10] (6-131)
  IPR046342 CBS domain superfamily [G3DSA:3.10.580.10] (132-259)
  IPR046342 CBS domain superfamily [SSF54631] (136-268)

Organism: Hevea brasiliensis (NCBI:txid3981)